Protein 7K2V (pdb70)

Organism: Homo sapiens (NCBI:txid9606)

Radius of gyration: 36.54 Å; Cα contacts (8 Å, |Δi|>4): 1126; chains: 2; bounding box: 78×114×86 Å

Structure (mmCIF, N/CA/C/O backbone):
data_7K2V
#
_entry.id   7K2V
#
loop_
_entity.id
_entity.type
_entity.pdbx_description
1 polymer '1-phosphatidylinositol 3-phosphate 5-kinase'
2 polymer '1-phosphatidylinositol 3-phosphate 5-kinase'
#
loop_
_atom_site.group_PDB
_atom_site.id
_atom_site.type_symbol
_atom_site.label_atom_id
_atom_site.label_alt_id
_atom_site.label_comp_id
_atom_site.label_asym_id
_atom_site.label_entity_id
_atom_site.label_seq_id
_atom_site.pdbx_PDB_ins_code
_atom_site.Cartn_x
_atom_site.Cartn_y
_atom_site.Cartn_z
_atom_site.occupancy
_atom_site.B_iso_or_equiv
_atom_site.auth_seq_id
_atom_site.auth_comp_id
_atom_site.auth_asym_id
_atom_site.auth_atom_id
_atom_site.pdbx_PDB_model_num
ATOM 1 N N . CYS A 1 1 ? 188.817 278.173 211.787 1.00 9.02 1 CYS P N 1
ATOM 2 C CA . CYS A 1 1 ? 188.654 276.706 211.683 1.00 9.02 1 CYS P CA 1
ATOM 3 C C . CYS A 1 1 ? 189.444 276.026 212.750 1.00 9.02 1 CYS P C 1
ATOM 4 O O . CYS A 1 1 ? 190.293 276.642 213.393 1.00 9.02 1 CYS P O 1
ATOM 7 N N . ARG A 1 2 ? 189.164 274.730 212.983 1.00 25.39 2 ARG P N 1
ATOM 8 C CA . ARG A 1 2 ? 189.903 274.021 213.983 1.00 25.39 2 ARG P CA 1
ATOM 9 C C . ARG A 1 2 ? 190.451 272.783 213.356 1.00 25.39 2 ARG P C 1
ATOM 10 O O . ARG A 1 2 ? 189.762 272.096 212.605 1.00 25.39 2 ARG P O 1
ATOM 18 N N . LEU A 1 3 ? 191.733 272.478 213.640 1.00 84.11 3 LEU P N 1
ATOM 19 C CA . LEU A 1 3 ? 192.305 271.273 213.119 1.00 84.11 3 LEU P CA 1
ATOM 20 C C . LEU A 1 3 ? 192.653 270.412 214.290 1.00 84.11 3 LEU P C 1
ATOM 21 O O . LEU A 1 3 ? 193.210 270.884 215.280 1.00 84.11 3 LEU P O 1
ATOM 26 N N . TYR A 1 4 ? 192.322 269.108 214.205 1.00 39.17 4 TYR P N 1
ATOM 27 C CA . TYR A 1 4 ? 192.573 268.219 215.302 1.00 39.17 4 TYR P CA 1
ATOM 28 C C . TYR A 1 4 ? 193.918 267.585 215.103 1.00 39.17 4 TYR P C 1
ATOM 29 O O . TYR A 1 4 ? 194.231 267.127 214.004 1.00 39.17 4 TYR P O 1
ATOM 38 N N . TYR A 1 5 ? 194.741 267.563 216.173 1.00 49.72 5 TYR P N 1
ATOM 39 C CA . TYR A 1 5 ? 196.027 266.908 216.191 1.00 49.72 5 TYR P CA 1
ATOM 40 C C . TYR A 1 5 ? 196.797 267.193 214.942 1.00 49.72 5 TYR P C 1
ATOM 41 O O . TYR A 1 5 ? 197.040 266.298 214.135 1.00 49.72 5 TYR P O 1
ATOM 50 N N . ALA A 1 6 ? 197.216 268.456 214.755 1.00 20.36 6 ALA P N 1
ATOM 51 C CA . ALA A 1 6 ? 197.901 268.823 213.551 1.00 20.36 6 ALA P CA 1
ATOM 52 C C . ALA A 1 6 ? 199.161 268.026 213.412 1.00 20.36 6 ALA P C 1
ATOM 53 O O . ALA A 1 6 ? 199.465 267.528 212.330 1.00 20.36 6 ALA P O 1
ATOM 55 N N . GLY A 1 7 ? 199.923 267.864 214.510 1.00 15.84 7 GLY P N 1
ATOM 56 C CA . GLY A 1 7 ? 201.196 267.200 214.435 1.00 15.84 7 GLY P CA 1
ATOM 57 C C . GLY A 1 7 ? 201.052 265.764 214.032 1.00 15.84 7 GLY P C 1
ATOM 58 O O . GLY A 1 7 ? 201.828 265.266 213.218 1.00 15.84 7 GLY P O 1
ATOM 59 N N . GLU A 1 8 ? 200.062 265.051 214.602 1.00 59.08 8 GLU P N 1
ATOM 60 C CA . GLU A 1 8 ? 199.925 263.647 214.335 1.00 59.08 8 GLU P CA 1
ATOM 61 C C . GLU A 1 8 ? 199.592 263.431 212.893 1.00 59.08 8 GLU P C 1
ATOM 62 O O . GLU A 1 8 ? 200.135 262.533 212.252 1.00 59.08 8 GLU P O 1
ATOM 68 N N . PHE A 1 9 ? 198.686 264.257 212.341 1.00 28.59 9 PHE P N 1
ATOM 69 C CA . PHE A 1 9 ? 198.282 264.107 210.969 1.00 28.59 9 PHE P CA 1
ATOM 70 C C . PHE A 1 9 ? 199.441 264.380 210.071 1.00 28.59 9 PHE P C 1
ATOM 71 O O . PHE A 1 9 ? 199.640 263.686 209.074 1.00 28.59 9 PHE P O 1
ATOM 79 N N . HIS A 1 10 ? 200.243 265.408 210.398 1.00 18.52 10 HIS P N 1
ATOM 80 C CA . HIS A 1 10 ? 201.346 265.742 209.552 1.00 18.52 10 HIS P CA 1
ATOM 81 C C . HIS A 1 10 ? 202.219 264.537 209.478 1.00 18.52 10 HIS P C 1
ATOM 82 O O . HIS A 1 10 ? 202.698 264.171 208.405 1.00 18.52 10 HIS P O 1
ATOM 89 N N . LYS A 1 11 ? 202.444 263.880 210.630 1.00 71.94 11 LYS P N 1
ATOM 90 C CA . LYS A 1 11 ? 203.265 262.709 210.630 1.00 71.94 11 LYS P CA 1
ATOM 91 C C . LYS A 1 11 ? 202.595 261.656 209.816 1.00 71.94 11 LYS P C 1
ATOM 92 O O . LYS A 1 11 ? 203.246 260.976 209.031 1.00 71.94 11 LYS P O 1
ATOM 98 N N . MET A 1 12 ? 201.267 261.504 209.944 1.00 25.21 12 MET P N 1
ATOM 99 C CA . MET A 1 12 ? 200.595 260.461 209.225 1.00 25.21 12 MET P CA 1
ATOM 100 C C . MET A 1 12 ? 200.769 260.695 207.758 1.00 25.21 12 MET P C 1
ATOM 101 O O . MET A 1 12 ? 200.987 259.749 207.002 1.00 25.21 12 MET P O 1
ATOM 106 N N . ARG A 1 13 ? 200.687 261.960 207.309 1.00 85.97 13 ARG P N 1
ATOM 107 C CA . ARG A 1 13 ? 200.784 262.186 205.897 1.00 85.97 13 ARG P CA 1
ATOM 108 C C . ARG A 1 13 ? 202.114 261.719 205.410 1.00 85.97 13 ARG P C 1
ATOM 109 O O . ARG A 1 13 ? 202.198 260.943 204.461 1.00 85.97 13 ARG P O 1
ATOM 117 N N . GLU A 1 14 ? 203.203 262.167 206.054 1.00 38.70 14 GLU P N 1
ATOM 118 C CA . GLU A 1 14 ? 204.487 261.780 205.551 1.00 38.70 14 GLU P CA 1
ATOM 119 C C . GLU A 1 14 ? 204.678 260.317 205.758 1.00 38.70 14 GLU P C 1
ATOM 120 O O . GLU A 1 14 ? 205.106 259.602 204.855 1.00 38.70 14 GLU P O 1
ATOM 126 N N . VAL A 1 15 ? 204.336 259.832 206.965 1.00 51.32 15 VAL P N 1
ATOM 127 C CA . VAL A 1 15 ? 204.660 258.484 207.301 1.00 51.32 15 VAL P CA 1
ATOM 128 C C . VAL A 1 15 ? 204.047 257.512 206.380 1.00 51.32 15 VAL P C 1
ATOM 129 O O . VAL A 1 15 ? 204.712 257.027 205.475 1.00 51.32 15 VAL P O 1
ATOM 133 N N . ILE A 1 16 ? 202.747 257.243 206.544 1.00 104.39 16 ILE P N 1
ATOM 134 C CA . ILE A 1 16 ? 202.166 256.237 205.719 1.00 104.39 16 ILE P CA 1
ATOM 135 C C . ILE A 1 16 ? 202.016 256.726 204.340 1.00 104.39 16 ILE P C 1
ATOM 136 O O . ILE A 1 16 ? 202.337 256.047 203.368 1.00 104.39 16 ILE P O 1
ATOM 141 N N . LEU A 1 17 ? 201.483 257.942 204.233 1.00 83.24 17 LEU P N 1
ATOM 142 C CA . LEU A 1 17 ? 201.181 258.433 202.940 1.00 83.24 17 LEU P CA 1
ATOM 143 C C . LEU A 1 17 ? 202.391 258.761 202.151 1.00 83.24 17 LEU P C 1
ATOM 144 O O . LEU A 1 17 ? 202.438 258.494 200.952 1.00 83.24 17 LEU P O 1
ATOM 149 N N . ASP A 1 18 ? 203.420 259.328 202.797 1.00 37.98 18 ASP P N 1
ATOM 150 C CA . ASP A 1 18 ? 204.515 259.795 202.011 1.00 37.98 18 ASP P CA 1
ATOM 151 C C . ASP A 1 18 ? 203.937 260.822 201.095 1.00 37.98 18 ASP P C 1
ATOM 152 O O . ASP A 1 18 ? 204.365 260.970 199.951 1.00 37.98 18 ASP P O 1
ATOM 157 N N . SER A 1 19 ? 202.940 261.574 201.602 1.00 21.89 19 SER P N 1
ATOM 158 C CA . SER A 1 19 ? 202.328 262.604 200.819 1.00 21.89 19 SER P CA 1
ATOM 159 C C . SER A 1 19 ? 203.006 263.885 201.183 1.00 21.89 19 SER P C 1
ATOM 160 O O . SER A 1 19 ? 203.147 264.211 202.360 1.00 21.89 19 SER P O 1
ATOM 163 N N . SER A 1 20 ? 203.464 264.641 200.165 1.00 14.75 20 SER P N 1
ATOM 164 C CA . SER A 1 20 ? 204.120 265.887 200.437 1.00 14.75 20 SER P CA 1
ATOM 165 C C . SER A 1 20 ? 203.057 266.824 200.909 1.00 14.75 20 SER P C 1
ATOM 166 O O . SER A 1 20 ? 201.930 266.802 200.420 1.00 14.75 20 SER P O 1
ATOM 169 N N . GLU A 1 21 ? 203.404 267.682 201.884 1.00 16.61 21 GLU P N 1
ATOM 170 C CA . GLU A 1 21 ? 202.458 268.597 202.448 1.00 16.61 21 GLU P CA 1
ATOM 171 C C . GLU A 1 21 ? 202.022 269.545 201.378 1.00 16.61 21 GLU P C 1
ATOM 172 O O . GLU A 1 21 ? 200.842 269.873 201.269 1.00 16.61 21 GLU P O 1
ATOM 178 N N . GLU A 1 22 ? 202.976 269.998 200.546 1.00 13.32 22 GLU P N 1
ATOM 179 C CA . GLU A 1 22 ? 202.665 270.959 199.529 1.00 13.32 22 GLU P CA 1
ATOM 180 C C . GLU A 1 22 ? 201.694 270.350 198.574 1.00 13.32 22 GLU P C 1
ATOM 181 O O . GLU A 1 22 ? 200.745 271.003 198.142 1.00 13.32 22 GLU P O 1
ATOM 187 N N . ASP A 1 23 ? 201.907 269.071 198.220 1.00 12.47 23 ASP P N 1
ATOM 188 C CA . ASP A 1 23 ? 201.045 268.423 197.279 1.00 12.47 23 ASP P CA 1
ATOM 189 C C . ASP A 1 23 ? 199.677 268.354 197.877 1.00 12.47 23 ASP P C 1
ATOM 190 O O . ASP A 1 23 ? 198.677 268.566 197.191 1.00 12.47 23 ASP P O 1
ATOM 195 N N . PHE A 1 24 ? 199.602 268.064 199.188 1.00 25.97 24 PHE P N 1
ATOM 196 C CA . PHE A 1 24 ? 198.335 267.933 199.843 1.00 25.97 24 PHE P CA 1
ATOM 197 C C . PHE A 1 24 ? 197.620 269.242 199.750 1.00 25.97 24 PHE P C 1
ATOM 198 O O . PHE A 1 24 ? 196.452 269.296 199.371 1.00 25.97 24 PHE P O 1
ATOM 206 N N . ILE A 1 25 ? 198.321 270.342 200.067 1.00 20.76 25 ILE P N 1
ATOM 207 C CA . ILE A 1 25 ? 197.699 271.634 200.081 1.00 20.76 25 ILE P CA 1
ATOM 208 C C . ILE A 1 25 ? 197.232 271.982 198.706 1.00 20.76 25 ILE P C 1
ATOM 209 O O . ILE A 1 25 ? 196.131 272.496 198.532 1.00 20.76 25 ILE P O 1
ATOM 214 N N . ARG A 1 26 ? 198.062 271.704 197.687 1.00 53.43 26 ARG P N 1
ATOM 215 C CA . ARG A 1 26 ? 197.770 272.077 196.333 1.00 53.43 26 ARG P CA 1
ATOM 216 C C . ARG A 1 26 ? 196.508 271.405 195.884 1.00 53.43 26 ARG P C 1
ATOM 217 O O . ARG A 1 26 ? 195.633 272.041 195.300 1.00 53.43 26 ARG P O 1
ATOM 225 N N . SER A 1 27 ? 196.366 270.102 196.174 1.00 24.62 27 SER P N 1
ATOM 226 C CA . SER A 1 27 ? 195.221 269.377 195.709 1.00 24.62 27 SER P CA 1
ATOM 227 C C . SER A 1 27 ? 193.978 270.004 196.250 1.00 24.62 27 SER P C 1
ATOM 228 O O . SER A 1 27 ? 193.015 270.228 195.515 1.00 24.62 27 SER P O 1
ATOM 231 N N . LEU A 1 28 ? 193.947 270.244 197.573 1.00 83.52 28 LEU P N 1
ATOM 232 C CA . LEU A 1 28 ? 192.780 270.797 198.194 1.00 83.52 28 LEU P CA 1
ATOM 233 C C . LEU A 1 28 ? 192.574 272.248 197.859 1.00 83.52 28 LEU P C 1
ATOM 234 O O . LEU A 1 28 ? 191.496 272.658 197.430 1.00 83.52 28 LEU P O 1
ATOM 239 N N . SER A 1 29 ? 193.622 273.065 198.058 1.00 40.64 29 SER P N 1
ATOM 240 C CA . SER A 1 29 ? 193.532 274.495 197.944 1.00 40.64 29 SER P CA 1
ATOM 241 C C . SER A 1 29 ? 193.424 275.011 196.541 1.00 40.64 29 SER P C 1
ATOM 242 O O . SER A 1 29 ? 192.565 275.839 196.247 1.00 40.64 29 SER P O 1
ATOM 245 N N . HIS A 1 30 ? 194.296 274.532 195.637 1.00 45.35 30 HIS P N 1
ATOM 246 C CA . HIS A 1 30 ? 194.392 275.146 194.344 1.00 45.35 30 HIS P CA 1
ATOM 247 C C . HIS A 1 30 ? 193.134 275.059 193.544 1.00 45.35 30 HIS P C 1
ATOM 248 O O . HIS A 1 30 ? 192.665 276.075 193.032 1.00 45.35 30 HIS P O 1
ATOM 255 N N . SER A 1 31 ? 192.526 273.867 193.415 1.00 21.33 31 SER P N 1
ATOM 256 C CA . SER A 1 31 ? 191.351 273.818 192.595 1.00 21.33 31 SER P CA 1
ATOM 257 C C . SER A 1 31 ? 190.202 273.454 193.477 1.00 21.33 31 SER P C 1
ATOM 258 O O . SER A 1 31 ? 190.339 272.643 194.390 1.00 21.33 31 SER P O 1
ATOM 261 N N . SER A 1 32 ? 189.025 274.053 193.212 1.00 20.92 32 SER P N 1
ATOM 262 C CA . SER A 1 32 ? 187.898 273.780 194.053 1.00 20.92 32 SER P CA 1
ATOM 263 C C . SER A 1 32 ? 187.587 272.328 193.926 1.00 20.92 32 SER P C 1
ATOM 264 O O . SER A 1 32 ? 187.648 271.747 192.844 1.00 20.92 32 SER P O 1
ATOM 267 N N . PRO A 1 33 ? 187.269 271.734 195.042 1.00 47.91 33 PRO P N 1
ATOM 268 C CA . PRO A 1 33 ? 186.961 270.333 195.036 1.00 47.91 33 PRO P CA 1
ATOM 269 C C . PRO A 1 33 ? 185.629 270.091 194.408 1.00 47.91 33 PRO P C 1
ATOM 270 O O . PRO A 1 33 ? 184.758 270.955 194.496 1.00 47.91 33 PRO P O 1
ATOM 274 N N . TRP A 1 34 ? 185.455 268.921 193.768 1.00 41.17 34 TRP P N 1
ATOM 275 C CA . TRP A 1 34 ? 184.223 268.591 193.116 1.00 41.17 34 TRP P CA 1
ATOM 276 C C . TRP A 1 34 ? 183.426 267.771 194.078 1.00 41.17 34 TRP P C 1
ATOM 277 O O . TRP A 1 34 ? 183.983 267.007 194.866 1.00 41.17 34 TRP P O 1
ATOM 288 N N . GLN A 1 35 ? 182.089 267.926 194.059 1.00 27.69 35 GLN P N 1
ATOM 289 C CA . GLN A 1 35 ? 181.281 267.187 194.984 1.00 27.69 35 GLN P CA 1
ATOM 290 C C . GLN A 1 35 ? 180.907 265.887 194.363 1.00 27.69 35 GLN P C 1
ATOM 291 O O . GLN A 1 35 ? 180.885 265.749 193.142 1.00 27.69 35 GLN P O 1
ATOM 297 N N . ALA A 1 36 ? 180.644 264.876 195.210 1.00 23.04 36 ALA P N 1
ATOM 298 C CA . ALA A 1 36 ? 180.188 263.614 194.719 1.00 23.04 36 ALA P CA 1
ATOM 299 C C . ALA A 1 36 ? 178.917 263.355 195.454 1.00 23.04 36 ALA P C 1
ATOM 300 O O . ALA A 1 36 ? 178.831 263.594 196.657 1.00 23.04 36 ALA P O 1
ATOM 302 N N . ARG A 1 37 ? 177.874 262.872 194.758 1.00 28.85 37 ARG P N 1
ATOM 303 C CA . ARG A 1 37 ? 176.685 262.612 195.508 1.00 28.85 37 ARG P CA 1
ATOM 304 C C . ARG A 1 37 ? 177.075 261.494 196.409 1.00 28.85 37 ARG P C 1
ATOM 305 O O . ARG A 1 37 ? 177.705 260.529 195.980 1.00 28.85 37 ARG P O 1
ATOM 313 N N . GLY A 1 38 ? 176.718 261.601 197.697 1.00 12.35 38 GLY P N 1
ATOM 314 C CA . GLY A 1 38 ? 177.100 260.578 198.619 1.00 12.35 38 GLY P CA 1
ATOM 315 C C . GLY A 1 38 ? 175.958 259.635 198.696 1.00 12.35 38 GLY P C 1
ATOM 316 O O . GLY A 1 38 ? 175.316 259.343 197.691 1.00 12.35 38 GLY P O 1
ATOM 317 N N . GLY A 1 39 ? 175.678 259.134 199.907 1.00 12.59 39 GLY P N 1
ATOM 318 C CA . GLY A 1 39 ? 174.594 258.219 200.049 1.00 12.59 39 GLY P CA 1
ATOM 319 C C . GLY A 1 39 ? 173.360 259.048 200.134 1.00 12.59 39 GLY P C 1
ATOM 320 O O . GLY A 1 39 ? 173.310 260.165 199.620 1.00 12.59 39 GLY P O 1
ATOM 321 N N . LYS A 1 40 ? 172.325 258.508 200.796 1.00 51.16 40 LYS P N 1
ATOM 322 C CA . LYS A 1 40 ? 171.080 259.200 200.919 1.00 51.16 40 LYS P CA 1
ATOM 323 C C . LYS A 1 40 ? 171.359 260.476 201.638 1.00 51.16 40 LYS P C 1
ATOM 324 O O . LYS A 1 40 ? 170.723 261.497 201.383 1.00 51.16 40 LYS P O 1
ATOM 330 N N . SER A 1 41 ? 172.347 260.444 202.549 1.00 119.72 41 SER P N 1
ATOM 331 C CA . SER A 1 41 ? 172.662 261.583 203.357 1.00 119.72 41 SER P CA 1
ATOM 332 C C . SER A 1 41 ? 172.898 262.777 202.462 1.00 119.72 41 SER P C 1
ATOM 333 O O . SER A 1 41 ? 173.121 262.572 201.270 1.00 119.72 41 SER P O 1
ATOM 336 N N . GLY A 1 42 ? 172.844 264.065 202.936 1.00 110.67 42 GLY P N 1
ATOM 337 C CA . GLY A 1 42 ? 172.604 264.668 204.241 1.00 110.67 42 GLY P CA 1
ATOM 338 C C . GLY A 1 42 ? 173.953 265.034 204.779 1.00 110.67 42 GLY P C 1
ATOM 339 O O . GLY A 1 42 ? 174.104 265.995 205.530 1.00 110.67 42 GLY P O 1
ATOM 340 N N . ALA A 1 43 ? 174.978 264.257 204.381 1.00 23.40 43 ALA P N 1
ATOM 341 C CA . ALA A 1 43 ? 176.335 264.530 204.744 1.00 23.40 43 ALA P CA 1
ATOM 342 C C . ALA A 1 43 ? 177.027 264.705 203.429 1.00 23.40 43 ALA P C 1
ATOM 343 O O . ALA A 1 43 ? 176.719 264.005 202.466 1.00 23.40 43 ALA P O 1
ATOM 345 N N . ALA A 1 44 ? 177.963 265.667 203.347 1.00 24.42 44 ALA P N 1
ATOM 346 C CA . ALA A 1 44 ? 178.612 265.941 202.099 1.00 24.42 44 ALA P CA 1
ATOM 347 C C . ALA A 1 44 ? 179.704 264.946 201.846 1.00 24.42 44 ALA P C 1
ATOM 348 O O . ALA A 1 44 ? 180.276 264.373 202.771 1.00 24.42 44 ALA P O 1
ATOM 350 N N . PHE A 1 45 ? 179.996 264.703 200.551 1.00 99.02 45 PHE P N 1
ATOM 351 C CA . PHE A 1 45 ? 181.065 263.833 200.147 1.00 99.02 45 PHE P CA 1
ATOM 352 C C . PHE A 1 45 ? 181.762 264.601 199.061 1.00 99.02 45 PHE P C 1
ATOM 353 O O . PHE A 1 45 ? 181.121 265.053 198.112 1.00 99.02 45 PHE P O 1
ATOM 361 N N . TYR A 1 46 ? 183.094 264.773 199.152 1.00 46.90 46 TYR P N 1
ATOM 362 C CA . TYR A 1 46 ? 183.764 265.578 198.168 1.00 46.90 46 TYR P CA 1
ATOM 363 C C . TYR A 1 46 ? 184.982 264.865 197.700 1.00 46.90 46 TYR P C 1
ATOM 364 O O . TYR A 1 46 ? 185.403 263.865 198.276 1.00 46.90 46 TYR P O 1
ATOM 373 N N . ALA A 1 47 ? 185.559 265.373 196.593 1.00 19.07 47 ALA P N 1
ATOM 374 C CA . ALA A 1 47 ? 186.783 264.842 196.082 1.00 19.07 47 ALA P CA 1
ATOM 375 C C . ALA A 1 47 ? 187.565 266.005 195.558 1.00 19.07 47 ALA P C 1
ATOM 376 O O . ALA A 1 47 ? 186.998 267.007 195.124 1.00 19.07 47 ALA P O 1
ATOM 378 N N . THR A 1 48 ? 188.904 265.900 195.591 1.00 21.89 48 THR P N 1
ATOM 379 C CA . THR A 1 48 ? 189.728 266.966 195.110 1.00 21.89 48 THR P CA 1
ATOM 380 C C . THR A 1 48 ? 189.663 266.936 193.618 1.00 21.89 48 THR P C 1
ATOM 381 O O . THR A 1 48 ? 189.161 265.981 193.027 1.00 21.89 48 THR P O 1
ATOM 385 N N . GLU A 1 49 ? 190.155 268.004 192.965 1.00 56.58 49 GLU P N 1
ATOM 386 C CA . GLU A 1 49 ? 190.060 268.089 191.538 1.00 56.58 49 GLU P CA 1
ATOM 387 C C . GLU A 1 49 ? 190.816 266.941 190.952 1.00 56.58 49 GLU P C 1
ATOM 388 O O . GLU A 1 49 ? 190.361 266.307 190.002 1.00 56.58 49 GLU P O 1
ATOM 394 N N . ASP A 1 50 ? 192.000 266.651 191.518 1.00 63.60 50 ASP P N 1
ATOM 395 C CA . ASP A 1 50 ? 192.860 265.596 191.061 1.00 63.60 50 ASP P CA 1
ATOM 396 C C . ASP A 1 50 ? 192.281 264.247 191.395 1.00 63.60 50 ASP P C 1
ATOM 397 O O . ASP A 1 50 ? 192.743 263.231 190.879 1.00 63.60 50 ASP P O 1
ATOM 402 N N . ASP A 1 51 ? 191.279 264.198 192.297 1.00 56.57 51 ASP P N 1
ATOM 403 C CA . ASP A 1 51 ? 190.598 262.982 192.666 1.00 56.57 51 ASP P CA 1
ATOM 404 C C . ASP A 1 51 ? 191.481 262.102 193.492 1.00 56.57 51 ASP P C 1
ATOM 405 O O . ASP A 1 51 ? 191.177 260.930 193.700 1.00 56.57 51 ASP P O 1
ATOM 410 N N . ARG A 1 52 ? 192.605 262.647 193.978 1.00 88.50 52 ARG P N 1
ATOM 411 C CA . ARG A 1 52 ? 193.496 261.937 194.848 1.00 88.50 52 ARG P CA 1
ATOM 412 C C . ARG A 1 52 ? 192.932 261.854 196.240 1.00 88.50 52 ARG P C 1
ATOM 413 O O . ARG A 1 52 ? 193.145 260.860 196.931 1.00 88.50 52 ARG P O 1
ATOM 421 N N . PHE A 1 53 ? 192.210 262.902 196.698 1.00 40.23 53 PHE P N 1
ATOM 422 C CA . PHE A 1 53 ? 191.780 262.922 198.073 1.00 40.23 53 PHE P CA 1
ATOM 423 C C . PHE A 1 53 ? 190.286 263.017 198.140 1.00 40.23 53 PHE P C 1
ATOM 424 O O . PHE A 1 53 ? 189.646 263.624 197.286 1.00 40.23 53 PHE P O 1
ATOM 432 N N . ILE A 1 54 ? 189.695 262.413 199.194 1.00 25.35 54 ILE P N 1
ATOM 433 C CA . ILE A 1 54 ? 188.274 262.443 199.396 1.00 25.35 54 ILE P CA 1
ATOM 434 C C . ILE A 1 54 ? 188.010 263.191 200.662 1.00 25.35 54 ILE P C 1
ATOM 435 O O . ILE A 1 54 ? 188.691 262.993 201.667 1.00 25.35 54 ILE P O 1
ATOM 440 N N . LEU A 1 55 ? 187.016 264.101 200.633 1.00 83.35 55 LEU P N 1
ATOM 441 C CA . LEU A 1 55 ? 186.691 264.832 201.820 1.00 83.35 55 LEU P CA 1
ATOM 442 C C . LEU A 1 55 ? 185.310 264.417 202.216 1.00 83.35 55 LEU P C 1
ATOM 443 O O . LEU A 1 55 ? 184.357 264.590 201.461 1.00 83.35 55 LEU P O 1
ATOM 448 N N . LYS A 1 56 ? 185.159 263.864 203.432 1.00 55.11 56 LYS P N 1
ATOM 449 C CA . LYS A 1 56 ? 183.857 263.439 203.847 1.00 55.11 56 LYS P CA 1
ATOM 450 C C . LYS A 1 56 ? 183.455 264.245 205.040 1.00 55.11 56 LYS P C 1
ATOM 451 O O . LYS A 1 56 ? 184.296 264.849 205.702 1.00 55.11 56 LYS P O 1
ATOM 457 N N . GLN A 1 57 ? 182.137 264.302 205.326 1.00 30.13 57 GLN P N 1
ATOM 458 C CA . GLN A 1 57 ? 181.669 265.016 206.481 1.00 30.13 57 GLN P CA 1
ATOM 459 C C . GLN A 1 57 ? 181.379 263.972 207.515 1.00 30.13 57 GLN P C 1
ATOM 460 O O . GLN A 1 57 ? 180.882 262.893 207.199 1.00 30.13 57 GLN P O 1
ATOM 466 N N . MET A 1 58 ? 181.710 264.258 208.789 1.00 34.06 58 MET P N 1
ATOM 467 C CA . MET A 1 58 ? 181.529 263.283 209.825 1.00 34.06 58 MET P CA 1
ATOM 468 C C . MET A 1 58 ? 180.750 263.914 210.935 1.00 34.06 58 MET P C 1
ATOM 469 O O . MET A 1 58 ? 180.700 265.133 211.090 1.00 34.06 58 MET P O 1
ATOM 474 N N . PRO A 1 59 ? 180.103 263.062 211.675 1.00 50.26 59 PRO P N 1
ATOM 475 C CA . PRO A 1 59 ? 179.354 263.514 212.817 1.00 50.26 59 PRO P CA 1
ATOM 476 C C . PRO A 1 59 ? 180.261 263.743 213.984 1.00 50.26 59 PRO P C 1
ATOM 477 O O . PRO A 1 59 ? 181.397 263.271 213.963 1.00 50.26 59 PRO P O 1
ATOM 481 N N . ARG A 1 60 ? 179.762 264.437 215.025 1.00 49.79 60 ARG P N 1
ATOM 482 C CA . ARG A 1 60 ? 180.548 264.741 216.184 1.00 49.79 60 ARG P CA 1
ATOM 483 C C . ARG A 1 60 ? 180.997 263.454 216.803 1.00 49.79 60 ARG P C 1
ATOM 484 O O . ARG A 1 60 ? 182.127 263.351 217.277 1.00 49.79 60 ARG P O 1
ATOM 492 N N . LEU A 1 61 ? 180.123 262.432 216.815 1.00 67.25 61 LEU P N 1
ATOM 493 C CA . LEU A 1 61 ? 180.472 261.190 217.444 1.00 67.25 61 LEU P CA 1
ATOM 494 C C . LEU A 1 61 ? 181.646 260.573 216.740 1.00 67.25 61 LEU P C 1
ATOM 495 O O . LEU A 1 61 ? 182.623 260.182 217.375 1.00 67.25 61 LEU P O 1
ATOM 500 N N . GLU A 1 62 ? 181.602 260.510 215.396 1.00 21.46 62 GLU P N 1
ATOM 501 C CA . GLU A 1 62 ? 182.632 259.862 214.632 1.00 21.46 62 GLU P CA 1
ATOM 502 C C . GLU A 1 62 ? 183.922 260.577 214.851 1.00 21.46 62 GLU P C 1
ATOM 503 O O . GLU A 1 62 ? 184.968 259.947 214.998 1.00 21.46 62 GLU P O 1
ATOM 509 N N . VAL A 1 63 ? 183.886 261.918 214.895 1.00 69.96 63 VAL P N 1
ATOM 510 C CA . VAL A 1 63 ? 185.121 262.637 215.003 1.00 69.96 63 VAL P CA 1
ATOM 511 C C . VAL A 1 63 ? 185.771 262.286 216.296 1.00 69.96 63 VAL P C 1
ATOM 512 O O . VAL A 1 63 ? 186.983 262.101 216.353 1.00 69.96 63 VAL P O 1
ATOM 516 N N . GLN A 1 64 ? 184.971 262.163 217.371 1.00 21.27 64 GLN P N 1
ATOM 517 C CA . GLN A 1 64 ? 185.505 261.861 218.668 1.00 21.27 64 GLN P CA 1
ATOM 518 C C . GLN A 1 64 ? 186.119 260.500 218.615 1.00 21.27 64 GLN P C 1
ATOM 519 O O . GLN A 1 64 ? 187.173 260.264 219.204 1.00 21.27 64 GLN P O 1
ATOM 525 N N . SER A 1 65 ? 185.471 259.568 217.892 1.00 15.98 65 SER P N 1
ATOM 526 C CA . SER A 1 65 ? 185.960 258.224 217.822 1.00 15.98 65 SER P CA 1
ATOM 527 C C . SER A 1 65 ? 187.326 258.238 217.216 1.00 15.98 65 SER P C 1
ATOM 528 O O . SER A 1 65 ? 188.231 257.550 217.684 1.00 15.98 65 SER P O 1
ATOM 531 N N . PHE A 1 66 ? 187.519 259.067 216.178 1.00 40.38 66 PHE P N 1
ATOM 532 C CA . PHE A 1 66 ? 188.783 259.150 215.503 1.00 40.38 66 PHE P CA 1
ATOM 533 C C . PHE A 1 66 ? 189.839 259.498 216.494 1.00 40.38 66 PHE P C 1
ATOM 534 O O . PHE A 1 66 ? 190.922 258.915 216.481 1.00 40.38 66 PHE P O 1
ATOM 542 N N . LEU A 1 67 ? 189.556 260.465 217.381 1.00 70.44 67 LEU P N 1
ATOM 543 C CA . LEU A 1 67 ? 190.554 260.871 218.322 1.00 70.44 67 LEU P CA 1
ATOM 544 C C . LEU A 1 67 ? 190.922 259.730 219.208 1.00 70.44 67 LEU P C 1
ATOM 545 O O . LEU A 1 67 ? 192.094 259.540 219.527 1.00 70.44 67 LEU P O 1
ATOM 550 N N . ASP A 1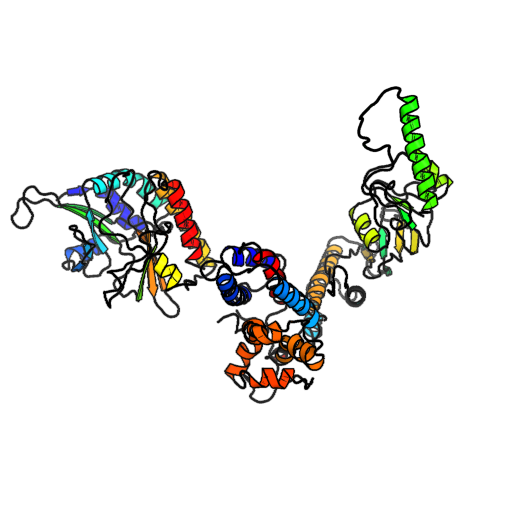 68 ? 189.933 258.934 219.638 1.00 27.20 68 ASP P N 1
ATOM 551 C CA . ASP A 1 68 ? 190.240 257.873 220.548 1.00 27.20 68 ASP P CA 1
ATOM 552 C C . ASP A 1 68 ? 191.160 256.892 219.884 1.00 27.20 68 ASP P C 1
ATOM 553 O O . ASP A 1 68 ? 192.133 256.445 220.487 1.00 27.20 68 ASP P O 1
ATOM 558 N N . PHE A 1 69 ? 190.879 256.535 218.615 1.00 78.97 69 PHE P N 1
ATOM 559 C CA . PHE A 1 69 ? 191.638 255.520 217.938 1.00 78.97 69 PHE P CA 1
ATOM 560 C C . PHE A 1 69 ? 192.979 255.996 217.466 1.00 78.97 69 PHE P C 1
ATOM 561 O O . PHE A 1 69 ? 193.861 255.182 217.205 1.00 78.97 69 PHE P O 1
ATOM 569 N N . ALA A 1 70 ? 193.179 257.319 217.334 1.00 43.00 70 ALA P N 1
ATOM 570 C CA . ALA A 1 70 ? 194.347 257.844 216.681 1.00 43.00 70 ALA P CA 1
ATOM 571 C C . ALA A 1 70 ? 195.617 257.290 217.257 1.00 43.00 70 ALA P C 1
ATOM 572 O O . ALA A 1 70 ? 196.521 256.988 216.481 1.00 43.00 70 ALA P O 1
ATOM 574 N N . PRO A 1 71 ? 195.787 257.139 218.538 1.00 60.83 71 PRO P N 1
ATOM 575 C CA . PRO A 1 71 ? 197.040 256.604 218.999 1.00 60.83 71 PRO P CA 1
ATOM 576 C C . PRO A 1 71 ? 197.306 255.193 218.561 1.00 60.83 71 PRO P C 1
ATOM 577 O O . PRO A 1 71 ? 198.459 254.876 218.273 1.00 60.83 71 PRO P O 1
ATOM 581 N N . HIS A 1 72 ? 196.272 254.329 218.532 1.00 26.82 72 HIS P N 1
ATOM 582 C CA . HIS A 1 72 ? 196.430 252.958 218.122 1.00 26.82 72 HIS P CA 1
ATOM 583 C C . HIS A 1 72 ? 196.699 252.923 216.656 1.00 26.82 72 HIS P C 1
ATOM 584 O O . HIS A 1 72 ? 197.561 252.188 216.177 1.00 26.82 72 HIS P O 1
ATOM 591 N N . TYR A 1 73 ? 195.957 253.759 215.914 1.00 34.40 73 TYR P N 1
ATOM 592 C CA . TYR A 1 73 ? 196.027 253.829 214.487 1.00 34.40 73 TYR P CA 1
ATOM 593 C C . TYR A 1 73 ? 197.419 254.223 214.119 1.00 34.40 73 TYR P C 1
ATOM 594 O O . TYR A 1 73 ? 198.000 253.695 213.173 1.00 34.40 73 TYR P O 1
ATOM 603 N N . PHE A 1 74 ? 197.991 255.175 214.874 1.00 21.72 74 PHE P N 1
ATOM 604 C CA . PHE A 1 74 ? 199.316 255.635 214.597 1.00 21.72 74 PHE P CA 1
ATOM 605 C C . PHE A 1 74 ? 200.280 254.506 214.804 1.00 21.72 74 PHE P C 1
ATOM 606 O O . PHE A 1 74 ? 201.174 254.287 213.988 1.00 21.72 74 PHE P O 1
ATOM 614 N N . ASN A 1 75 ? 200.110 253.752 215.908 1.00 19.41 75 ASN P N 1
ATOM 615 C CA . ASN A 1 75 ? 201.001 252.675 216.245 1.00 19.41 75 ASN P CA 1
ATOM 616 C C . ASN A 1 75 ? 200.918 251.636 215.177 1.00 19.41 75 ASN P C 1
ATOM 617 O O . ASN A 1 75 ? 201.920 251.038 214.789 1.00 19.41 75 ASN P O 1
ATOM 622 N N . TYR A 1 76 ? 199.703 251.399 214.665 1.00 40.09 76 TYR P N 1
ATOM 623 C CA . TYR A 1 76 ? 199.498 250.395 213.668 1.00 40.09 76 TYR P CA 1
ATOM 624 C C . TYR A 1 76 ? 200.276 250.803 212.461 1.00 40.09 76 TYR P C 1
ATOM 625 O O . TYR A 1 76 ? 200.933 249.990 211.812 1.00 40.09 76 TYR P O 1
ATOM 634 N N . ILE A 1 77 ? 200.257 252.113 212.174 1.00 87.64 77 ILE P N 1
ATOM 635 C CA . ILE A 1 77 ? 200.925 252.695 211.051 1.00 87.64 77 ILE P CA 1
ATOM 636 C C . ILE A 1 77 ? 202.375 252.360 211.136 1.00 87.64 77 ILE P C 1
ATOM 637 O O . ILE A 1 77 ? 202.969 251.906 210.159 1.00 87.64 77 ILE P O 1
ATOM 642 N N . THR A 1 78 ? 202.988 252.557 212.318 1.00 86.49 78 THR P N 1
ATOM 643 C CA . THR A 1 78 ? 204.399 252.343 212.398 1.00 86.49 78 THR P CA 1
ATOM 644 C C . THR A 1 78 ? 204.705 250.907 212.119 1.00 86.49 78 THR P C 1
ATOM 645 O O . THR A 1 78 ? 205.620 250.602 211.357 1.00 86.49 78 THR P O 1
ATOM 649 N N . ASN A 1 79 ? 203.934 249.977 212.714 1.00 34.70 79 ASN P N 1
ATOM 650 C CA . ASN A 1 79 ? 204.213 248.592 212.481 1.00 34.70 79 ASN P CA 1
ATOM 651 C C . ASN A 1 79 ? 203.995 248.331 211.031 1.00 34.70 79 ASN P C 1
ATOM 652 O O . ASN A 1 79 ? 204.808 247.683 210.375 1.00 34.70 79 ASN P O 1
ATOM 657 N N . ALA A 1 80 ? 202.875 248.830 210.484 1.00 51.77 80 ALA P N 1
ATOM 658 C CA . ALA A 1 80 ? 202.642 248.633 209.089 1.00 51.77 80 ALA P CA 1
ATOM 659 C C . ALA A 1 80 ? 201.447 249.467 208.730 1.00 51.77 80 ALA P C 1
ATOM 660 O O . ALA A 1 80 ? 200.437 249.348 209.409 1.00 51.77 80 ALA P O 1
ATOM 662 N N . VAL A 1 81 ? 201.543 250.320 207.673 1.00 81.67 81 VAL P N 1
ATOM 663 C CA . VAL A 1 81 ? 200.477 251.057 207.020 1.00 81.67 81 VAL P CA 1
ATOM 664 C C . VAL A 1 81 ? 201.046 251.351 205.643 1.00 81.67 81 VAL P C 1
ATOM 665 O O . VAL A 1 81 ? 202.059 250.758 205.305 1.00 81.67 81 VAL P O 1
ATOM 669 N N . GLN A 1 82 ? 200.485 252.235 204.789 1.00 52.45 82 GLN P N 1
ATOM 670 C CA . GLN A 1 82 ? 200.916 252.282 203.409 1.00 52.45 82 GLN P CA 1
ATOM 671 C C . GLN A 1 82 ? 202.397 252.482 203.233 1.00 52.45 82 GLN P C 1
ATOM 672 O O . GLN A 1 82 ? 203.036 251.654 202.584 1.00 52.45 82 GLN P O 1
ATOM 678 N N . GLN A 1 83 ? 203.019 253.540 203.786 1.00 50.86 83 GLN P N 1
ATOM 679 C CA . GLN A 1 83 ? 204.445 253.568 203.588 1.00 50.86 83 GLN P CA 1
ATOM 680 C C . GLN A 1 83 ? 205.058 252.526 204.450 1.00 50.86 83 GLN P C 1
ATOM 681 O O . GLN A 1 83 ? 206.037 251.893 204.059 1.00 50.86 83 GLN P O 1
ATOM 687 N N . LYS A 1 84 ? 204.499 252.320 205.660 1.00 113.03 84 LYS P N 1
ATOM 688 C CA . LYS A 1 84 ? 205.036 251.311 206.520 1.00 113.03 84 LYS P CA 1
ATOM 689 C C . LYS A 1 84 ? 204.605 250.027 205.920 1.00 113.03 84 LYS P C 1
ATOM 690 O O . LYS A 1 84 ? 204.721 249.830 204.711 1.00 113.03 84 LYS P O 1
ATOM 696 N N . ARG A 1 85 ? 204.092 249.075 206.704 1.00 81.45 85 ARG P N 1
ATOM 697 C CA . ARG A 1 85 ? 203.729 247.957 205.902 1.00 81.45 85 ARG P CA 1
ATOM 698 C C . ARG A 1 85 ? 202.303 248.071 205.524 1.00 81.45 85 ARG P C 1
ATOM 699 O O . ARG A 1 85 ? 201.410 248.094 206.363 1.00 81.45 85 ARG P O 1
ATOM 707 N N . PRO A 1 86 ? 202.098 248.102 204.239 1.00 68.15 86 PRO P N 1
ATOM 708 C CA . PRO A 1 86 ? 200.833 248.468 203.659 1.00 68.15 86 PRO P CA 1
ATOM 709 C C . PRO A 1 86 ? 199.620 247.934 204.334 1.00 68.15 86 PRO P C 1
ATOM 710 O O . PRO A 1 86 ? 199.476 246.721 204.469 1.00 68.15 86 PRO P O 1
ATOM 714 N N . THR A 1 87 ? 198.732 248.850 204.766 1.00 31.26 87 THR P N 1
ATOM 715 C CA . THR A 1 87 ? 197.531 248.442 205.419 1.00 31.26 87 THR P CA 1
ATOM 716 C C . THR A 1 87 ? 196.393 248.844 204.553 1.00 31.26 87 THR P C 1
ATOM 717 O O . THR A 1 87 ? 196.418 249.875 203.886 1.00 31.26 87 THR P O 1
ATOM 721 N N . ALA A 1 88 ? 195.372 247.979 204.546 1.00 37.42 88 ALA P N 1
ATOM 722 C CA . ALA A 1 88 ? 194.146 248.145 203.834 1.00 37.42 88 ALA P CA 1
ATOM 723 C C . ALA A 1 88 ? 193.398 249.291 204.433 1.00 37.42 88 ALA P C 1
ATOM 724 O O . ALA A 1 88 ? 192.537 249.880 203.783 1.00 37.42 88 ALA P O 1
ATOM 726 N N . LEU A 1 89 ? 193.664 249.592 205.718 1.00 40.99 89 LEU P N 1
ATOM 727 C CA . LEU A 1 89 ? 192.948 250.603 206.449 1.00 40.99 89 LEU P CA 1
ATOM 728 C C . LEU A 1 89 ? 193.032 251.924 205.752 1.00 40.99 89 LEU P C 1
ATOM 729 O O . LEU A 1 89 ? 193.962 252.197 204.995 1.00 40.99 89 LEU P O 1
ATOM 734 N N . ALA A 1 90 ? 192.008 252.770 205.993 1.00 17.03 90 ALA P N 1
ATOM 735 C CA . ALA A 1 90 ? 191.920 254.071 205.394 1.00 17.03 90 ALA P CA 1
ATOM 736 C C . ALA A 1 90 ? 193.062 254.885 205.896 1.00 17.03 90 ALA P C 1
ATOM 737 O O . ALA A 1 90 ? 193.485 254.747 207.043 1.00 17.03 90 ALA P O 1
ATOM 739 N N . LYS A 1 91 ? 193.616 255.744 205.018 1.00 122.26 91 LYS P N 1
ATOM 740 C CA . LYS A 1 91 ? 194.695 256.586 205.434 1.00 122.26 91 LYS P CA 1
ATOM 741 C C . LYS A 1 91 ? 194.106 257.923 205.732 1.00 122.26 91 LYS P C 1
ATOM 742 O O . LYS A 1 91 ? 193.595 258.606 204.846 1.00 122.26 91 LYS P O 1
ATOM 748 N N . ILE A 1 92 ? 194.196 258.344 207.007 1.00 44.42 92 ILE P N 1
ATOM 749 C CA . ILE A 1 92 ? 193.590 259.577 207.408 1.00 44.42 92 ILE P CA 1
ATOM 750 C C . ILE A 1 92 ? 194.621 260.656 207.337 1.00 44.42 92 ILE P C 1
ATOM 751 O O . ILE A 1 92 ? 195.617 260.648 208.054 1.00 44.42 92 ILE P O 1
ATOM 756 N N . LEU A 1 93 ? 194.435 261.569 206.367 1.00 53.69 93 LEU P N 1
ATOM 757 C CA . LEU A 1 93 ? 195.296 262.697 206.159 1.00 53.69 93 LEU P CA 1
ATOM 758 C C . LEU A 1 93 ? 195.047 263.796 207.145 1.00 53.69 93 LEU P C 1
ATOM 759 O O . LEU A 1 93 ? 195.992 264.427 207.614 1.00 53.69 93 LEU P O 1
ATOM 764 N N . GLY A 1 94 ? 193.770 264.088 207.477 1.00 18.21 94 GLY P N 1
ATOM 765 C CA . GLY A 1 94 ? 193.543 265.197 208.364 1.00 18.21 94 GLY P CA 1
ATOM 766 C C . GLY A 1 94 ? 192.101 265.247 208.764 1.00 18.21 94 GLY P C 1
ATOM 767 O O . GLY A 1 94 ? 191.227 264.719 208.077 1.00 18.21 94 GLY P O 1
ATOM 768 N N . VAL A 1 95 ? 191.828 265.900 209.914 1.00 26.33 95 VAL P N 1
ATOM 769 C CA . VAL A 1 95 ? 190.486 266.063 210.395 1.00 26.33 95 VAL P CA 1
ATOM 770 C C . VAL A 1 95 ? 190.330 267.515 210.727 1.00 26.33 95 VAL P C 1
ATOM 771 O O . VAL A 1 95 ? 191.188 268.101 211.384 1.00 26.33 95 VAL P O 1
ATOM 775 N N . TYR A 1 96 ? 189.216 268.138 210.285 1.00 44.81 96 TYR P N 1
ATOM 776 C CA . TYR A 1 96 ? 189.063 269.545 210.517 1.00 44.81 96 TYR P CA 1
ATOM 777 C C . TYR A 1 96 ? 187.641 269.803 210.905 1.00 44.81 96 TYR P C 1
ATOM 778 O O . TYR A 1 96 ? 186.771 268.949 210.744 1.00 44.81 96 TYR P O 1
ATOM 787 N N . ARG A 1 97 ? 187.380 270.996 211.476 1.00 110.83 97 ARG P N 1
ATOM 788 C CA . ARG A 1 97 ? 186.037 271.372 211.805 1.00 110.83 97 ARG P CA 1
ATOM 789 C C . ARG A 1 97 ? 185.872 272.787 211.371 1.00 110.83 97 ARG P C 1
ATOM 790 O O . ARG A 1 97 ? 186.670 273.653 211.724 1.00 110.83 97 ARG P O 1
ATOM 798 N N . ILE A 1 98 ? 184.829 273.060 210.566 1.00 79.27 98 ILE P N 1
ATOM 799 C CA . ILE A 1 98 ? 184.623 274.409 210.146 1.00 79.27 98 ILE P CA 1
ATOM 800 C C . ILE A 1 98 ? 183.267 274.813 210.620 1.00 79.27 98 ILE P C 1
ATOM 801 O O . ILE A 1 98 ? 182.263 274.150 210.364 1.00 79.27 98 ILE P O 1
ATOM 806 N N . GLY A 1 99 ? 183.219 275.919 211.375 1.00 26.43 99 GLY P N 1
ATOM 807 C CA . GLY A 1 99 ? 181.970 276.448 211.822 1.00 26.43 99 GLY P CA 1
ATOM 808 C C . GLY A 1 99 ? 182.178 277.908 211.749 1.00 26.43 99 GLY P C 1
ATOM 809 O O . GLY A 1 99 ? 182.985 278.463 212.492 1.00 26.43 99 GLY P O 1
ATOM 810 N N . TYR A 1 100 ? 181.454 278.588 210.848 1.00 47.76 100 TYR P N 1
ATOM 811 C CA . TYR A 1 100 ? 181.794 279.966 210.768 1.00 47.76 100 TYR P CA 1
ATOM 812 C C . TYR A 1 100 ? 180.533 280.764 210.870 1.00 47.76 100 TYR P C 1
ATOM 813 O O . TYR A 1 100 ? 179.495 280.389 210.329 1.00 47.76 100 TYR P O 1
ATOM 822 N N . LYS A 1 101 ? 180.607 281.883 211.618 1.00 136.66 101 LYS P N 1
ATOM 823 C CA . LYS A 1 101 ? 179.505 282.776 211.828 1.00 136.66 101 LYS P CA 1
ATOM 824 C C . LYS A 1 101 ? 179.173 283.483 210.553 1.00 136.66 101 LYS P C 1
ATOM 825 O O . LYS A 1 101 ? 178.025 283.868 210.342 1.00 136.66 101 LYS P O 1
ATOM 831 N N . ASN A 1 102 ? 180.174 283.683 209.670 1.00 44.17 102 ASN P N 1
ATOM 832 C CA . ASN A 1 102 ? 179.952 284.419 208.456 1.00 44.17 102 ASN P CA 1
ATOM 833 C C . ASN A 1 102 ? 178.812 283.790 207.723 1.00 44.17 102 ASN P C 1
ATOM 834 O O . ASN A 1 102 ? 178.439 282.648 207.988 1.00 44.17 102 ASN P O 1
ATOM 839 N N . SER A 1 103 ? 178.219 284.557 206.793 1.00 26.96 103 SER P N 1
ATOM 840 C CA . SER A 1 103 ? 177.031 284.177 206.090 1.00 26.96 103 SER P CA 1
ATOM 841 C C . SER A 1 103 ? 177.246 282.921 205.307 1.00 26.96 103 SER P C 1
ATOM 842 O O . SER A 1 103 ? 176.343 282.092 205.216 1.00 26.96 103 SER P O 1
ATOM 845 N N . GLN A 1 104 ? 178.446 282.727 204.730 1.00 29.96 104 GLN P N 1
ATOM 846 C CA . GLN A 1 104 ? 178.618 281.572 203.897 1.00 29.96 104 GLN P CA 1
ATOM 847 C C . GLN A 1 104 ? 178.388 280.335 204.702 1.00 29.96 104 GLN P C 1
ATOM 848 O O . GLN A 1 104 ? 177.644 279.451 204.284 1.00 29.96 104 GLN P O 1
ATOM 854 N N . ASN A 1 105 ? 178.996 280.245 205.896 1.00 24.80 105 ASN P N 1
ATOM 855 C CA . ASN A 1 105 ? 178.797 279.063 206.678 1.00 24.80 105 ASN P CA 1
ATOM 856 C C . ASN A 1 105 ? 177.619 279.299 207.559 1.00 24.80 105 ASN P C 1
ATOM 857 O O . ASN A 1 105 ? 177.215 280.438 207.780 1.00 24.80 105 ASN P O 1
ATOM 862 N N . ASN A 1 106 ? 177.009 278.214 208.068 1.00 32.17 106 ASN P N 1
ATOM 863 C CA . ASN A 1 106 ? 175.919 278.421 208.967 1.00 32.17 106 ASN P CA 1
ATOM 864 C C . ASN A 1 106 ? 176.528 279.018 210.187 1.00 32.17 106 ASN P C 1
ATOM 865 O O . ASN A 1 106 ? 177.636 278.660 210.579 1.00 32.17 106 ASN P O 1
ATOM 870 N N . THR A 1 107 ? 175.818 279.970 210.814 1.00 21.48 107 THR P N 1
ATOM 871 C CA . THR A 1 107 ? 176.384 280.617 211.954 1.00 21.48 107 THR P CA 1
ATOM 872 C C . THR A 1 107 ? 176.270 279.692 213.116 1.00 21.48 107 THR P C 1
ATOM 873 O O . THR A 1 107 ? 175.274 278.989 213.276 1.00 21.48 107 THR P O 1
ATOM 877 N N . GLU A 1 108 ? 177.321 279.667 213.954 1.00 73.39 108 GLU P N 1
ATOM 878 C CA . GLU A 1 108 ? 177.312 278.876 215.142 1.00 73.39 108 GLU P CA 1
ATOM 879 C C . GLU A 1 108 ? 176.991 277.464 214.777 1.00 73.39 108 GLU P C 1
ATOM 880 O O . GLU A 1 108 ? 176.339 276.753 215.540 1.00 73.39 108 GLU P O 1
ATOM 886 N N . LYS A 1 109 ? 177.451 277.005 213.598 1.00 47.75 109 LYS P N 1
ATOM 887 C CA . LYS A 1 109 ? 177.198 275.635 213.257 1.00 47.75 109 LYS P CA 1
ATOM 888 C C . LYS A 1 109 ? 178.528 274.985 213.084 1.00 47.75 109 LYS P C 1
ATOM 889 O O . LYS A 1 109 ? 179.492 275.625 212.666 1.00 47.75 109 LYS P O 1
ATOM 895 N N . LYS A 1 110 ? 178.624 273.686 213.425 1.00 108.09 110 LYS P N 1
ATOM 896 C CA . LYS A 1 110 ? 179.894 273.038 213.291 1.00 108.09 110 LYS P CA 1
ATOM 897 C C . LYS A 1 110 ? 179.804 271.984 212.239 1.00 108.09 110 LYS P C 1
ATOM 898 O O . LYS A 1 110 ? 178.944 271.105 212.273 1.00 108.09 110 LYS P O 1
ATOM 904 N N . LEU A 1 111 ? 180.714 272.069 211.251 1.00 32.87 111 LEU P N 1
ATOM 905 C CA . LEU A 1 111 ? 180.791 271.080 210.221 1.00 32.87 111 LEU P CA 1
ATOM 906 C C . LEU A 1 111 ? 182.102 270.402 210.444 1.00 32.87 111 LEU P C 1
ATOM 907 O O . LEU A 1 111 ? 183.138 271.059 210.525 1.00 32.87 111 LEU P O 1
ATOM 912 N N . ASP A 1 112 ? 182.097 269.063 210.573 1.00 33.92 112 ASP P N 1
ATOM 913 C CA . ASP A 1 112 ? 183.329 268.363 210.789 1.00 33.92 112 ASP P CA 1
ATOM 914 C C . ASP A 1 112 ? 183.634 267.613 209.532 1.00 33.92 112 ASP P C 1
ATOM 915 O O . ASP A 1 112 ? 182.726 267.102 208.875 1.00 33.92 112 ASP P O 1
ATOM 920 N N . LEU A 1 113 ? 184.923 267.562 209.133 1.00 104.20 113 LEU P N 1
ATOM 921 C CA . LEU A 1 113 ? 185.265 266.842 207.940 1.00 104.20 113 LEU P CA 1
ATOM 922 C C . LEU A 1 113 ? 186.530 266.067 208.140 1.00 104.20 113 LEU P C 1
ATOM 923 O O . LEU A 1 113 ? 187.395 266.442 208.932 1.00 104.20 113 LEU P O 1
ATOM 928 N N . LEU A 1 114 ? 186.638 264.926 207.426 1.00 34.61 114 LEU P N 1
ATOM 929 C CA . LEU A 1 114 ? 187.791 264.070 207.474 1.00 34.61 114 LEU P CA 1
ATOM 930 C C . LEU A 1 114 ? 188.333 263.965 206.083 1.00 34.61 114 LEU P C 1
ATOM 931 O O . LEU A 1 114 ? 187.591 263.706 205.140 1.00 34.61 114 LEU P O 1
ATOM 936 N N . VAL A 1 115 ? 189.657 264.164 205.919 1.00 23.51 115 VAL P N 1
ATOM 937 C CA . VAL A 1 115 ? 190.246 264.068 204.613 1.00 23.51 115 VAL P CA 1
ATOM 938 C C . VAL A 1 115 ? 190.990 262.769 204.570 1.00 23.51 115 VAL P C 1
ATOM 939 O O . VAL A 1 115 ? 191.669 262.402 205.528 1.00 23.51 115 VAL P O 1
ATOM 943 N N . MET A 1 116 ? 190.861 262.026 203.452 1.00 72.00 116 MET P N 1
ATOM 944 C CA . MET A 1 116 ? 191.498 260.742 203.373 1.00 72.00 116 MET P CA 1
ATOM 945 C C . MET A 1 116 ? 191.786 260.433 201.947 1.00 72.00 116 MET P C 1
ATOM 946 O O . MET A 1 116 ? 191.308 261.106 201.036 1.00 72.00 116 MET P O 1
ATOM 951 N N . GLU A 1 117 ? 192.596 259.382 201.720 1.00 37.95 117 GLU P N 1
ATOM 952 C CA . GLU A 1 117 ? 192.927 259.013 200.380 1.00 37.95 117 GLU P CA 1
ATOM 953 C C . GLU A 1 117 ? 191.700 258.425 199.764 1.00 37.95 117 GLU P C 1
ATOM 954 O O . GLU A 1 117 ? 190.711 258.187 200.454 1.00 37.95 117 GLU P O 1
ATOM 960 N N . ASN A 1 118 ? 191.694 258.258 198.424 1.00 35.55 118 ASN P N 1
ATOM 961 C CA . ASN A 1 118 ? 190.559 257.617 197.827 1.00 35.55 118 ASN P CA 1
ATOM 962 C C . ASN A 1 118 ? 191.059 256.361 197.184 1.00 35.55 118 ASN P C 1
ATOM 963 O O . ASN A 1 118 ? 191.995 256.387 196.386 1.00 35.55 118 ASN P O 1
ATOM 968 N N . LEU A 1 119 ? 190.428 255.219 197.521 1.00 87.89 119 LEU P N 1
ATOM 969 C CA . LEU A 1 119 ? 190.898 253.938 197.075 1.00 87.89 119 LEU P CA 1
ATOM 970 C C . LEU A 1 119 ? 190.841 253.910 195.581 1.00 87.89 119 LEU P C 1
ATOM 971 O O . LEU A 1 119 ? 191.835 253.591 194.930 1.00 87.89 119 LEU P O 1
ATOM 976 N N . PHE A 1 120 ? 189.695 254.284 194.987 1.00 59.11 120 PHE P N 1
ATOM 977 C CA . PHE A 1 120 ? 189.654 254.305 193.557 1.00 59.11 120 PHE P CA 1
ATOM 978 C C . PHE A 1 120 ? 190.525 255.454 193.226 1.00 59.11 120 PHE P C 1
ATOM 979 O O . PHE A 1 120 ? 190.901 256.223 194.103 1.00 59.11 120 PHE P O 1
ATOM 987 N N . TYR A 1 121 ? 190.902 255.598 191.956 1.00 61.49 121 TYR P N 1
ATOM 988 C CA . TYR A 1 121 ? 191.742 256.702 191.637 1.00 61.49 121 TYR P CA 1
ATOM 989 C C . TYR A 1 121 ? 190.963 257.509 190.673 1.00 61.49 121 TYR P C 1
ATOM 990 O O . TYR A 1 121 ? 189.806 257.218 190.379 1.00 61.49 121 TYR P O 1
ATOM 999 N N . GLY A 1 122 ? 191.558 258.609 190.216 1.00 26.19 122 GLY P N 1
ATOM 1000 C CA . GLY A 1 122 ? 190.874 259.446 189.290 1.00 26.19 122 GLY P CA 1
ATOM 1001 C C . GLY A 1 122 ? 190.696 258.736 187.990 1.00 26.19 122 GLY P C 1
ATOM 1002 O O . GLY A 1 122 ? 189.696 258.930 187.301 1.00 26.19 122 GLY P O 1
ATOM 1003 N N . ARG A 1 123 ? 191.677 257.893 187.617 1.00 105.45 123 ARG P N 1
ATOM 1004 C CA . ARG A 1 123 ? 191.668 257.382 186.281 1.00 105.45 123 ARG P CA 1
ATOM 1005 C C . ARG A 1 123 ? 190.382 256.669 185.915 1.00 105.45 123 ARG P C 1
ATOM 1006 O O . ARG A 1 123 ? 189.664 257.164 185.048 1.00 105.45 123 ARG P O 1
ATOM 1014 N N . LYS A 1 124 ? 190.015 255.530 186.559 1.00 55.62 124 LYS P N 1
ATOM 1015 C CA . LYS A 1 124 ? 188.763 254.898 186.197 1.00 55.62 124 LYS P CA 1
ATOM 1016 C C . LYS A 1 124 ? 188.653 253.543 186.836 1.00 55.62 124 LYS P C 1
ATOM 1017 O O . LYS A 1 124 ? 189.656 252.873 187.079 1.00 55.62 124 LYS P O 1
ATOM 1023 N N . MET A 1 125 ? 187.406 253.113 187.136 1.00 42.83 125 MET P N 1
ATOM 1024 C CA . MET A 1 125 ? 187.189 251.803 187.686 1.00 42.83 125 MET P CA 1
ATOM 1025 C C . MET A 1 125 ? 186.005 251.223 186.969 1.00 42.83 125 MET P C 1
ATOM 1026 O O . MET A 1 125 ? 184.912 251.784 187.005 1.00 42.83 125 MET P O 1
ATOM 1031 N N . ALA A 1 126 ? 186.199 250.085 186.269 1.00 29.27 126 ALA P N 1
ATOM 1032 C CA . ALA A 1 126 ? 185.136 249.488 185.509 1.00 29.27 126 ALA P CA 1
ATOM 1033 C C . ALA A 1 126 ? 184.048 248.968 186.401 1.00 29.27 126 ALA P C 1
ATOM 1034 O O . ALA A 1 126 ? 182.871 249.233 186.162 1.00 29.27 126 ALA P O 1
ATOM 1036 N N . GLN A 1 127 ? 184.406 248.226 187.472 1.00 42.18 127 GLN P N 1
ATOM 1037 C CA . GLN A 1 127 ? 183.389 247.652 188.313 1.00 42.18 127 GLN P CA 1
ATOM 1038 C C . GLN A 1 127 ? 183.750 247.944 189.734 1.00 42.18 127 GLN P C 1
ATOM 1039 O O . GLN A 1 127 ? 184.927 248.071 190.071 1.00 42.18 127 GLN P O 1
ATOM 1045 N N . VAL A 1 128 ? 182.729 248.065 190.612 1.00 28.73 128 VAL P N 1
ATOM 1046 C CA . VAL A 1 128 ? 183.000 248.361 191.991 1.00 28.73 128 VAL P CA 1
ATOM 1047 C C . VAL A 1 128 ? 182.226 247.409 192.853 1.00 28.73 128 VAL P C 1
ATOM 1048 O O . VAL A 1 128 ? 181.188 246.889 192.448 1.00 28.73 128 VAL P O 1
ATOM 1052 N N . PHE A 1 129 ? 182.740 247.140 194.074 1.00 150.13 129 PHE P N 1
ATOM 1053 C CA . PHE A 1 129 ? 182.076 246.241 194.979 1.00 150.13 129 PHE P CA 1
ATOM 1054 C C . PHE A 1 129 ? 182.212 246.789 196.373 1.00 150.13 129 PHE P C 1
ATOM 1055 O O . PHE A 1 129 ? 183.171 247.495 196.683 1.00 150.13 129 PHE P O 1
ATOM 1063 N N . ASP A 1 130 ? 181.229 246.479 197.246 1.00 52.16 130 ASP P N 1
ATOM 1064 C CA . ASP A 1 130 ? 181.246 246.860 198.636 1.00 52.16 130 ASP P CA 1
ATOM 1065 C C . ASP A 1 130 ? 181.008 245.589 199.403 1.00 52.16 130 ASP P C 1
ATOM 1066 O O . ASP A 1 130 ? 179.866 245.198 199.624 1.00 52.16 130 ASP P O 1
ATOM 1071 N N . LEU A 1 131 ? 182.084 244.919 199.863 1.00 52.28 131 LEU P N 1
ATOM 1072 C CA . LEU A 1 131 ? 181.924 243.611 200.439 1.00 52.28 131 LEU P CA 1
ATOM 1073 C C . LEU A 1 131 ? 182.019 243.644 201.937 1.00 52.28 131 LEU P C 1
ATOM 1074 O O . LEU A 1 131 ? 183.084 243.892 202.505 1.00 52.28 131 LEU P O 1
ATOM 1079 N N . LYS A 1 132 ? 180.866 243.444 202.610 1.00 65.94 132 LYS P N 1
ATOM 1080 C CA . LYS A 1 132 ? 180.750 243.339 204.040 1.00 65.94 132 LYS P CA 1
ATOM 1081 C C . LYS A 1 132 ? 181.193 241.986 204.526 1.00 65.94 132 LYS P C 1
ATOM 1082 O O . LYS A 1 132 ? 181.878 241.872 205.541 1.00 65.94 132 LYS P O 1
ATOM 1088 N N . GLY A 1 133 ? 180.795 240.915 203.806 1.00 13.79 133 GLY P N 1
ATOM 1089 C CA . GLY A 1 133 ? 181.096 239.570 204.213 1.00 13.79 133 GLY P CA 1
ATOM 1090 C C . GLY A 1 133 ? 179.997 239.089 205.112 1.00 13.79 133 GLY P C 1
ATOM 1091 O O . GLY A 1 133 ? 179.991 237.936 205.539 1.00 13.79 133 GLY P O 1
ATOM 1092 N N . SER A 1 134 ? 179.013 239.961 205.395 1.00 20.29 134 SER P N 1
ATOM 1093 C CA . SER A 1 134 ? 177.980 239.618 206.329 1.00 20.29 134 SER P CA 1
ATOM 1094 C C . SER A 1 134 ? 177.021 238.664 205.736 1.00 20.29 134 SER P C 1
ATOM 1095 O O . SER A 1 134 ? 176.881 238.547 204.520 1.00 20.29 134 SER P O 1
ATOM 1098 N N . LEU A 1 135 ? 176.325 237.949 206.634 1.00 73.73 135 LEU P N 1
ATOM 1099 C CA . LEU A 1 135 ? 175.355 237.009 206.194 1.00 73.73 135 LEU P CA 1
ATOM 1100 C C . LEU A 1 135 ? 174.266 237.808 205.577 1.00 73.73 135 LEU P C 1
ATOM 1101 O O . LEU A 1 135 ? 174.016 238.945 205.974 1.00 73.73 135 LEU P O 1
ATOM 1106 N N . ARG A 1 136 ? 173.574 237.185 204.610 1.00 98.65 136 ARG P N 1
ATOM 1107 C CA . ARG A 1 136 ? 172.620 237.829 203.762 1.00 98.65 136 ARG P CA 1
ATOM 1108 C C . ARG A 1 136 ? 171.719 238.757 204.498 1.00 98.65 136 ARG P C 1
ATOM 1109 O O . ARG A 1 136 ? 171.240 238.489 205.599 1.00 98.65 136 ARG P O 1
ATOM 1117 N N . ASN A 1 137 ? 171.519 239.916 203.846 1.00 66.79 137 ASN P N 1
ATOM 1118 C CA . ASN A 1 137 ? 170.689 241.009 204.239 1.00 66.79 137 ASN P CA 1
ATOM 1119 C C . ASN A 1 137 ? 170.777 241.920 203.062 1.00 66.79 137 ASN P C 1
ATOM 1120 O O . ASN A 1 137 ? 170.376 241.560 201.957 1.00 66.79 137 ASN P O 1
ATOM 1125 N N . ARG A 1 138 ? 171.303 243.139 203.278 1.00 65.73 138 ARG P N 1
ATOM 1126 C CA . ARG A 1 138 ? 171.493 244.040 202.183 1.00 65.73 138 ARG P CA 1
ATOM 1127 C C . ARG A 1 138 ? 172.698 243.565 201.477 1.00 65.73 138 ARG P C 1
ATOM 1128 O O . ARG A 1 138 ? 173.753 244.195 201.528 1.00 65.73 138 ARG P O 1
ATOM 1136 N N . ASN A 1 139 ? 172.561 242.429 200.778 1.00 94.70 139 ASN P N 1
ATOM 1137 C CA . ASN A 1 139 ? 173.718 241.955 200.104 1.00 94.70 139 ASN P CA 1
ATOM 1138 C C . ASN A 1 139 ? 173.529 242.236 198.650 1.00 94.70 139 ASN P C 1
ATOM 1139 O O . ASN A 1 139 ? 174.056 241.507 197.812 1.00 94.70 139 ASN P O 1
ATOM 1144 N N . VAL A 1 140 ? 172.801 243.325 198.320 1.00 42.69 140 VAL P N 1
ATOM 1145 C CA . VAL A 1 140 ? 172.569 243.673 196.946 1.00 42.69 140 VAL P CA 1
ATOM 1146 C C . VAL A 1 140 ? 172.185 245.118 196.926 1.00 42.69 140 VAL P C 1
ATOM 1147 O O . VAL A 1 140 ? 171.789 245.678 197.947 1.00 42.69 140 VAL P O 1
ATOM 1151 N N . LYS A 1 141 ? 172.327 245.784 195.765 1.00 50.50 141 LYS P N 1
ATOM 1152 C CA . LYS A 1 141 ? 171.862 247.139 195.712 1.00 50.50 141 LYS P CA 1
ATOM 1153 C C . LYS A 1 141 ? 170.807 247.258 194.641 1.00 50.50 141 LYS P C 1
ATOM 1154 O O . LYS A 1 141 ? 171.102 247.118 193.455 1.00 50.50 141 LYS P O 1
ATOM 1160 N N . THR A 1 142 ? 169.534 247.477 195.041 1.00 109.37 142 THR P N 1
ATOM 1161 C CA . THR A 1 142 ? 168.480 247.609 194.070 1.00 109.37 142 THR P CA 1
ATOM 1162 C C . THR A 1 142 ? 168.565 248.895 193.286 1.00 109.37 142 THR P C 1
ATOM 1163 O O . THR A 1 142 ? 168.670 248.870 192.059 1.00 109.37 142 THR P O 1
ATOM 1167 N N . ASP A 1 143 ? 168.571 250.056 193.976 1.00 26.83 143 ASP P N 1
ATOM 1168 C CA . ASP A 1 143 ? 168.547 251.331 193.306 1.00 26.83 143 ASP P CA 1
ATOM 1169 C C . ASP A 1 143 ? 169.819 251.483 192.550 1.00 26.83 143 ASP P C 1
ATOM 1170 O O . ASP A 1 143 ? 169.816 251.875 191.385 1.00 26.83 143 ASP P O 1
ATOM 1175 N N . THR A 1 144 ? 170.953 251.155 193.189 1.00 26.87 144 THR P N 1
ATOM 1176 C CA . THR A 1 144 ? 172.185 251.318 192.484 1.00 26.87 144 THR P CA 1
ATOM 1177 C C . THR A 1 144 ? 172.166 250.256 191.439 1.00 26.87 144 THR P C 1
ATOM 1178 O O . THR A 1 144 ? 171.603 249.183 191.637 1.00 26.87 144 THR P O 1
ATOM 1182 N N . GLY A 1 145 ? 172.784 250.514 190.283 1.00 19.55 145 GLY P N 1
ATOM 1183 C CA . GLY A 1 145 ? 172.660 249.583 189.205 1.00 19.55 145 GLY P CA 1
ATOM 1184 C C . GLY A 1 145 ? 171.716 250.256 188.278 1.00 19.55 145 GLY P C 1
ATOM 1185 O O . GLY A 1 145 ? 171.706 250.004 187.075 1.00 19.55 145 GLY P O 1
ATOM 1186 N N . LYS A 1 146 ? 170.890 251.150 188.854 1.00 45.01 146 LYS P N 1
ATOM 1187 C CA . LYS A 1 146 ? 170.008 251.953 188.072 1.00 45.01 146 LYS P CA 1
ATOM 1188 C C . LYS A 1 146 ? 170.906 252.813 187.265 1.00 45.01 146 LYS P C 1
ATOM 1189 O O . LYS A 1 146 ? 170.686 253.032 186.075 1.00 45.01 146 LYS P O 1
ATOM 1195 N N . GLU A 1 147 ? 171.977 253.300 187.915 1.00 20.40 147 GLU P N 1
ATOM 1196 C CA . GLU A 1 147 ? 172.888 254.136 187.209 1.00 20.40 147 GLU P CA 1
ATOM 1197 C C . GLU A 1 147 ? 173.519 253.298 186.154 1.00 20.40 147 GLU P C 1
ATOM 1198 O O . GLU A 1 147 ? 173.963 252.179 186.407 1.00 20.40 147 GLU P O 1
ATOM 1204 N N . SER A 1 148 ? 173.554 253.831 184.920 1.00 25.73 148 SER P N 1
ATOM 1205 C CA . SER A 1 148 ? 174.219 253.145 183.857 1.00 25.73 148 SER P CA 1
ATOM 1206 C C . SER A 1 148 ? 175.655 253.218 184.228 1.00 25.73 148 SER P C 1
ATOM 1207 O O . SER A 1 148 ? 176.482 252.419 183.790 1.00 25.73 148 SER P O 1
ATOM 1210 N N . CYS A 1 149 ? 175.961 254.203 185.090 1.00 30.08 149 CYS P N 1
ATOM 1211 C CA . CYS A 1 149 ? 177.282 254.443 185.564 1.00 30.08 149 CYS P CA 1
ATOM 1212 C C . CYS A 1 149 ? 177.640 253.339 186.498 1.00 30.08 149 CYS P C 1
ATOM 1213 O O . CYS A 1 149 ? 176.885 252.387 186.685 1.00 30.08 149 CYS P O 1
ATOM 1216 N N . ASP A 1 150 ? 178.842 253.441 187.090 1.00 31.65 150 ASP P N 1
ATOM 1217 C CA . ASP A 1 150 ? 179.366 252.417 187.941 1.00 31.65 150 ASP P CA 1
ATOM 1218 C C . ASP A 1 150 ? 178.466 252.212 189.116 1.00 31.65 150 ASP P C 1
ATOM 1219 O O . ASP A 1 150 ? 178.189 253.132 189.882 1.00 31.65 150 ASP P O 1
ATOM 1224 N N . VAL A 1 151 ? 178.003 250.959 189.280 1.00 89.46 151 VAL P N 1
ATOM 1225 C CA . VAL A 1 151 ? 177.162 250.552 190.366 1.00 89.46 151 VAL P CA 1
ATOM 1226 C C . VAL A 1 151 ? 178.049 250.038 191.453 1.00 89.46 151 VAL P C 1
ATOM 1227 O O . VAL A 1 151 ? 179.113 249.484 191.181 1.00 89.46 151 VAL P O 1
ATOM 1231 N N . VAL A 1 152 ? 177.645 250.233 192.726 1.00 35.36 152 VAL P N 1
ATOM 1232 C CA . VAL A 1 152 ? 178.426 249.685 193.798 1.00 35.36 152 VAL P CA 1
ATOM 1233 C C . VAL A 1 152 ? 177.785 248.376 194.120 1.00 35.36 152 VAL P C 1
ATOM 1234 O O . VAL A 1 152 ? 176.821 248.300 194.876 1.00 35.36 152 VAL P O 1
ATOM 1238 N N . LEU A 1 153 ? 178.347 247.301 193.552 1.00 106.34 153 LEU P N 1
ATOM 1239 C CA . LEU A 1 153 ? 177.838 245.963 193.649 1.00 106.34 153 LEU P CA 1
ATOM 1240 C C . LEU A 1 153 ? 178.122 245.460 195.043 1.00 106.34 153 LEU P C 1
ATOM 1241 O O . LEU A 1 153 ? 179.100 245.864 195.667 1.00 106.34 153 LEU P O 1
ATOM 1246 N N . LEU A 1 154 ? 177.238 244.587 195.585 1.00 58.02 154 LEU P N 1
ATOM 1247 C CA . LEU A 1 154 ? 177.359 244.122 196.947 1.00 58.02 154 LEU P CA 1
ATOM 1248 C C . LEU A 1 154 ? 177.635 242.641 196.976 1.00 58.02 154 LEU P C 1
ATOM 1249 O O . LEU A 1 154 ? 177.752 241.989 195.944 1.00 58.02 154 LEU P O 1
ATOM 1254 N N . ASP A 1 155 ? 177.702 242.053 198.188 1.00 49.71 155 ASP P N 1
ATOM 1255 C CA . ASP A 1 155 ? 178.140 240.691 198.353 1.00 49.71 155 ASP P CA 1
ATOM 1256 C C . ASP A 1 155 ? 177.379 239.742 197.478 1.00 49.71 155 ASP P C 1
ATOM 1257 O O . ASP A 1 155 ? 177.986 239.003 196.708 1.00 49.71 155 ASP P O 1
ATOM 1262 N N . GLU A 1 156 ? 176.036 239.750 197.531 1.00 51.51 156 GLU P N 1
ATOM 1263 C CA . GLU A 1 156 ? 175.285 238.769 196.794 1.00 51.51 156 GLU P CA 1
ATOM 1264 C C . GLU A 1 156 ? 175.553 238.957 195.337 1.00 51.51 156 GLU P C 1
ATOM 1265 O O . GLU A 1 156 ? 175.696 237.988 194.592 1.00 51.51 156 GLU P O 1
ATOM 1271 N N . ASN A 1 157 ? 175.638 240.223 194.895 1.00 17.05 157 ASN P N 1
ATOM 1272 C CA . ASN A 1 157 ? 175.875 240.513 193.514 1.00 17.05 157 ASN P CA 1
ATOM 1273 C C . ASN A 1 157 ? 177.220 239.965 193.144 1.00 17.05 157 ASN P C 1
ATOM 1274 O O . ASN A 1 157 ? 177.400 239.414 192.065 1.00 17.05 157 ASN P O 1
ATOM 1279 N N . LEU A 1 158 ? 178.217 240.104 194.031 1.00 87.14 158 LEU P N 1
ATOM 1280 C CA . LEU A 1 158 ? 179.539 239.622 193.758 1.00 87.14 158 LEU P CA 1
ATOM 1281 C C . LEU A 1 158 ? 179.431 238.141 193.609 1.00 87.14 158 LEU P C 1
ATOM 1282 O O . LEU A 1 158 ? 179.990 237.554 192.684 1.00 87.14 158 LEU P O 1
ATOM 1287 N N . LEU A 1 159 ? 178.691 237.496 194.528 1.00 83.86 159 LEU P N 1
ATOM 1288 C CA . LEU A 1 159 ? 178.582 236.072 194.466 1.00 83.86 159 LEU P CA 1
ATOM 1289 C C . LEU A 1 159 ? 177.889 235.642 193.212 1.00 83.86 159 LEU P C 1
ATOM 1290 O O . LEU A 1 159 ? 178.348 234.698 192.584 1.00 83.86 159 LEU P O 1
ATOM 1295 N N . LYS A 1 160 ? 176.731 236.234 192.847 1.00 59.49 160 LYS P N 1
ATOM 1296 C CA . LYS A 1 160 ? 176.077 235.802 191.633 1.00 59.49 160 LYS P CA 1
ATOM 1297 C C . LYS A 1 160 ? 176.653 236.364 190.354 1.00 59.49 160 LYS P C 1
ATOM 1298 O O . LYS A 1 160 ? 176.995 235.625 189.434 1.00 59.49 160 LYS P O 1
ATOM 1304 N N . MET A 1 161 ? 176.719 237.707 190.236 1.00 54.08 161 MET P N 1
ATOM 1305 C CA . MET A 1 161 ? 177.148 238.357 189.024 1.00 54.08 161 MET P CA 1
ATOM 1306 C C . MET A 1 161 ? 178.585 238.134 188.736 1.00 54.08 161 MET P C 1
ATOM 1307 O O . MET A 1 161 ? 178.950 237.606 187.686 1.00 54.08 161 MET P O 1
ATOM 1312 N N . VAL A 1 162 ? 179.448 238.511 189.690 1.00 166.48 162 VAL P N 1
ATOM 1313 C CA . VAL A 1 162 ? 180.825 238.264 189.443 1.00 166.48 162 VAL P CA 1
ATOM 1314 C C . VAL A 1 162 ? 181.044 237.026 190.208 1.00 166.48 162 VAL P C 1
ATOM 1315 O O . VAL A 1 162 ? 181.956 236.886 191.021 1.00 166.48 162 VAL P O 1
ATOM 1319 N N . ARG A 1 163 ? 180.159 236.074 189.901 1.00 78.07 163 ARG P N 1
ATOM 1320 C CA . ARG A 1 163 ? 180.142 234.808 190.535 1.00 78.07 163 ARG P CA 1
ATOM 1321 C C . ARG A 1 163 ? 181.301 234.112 190.023 1.00 78.07 163 ARG P C 1
ATOM 1322 O O . ARG A 1 163 ? 181.807 234.498 188.970 1.00 78.07 163 ARG P O 1
ATOM 1330 N N . ASP A 1 164 ? 181.723 233.084 190.794 1.00 71.67 164 ASP P N 1
ATOM 1331 C CA . ASP A 1 164 ? 182.917 232.355 190.538 1.00 71.67 164 ASP P CA 1
ATOM 1332 C C . ASP A 1 164 ? 183.893 233.433 190.297 1.00 71.67 164 ASP P C 1
ATOM 1333 O O . ASP A 1 164 ? 184.657 233.403 189.333 1.00 71.67 164 ASP P O 1
ATOM 1338 N N . ASN A 1 165 ? 183.805 234.425 191.213 1.00 69.94 165 ASN P N 1
ATOM 1339 C CA . ASN A 1 165 ? 184.429 235.704 191.166 1.00 69.94 165 ASN P CA 1
ATOM 1340 C C . ASN A 1 165 ? 185.799 235.481 190.660 1.00 69.94 165 ASN P C 1
ATOM 1341 O O . ASN A 1 165 ? 186.599 234.693 191.159 1.00 69.94 165 ASN P O 1
ATOM 1346 N N . PRO A 1 166 ? 185.976 236.165 189.582 1.00 67.90 166 PRO P N 1
ATOM 1347 C CA . PRO A 1 166 ? 187.163 236.043 188.796 1.00 67.90 166 PRO P CA 1
ATOM 1348 C C . PRO A 1 166 ? 188.392 236.626 189.391 1.00 67.90 166 PRO P C 1
ATOM 1349 O O . PRO A 1 166 ? 189.434 236.495 188.757 1.00 67.90 166 PRO P O 1
ATOM 1353 N N . LEU A 1 167 ? 188.329 237.281 190.562 1.00 97.85 167 LEU P N 1
ATOM 1354 C CA . LEU A 1 167 ? 189.519 237.933 191.021 1.00 97.85 167 LEU P CA 1
ATOM 1355 C C . LEU A 1 167 ? 190.638 236.967 191.232 1.00 97.85 167 LEU P C 1
ATOM 1356 O O . LEU A 1 167 ? 190.744 236.305 192.265 1.00 97.85 167 LEU P O 1
ATOM 1361 N N . TYR A 1 168 ? 191.549 236.918 190.241 1.00 39.07 168 TYR P N 1
ATOM 1362 C CA . TYR A 1 168 ? 192.675 236.049 190.331 1.00 39.07 168 TYR P CA 1
ATOM 1363 C C . TYR A 1 168 ? 193.847 236.930 190.578 1.00 39.07 168 TYR P C 1
ATOM 1364 O O . TYR A 1 168 ? 194.198 237.792 189.773 1.00 39.07 168 TYR P O 1
ATOM 1373 N N . ILE A 1 169 ? 194.468 236.720 191.741 1.00 86.09 169 ILE P N 1
ATOM 1374 C CA . ILE A 1 169 ? 195.634 237.419 192.158 1.00 86.09 169 ILE P CA 1
ATOM 1375 C C . ILE A 1 169 ? 196.687 236.362 192.235 1.00 86.09 169 ILE P C 1
ATOM 1376 O O . ILE A 1 169 ? 196.393 235.190 192.472 1.00 86.09 169 ILE P O 1
ATOM 1381 N N . ARG A 1 170 ? 197.949 236.734 191.992 1.00 56.17 170 ARG P N 1
ATOM 1382 C CA . ARG A 1 170 ? 198.994 235.757 191.986 1.00 56.17 170 ARG P CA 1
ATOM 1383 C C . ARG A 1 170 ? 199.068 235.143 193.350 1.00 56.17 170 ARG P C 1
ATOM 1384 O O . ARG A 1 170 ? 198.549 235.692 194.318 1.00 56.17 170 ARG P O 1
ATOM 1392 N N . SER A 1 171 ? 199.688 233.947 193.437 1.00 16.94 171 SER P N 1
ATOM 1393 C CA . SER A 1 171 ? 199.810 233.222 194.673 1.00 16.94 171 SER P CA 1
ATOM 1394 C C . SER A 1 171 ? 200.652 234.013 195.619 1.00 16.94 171 SER P C 1
ATOM 1395 O O . SER A 1 171 ? 200.393 234.038 196.820 1.00 16.94 171 SER P O 1
ATOM 1398 N N . HIS A 1 172 ? 201.702 234.672 195.101 1.00 18.05 172 HIS P N 1
ATOM 1399 C CA . HIS A 1 172 ? 202.566 235.436 195.952 1.00 18.05 172 HIS P CA 1
ATOM 1400 C C . HIS A 1 172 ? 201.776 236.566 196.522 1.00 18.05 172 HIS P C 1
ATOM 1401 O O . HIS A 1 172 ? 201.871 236.862 197.713 1.00 18.05 172 HIS P O 1
ATOM 1408 N N . SER A 1 173 ? 200.968 237.225 195.672 1.00 22.34 173 SER P N 1
ATOM 1409 C CA . SER A 1 173 ? 200.210 238.368 196.090 1.00 22.34 173 SER P CA 1
ATOM 1410 C C . SER A 1 173 ? 199.136 237.958 197.051 1.00 22.34 173 SER P C 1
ATOM 1411 O O . SER A 1 173 ? 198.818 238.702 197.975 1.00 22.34 173 SER P O 1
ATOM 1414 N N . LYS A 1 174 ? 198.553 236.757 196.884 1.00 49.99 174 LYS P N 1
ATOM 1415 C CA . LYS A 1 174 ? 197.471 236.386 197.752 1.00 49.99 174 LYS P CA 1
ATOM 1416 C C . LYS A 1 174 ? 197.973 236.370 199.153 1.00 49.99 174 LYS P C 1
ATOM 1417 O O . LYS A 1 174 ? 197.303 236.846 200.068 1.00 49.99 174 LYS P O 1
ATOM 1423 N N . ALA A 1 175 ? 199.187 235.828 199.351 1.00 18.86 175 ALA P N 1
ATOM 1424 C CA . ALA A 1 175 ? 199.708 235.691 200.676 1.00 18.86 175 ALA P CA 1
ATOM 1425 C C . ALA A 1 175 ? 199.844 237.044 201.303 1.00 18.86 175 ALA P C 1
ATOM 1426 O O . ALA A 1 175 ? 199.445 237.243 202.448 1.00 18.86 175 ALA P O 1
ATOM 1428 N N . VAL A 1 176 ? 200.387 238.027 200.558 1.00 75.21 176 VAL P N 1
ATOM 1429 C CA . VAL A 1 176 ? 200.611 239.321 201.136 1.00 75.21 176 VAL P CA 1
ATOM 1430 C C . VAL A 1 176 ? 199.305 239.955 201.507 1.00 75.21 176 VAL P C 1
ATOM 1431 O O . VAL A 1 176 ? 199.187 240.537 202.584 1.00 75.21 176 VAL P O 1
ATOM 1435 N N . LEU A 1 177 ? 198.282 239.870 200.634 1.00 77.90 177 LEU P N 1
ATOM 1436 C CA . LEU A 1 177 ? 197.043 240.521 200.954 1.00 77.90 177 LEU P CA 1
ATOM 1437 C C . LEU A 1 177 ? 196.407 239.907 202.159 1.00 77.90 177 LEU P C 1
ATOM 1438 O O . LEU A 1 177 ? 196.010 240.611 203.088 1.00 77.90 177 LEU P O 1
ATOM 1443 N N . ARG A 1 178 ? 196.330 238.568 202.196 1.00 71.34 178 ARG P N 1
ATOM 1444 C CA . ARG A 1 178 ? 195.635 237.902 203.255 1.00 71.34 178 ARG P CA 1
ATOM 1445 C C . ARG A 1 178 ? 196.299 238.214 204.555 1.00 71.34 178 ARG P C 1
ATOM 1446 O O . ARG A 1 178 ? 195.628 238.411 205.564 1.00 71.34 178 ARG P O 1
ATOM 1454 N N . THR A 1 179 ? 197.643 238.262 204.571 1.00 81.87 179 THR P N 1
ATOM 1455 C CA . THR A 1 179 ? 198.329 238.510 205.806 1.00 81.87 179 THR P CA 1
ATOM 1456 C C . THR A 1 179 ? 197.980 239.877 206.310 1.00 81.87 179 THR P C 1
ATOM 1457 O O . THR A 1 179 ? 197.753 240.060 207.504 1.00 81.87 179 THR P O 1
ATOM 1461 N N . SER A 1 180 ? 197.931 240.876 205.410 1.00 21.08 180 SER P N 1
ATOM 1462 C CA . SER A 1 180 ? 197.650 242.230 205.798 1.00 21.08 180 SER P CA 1
ATOM 1463 C C . SER A 1 180 ? 196.223 242.360 206.219 1.00 21.08 180 SER P C 1
ATOM 1464 O O . SER A 1 180 ? 195.900 243.208 207.051 1.00 21.08 180 SER P O 1
ATOM 1467 N N . ILE A 1 181 ? 195.327 241.552 205.623 1.00 69.34 181 ILE P N 1
ATOM 1468 C CA . ILE A 1 181 ? 193.938 241.600 205.972 1.00 69.34 181 ILE P CA 1
ATOM 1469 C C . ILE A 1 181 ? 193.794 241.121 207.380 1.00 69.34 181 ILE P C 1
ATOM 1470 O O . ILE A 1 181 ? 193.083 241.718 208.185 1.00 69.34 181 ILE P O 1
ATOM 1475 N N . HIS A 1 182 ? 194.506 240.031 207.717 1.00 23.65 182 HIS P N 1
ATOM 1476 C CA . HIS A 1 182 ? 194.365 239.431 209.011 1.00 23.65 182 HIS P CA 1
ATOM 1477 C C . HIS A 1 182 ? 194.730 240.434 210.059 1.00 23.65 182 HIS P C 1
ATOM 1478 O O . HIS A 1 182 ? 194.030 240.573 211.059 1.00 23.65 182 HIS P O 1
ATOM 1485 N N . SER A 1 183 ? 195.841 241.165 209.853 1.00 24.21 183 SER P N 1
ATOM 1486 C CA . SER A 1 183 ? 196.310 242.097 210.837 1.00 24.21 183 SER P CA 1
ATOM 1487 C C . SER A 1 183 ? 195.370 243.260 210.977 1.00 24.21 183 SER P C 1
ATOM 1488 O O . SER A 1 183 ? 195.143 243.742 212.085 1.00 24.21 183 SER P O 1
ATOM 1491 N N . ASP A 1 184 ? 194.811 243.760 209.856 1.00 27.44 184 ASP P N 1
ATOM 1492 C CA . ASP A 1 184 ? 193.952 244.915 209.909 1.00 27.44 184 ASP P CA 1
ATOM 1493 C C . ASP A 1 184 ? 192.712 244.577 210.671 1.00 27.44 184 ASP P C 1
ATOM 1494 O O . ASP A 1 184 ? 192.306 245.301 211.578 1.00 27.44 184 ASP P O 1
ATOM 1499 N N . SER A 1 185 ? 192.093 243.434 210.331 1.00 15.27 185 SER P N 1
ATOM 1500 C CA . SER A 1 185 ? 190.850 243.055 210.935 1.00 15.27 185 SER P CA 1
ATOM 1501 C C . SER A 1 185 ? 191.076 242.847 212.397 1.00 15.27 185 SER P C 1
ATOM 1502 O O . SER A 1 185 ? 190.195 243.114 213.211 1.00 15.27 185 SER P O 1
ATOM 1505 N N . HIS A 1 186 ? 192.268 242.344 212.768 1.00 20.57 186 HIS P N 1
ATOM 1506 C CA . HIS A 1 186 ? 192.574 242.102 214.148 1.00 20.57 186 HIS P CA 1
ATOM 1507 C C . HIS A 1 186 ? 192.624 243.413 214.869 1.00 20.57 186 HIS P C 1
ATOM 1508 O O . HIS A 1 186 ? 192.135 243.544 215.990 1.00 20.57 186 HIS P O 1
ATOM 1515 N N . PHE A 1 187 ? 193.234 244.420 214.221 1.00 34.31 187 PHE P N 1
ATOM 1516 C CA . PHE A 1 187 ? 193.418 245.744 214.744 1.00 34.31 187 PHE P CA 1
ATOM 1517 C C . PHE A 1 187 ? 192.070 246.340 214.996 1.00 34.31 187 PHE P C 1
ATOM 1518 O O . PHE A 1 187 ? 191.796 246.867 216.072 1.00 34.31 187 PHE P O 1
ATOM 1526 N N . LEU A 1 188 ? 191.176 246.231 214.002 1.00 26.29 188 LEU P N 1
ATOM 1527 C CA . LEU A 1 188 ? 189.861 246.798 214.102 1.00 26.29 188 LEU P CA 1
ATOM 1528 C C . LEU A 1 188 ? 189.116 246.123 215.205 1.00 26.29 188 LEU P C 1
ATOM 1529 O O . LEU A 1 188 ? 188.355 246.756 215.935 1.00 26.29 188 LEU P O 1
ATOM 1534 N N . SER A 1 189 ? 189.316 244.804 215.345 1.00 17.08 189 SER P N 1
ATOM 1535 C CA . SER A 1 189 ? 188.621 244.035 216.330 1.00 17.08 189 SER P CA 1
ATOM 1536 C C . SER A 1 189 ? 188.980 244.542 217.690 1.00 17.08 189 SER P C 1
ATOM 1537 O O . SER A 1 189 ? 188.129 244.628 218.573 1.00 17.08 189 SER P O 1
ATOM 1540 N N . SER A 1 190 ? 190.252 244.927 217.896 1.00 23.34 190 SER P N 1
ATOM 1541 C CA . SER A 1 190 ? 190.659 245.337 219.209 1.00 23.34 190 SER P CA 1
ATOM 1542 C C . SER A 1 190 ? 189.841 246.522 219.629 1.00 23.34 190 SER P C 1
ATOM 1543 O O . SER A 1 190 ? 189.427 246.636 220.781 1.00 23.34 190 SER P O 1
ATOM 1546 N N . HIS A 1 191 ? 189.600 247.432 218.673 1.00 58.98 191 HIS P N 1
ATOM 1547 C CA . HIS A 1 191 ? 188.894 248.675 218.819 1.00 58.98 191 HIS P CA 1
ATOM 1548 C C . HIS A 1 191 ? 187.408 248.501 218.961 1.00 58.98 191 HIS P C 1
ATOM 1549 O O . HIS A 1 191 ? 186.712 249.441 219.342 1.00 58.98 191 HIS P O 1
ATOM 1556 N N . LEU A 1 192 ? 186.862 247.323 218.613 1.00 129.05 192 LEU P N 1
ATOM 1557 C CA . LEU A 1 192 ? 185.446 247.073 218.707 1.00 129.05 192 LEU P CA 1
ATOM 1558 C C . LEU A 1 192 ? 184.755 247.741 217.534 1.00 129.05 192 LEU P C 1
ATOM 1559 O O . LEU A 1 192 ? 183.551 247.981 217.536 1.00 129.05 192 LEU P O 1
ATOM 1564 N N . ILE A 1 193 ? 185.511 248.023 216.452 1.00 47.46 193 ILE P N 1
ATOM 1565 C CA . ILE A 1 193 ? 184.944 248.592 215.252 1.00 47.46 193 ILE P CA 1
ATOM 1566 C C . ILE A 1 193 ? 184.323 247.501 214.418 1.00 47.46 193 ILE P C 1
ATOM 1567 O O . ILE A 1 193 ? 184.833 246.384 214.362 1.00 47.46 193 ILE P O 1
ATOM 1572 N N . ILE A 1 194 ? 183.166 247.806 213.778 1.00 115.25 194 ILE P N 1
ATOM 1573 C CA . ILE A 1 194 ? 182.418 246.847 212.998 1.00 115.25 194 ILE P CA 1
ATOM 1574 C C . ILE A 1 194 ? 181.707 247.574 211.871 1.00 115.25 194 ILE P C 1
ATOM 1575 O O . ILE A 1 194 ? 181.850 248.786 211.717 1.00 115.25 194 ILE P O 1
ATOM 1580 N N . ASP A 1 195 ? 180.973 246.821 211.016 1.00 63.45 195 ASP P N 1
ATOM 1581 C CA . ASP A 1 195 ? 180.181 247.254 209.896 1.00 63.45 195 ASP P CA 1
ATOM 1582 C C . ASP A 1 195 ? 181.001 248.005 208.900 1.00 63.45 195 ASP P C 1
ATOM 1583 O O . ASP A 1 195 ? 180.521 248.921 208.235 1.00 63.45 195 ASP P O 1
ATOM 1588 N N . TYR A 1 196 ? 182.267 247.585 208.748 1.00 46.00 196 TYR P N 1
ATOM 1589 C CA . TYR A 1 196 ? 183.152 248.148 207.775 1.00 46.00 196 TYR P CA 1
ATOM 1590 C C . TYR A 1 196 ? 183.212 247.169 206.647 1.00 46.00 196 TYR P C 1
ATOM 1591 O O . TYR A 1 196 ? 183.064 245.967 206.854 1.00 46.00 196 TYR P O 1
ATOM 1600 N N . SER A 1 197 ? 183.371 247.664 205.404 1.00 31.52 197 SER P N 1
ATOM 1601 C CA . SER A 1 197 ? 183.375 246.767 204.288 1.00 31.52 197 SER P CA 1
ATOM 1602 C C . SER A 1 197 ? 184.619 246.966 203.486 1.00 31.52 197 SER P C 1
ATOM 1603 O O . SER A 1 197 ? 185.388 247.897 203.720 1.00 31.52 197 SER P O 1
ATOM 1606 N N . LEU A 1 198 ? 184.862 246.041 202.531 1.00 30.32 198 LEU P N 1
ATOM 1607 C CA . LEU A 1 198 ? 186.033 246.109 201.709 1.00 30.32 198 LEU P CA 1
ATOM 1608 C C . LEU A 1 198 ? 185.604 246.630 200.378 1.00 30.32 198 LEU P C 1
ATOM 1609 O O . LEU A 1 198 ? 184.729 246.067 199.725 1.00 30.32 198 LEU P O 1
ATOM 1614 N N . LEU A 1 199 ? 186.227 247.737 199.939 1.00 78.41 199 LEU P N 1
ATOM 1615 C CA . LEU A 1 199 ? 185.874 248.334 198.688 1.00 78.41 199 LEU P CA 1
ATOM 1616 C C . LEU A 1 199 ? 186.762 247.713 197.661 1.00 78.41 199 LEU P C 1
ATOM 1617 O O . LEU A 1 199 ? 187.973 247.613 197.854 1.00 78.41 199 LEU P O 1
ATOM 1622 N N . VAL A 1 200 ? 186.169 247.252 196.540 1.00 26.37 200 VAL P N 1
ATOM 1623 C CA . VAL A 1 200 ? 186.962 246.616 195.528 1.00 26.37 200 VAL P CA 1
ATOM 1624 C C . VAL A 1 200 ? 186.697 247.286 194.216 1.00 26.37 200 VAL P C 1
ATOM 1625 O O . VAL A 1 200 ? 185.551 247.529 193.844 1.00 26.37 200 VAL P O 1
ATOM 1629 N N . GLY A 1 201 ? 187.776 247.601 193.472 1.00 14.30 201 GLY P N 1
ATOM 1630 C CA . GLY A 1 201 ? 187.626 248.231 192.192 1.00 14.30 201 GLY P CA 1
ATOM 1631 C C . GLY A 1 201 ? 188.323 247.350 191.209 1.00 14.30 201 GLY P C 1
ATOM 1632 O O . GLY A 1 201 ? 189.403 246.832 191.487 1.00 14.30 201 GLY P O 1
ATOM 1633 N N . ARG A 1 202 ? 187.740 247.175 190.009 1.00 51.01 202 ARG P N 1
ATOM 1634 C CA . ARG A 1 202 ? 188.402 246.283 189.108 1.00 51.01 202 ARG P CA 1
ATOM 1635 C C . ARG A 1 202 ? 188.632 246.943 187.788 1.00 51.01 202 ARG P C 1
ATOM 1636 O O . ARG A 1 202 ? 187.851 247.781 187.342 1.00 51.01 202 ARG P O 1
ATOM 1644 N N . ASP A 1 203 ? 189.764 246.574 187.154 1.00 37.60 203 ASP P N 1
ATOM 1645 C CA . ASP A 1 203 ? 190.142 247.013 185.840 1.00 37.60 203 ASP P CA 1
ATOM 1646 C C . ASP A 1 203 ? 190.095 245.767 184.994 1.00 37.60 203 ASP P C 1
ATOM 1647 O O . ASP A 1 203 ? 190.269 244.669 185.520 1.00 37.60 203 ASP P O 1
ATOM 1652 N N . ASP A 1 204 ? 189.849 245.881 183.666 1.00 50.84 204 ASP P N 1
ATOM 1653 C CA . ASP A 1 204 ? 189.721 244.686 182.864 1.00 50.84 204 ASP P CA 1
ATOM 1654 C C . ASP A 1 204 ? 190.858 244.540 181.890 1.00 50.84 204 ASP P C 1
ATOM 1655 O O . ASP A 1 204 ? 191.338 245.531 181.344 1.00 50.84 204 ASP P O 1
ATOM 1660 N N . THR A 1 205 ? 191.319 243.271 181.708 1.00 82.96 205 THR P N 1
ATOM 1661 C CA . THR A 1 205 ? 192.359 242.772 180.828 1.00 82.96 205 THR P CA 1
ATOM 1662 C C . THR A 1 205 ? 193.265 242.078 181.764 1.00 82.96 205 THR P C 1
ATOM 1663 O O . THR A 1 205 ? 192.796 241.348 182.635 1.00 82.96 205 THR P O 1
ATOM 1667 N N . SER A 1 206 ? 194.591 242.221 181.567 1.00 59.03 206 SER P N 1
ATOM 1668 C CA . SER A 1 206 ? 195.354 241.829 182.701 1.00 59.03 206 SER P CA 1
ATOM 1669 C C . SER A 1 206 ? 194.833 242.838 183.671 1.00 59.03 206 SER P C 1
ATOM 1670 O O . SER A 1 206 ? 195.060 244.039 183.527 1.00 59.03 206 SER P O 1
ATOM 1673 N N . ASN A 1 207 ? 194.079 242.369 184.678 1.00 49.03 207 ASN P N 1
ATOM 1674 C CA . ASN A 1 207 ? 193.327 243.287 185.477 1.00 49.03 207 ASN P CA 1
ATOM 1675 C C . ASN A 1 207 ? 194.151 243.898 186.551 1.00 49.03 207 ASN P C 1
ATOM 1676 O O . ASN A 1 207 ? 195.202 243.389 186.937 1.00 49.03 207 ASN P O 1
ATOM 1681 N N . GLU A 1 208 ? 193.673 245.064 187.027 1.00 60.67 208 GLU P N 1
ATOM 1682 C CA . GLU A 1 208 ? 194.268 245.736 188.135 1.00 60.67 208 GLU P CA 1
ATOM 1683 C C . GLU A 1 208 ? 193.174 245.841 189.149 1.00 60.67 208 GLU P C 1
ATOM 1684 O O . GLU A 1 208 ? 192.064 246.268 188.833 1.00 60.67 208 GLU P O 1
ATOM 1690 N N . LEU A 1 209 ? 193.452 245.446 190.403 1.00 36.27 209 LEU P N 1
ATOM 1691 C CA . LEU A 1 209 ? 192.419 245.446 191.397 1.00 36.27 209 LEU P CA 1
ATOM 1692 C C . LEU A 1 209 ? 192.758 246.504 192.392 1.00 36.27 209 LEU P C 1
ATOM 1693 O O . LEU A 1 209 ? 193.932 246.741 192.676 1.00 36.27 209 LEU P O 1
ATOM 1698 N N . VAL A 1 210 ? 191.730 247.193 192.924 1.00 27.97 210 VAL P N 1
ATOM 1699 C CA . VAL A 1 210 ? 191.981 248.175 193.934 1.00 27.97 210 VAL P CA 1
ATOM 1700 C C . VAL A 1 210 ? 191.170 247.778 195.130 1.00 27.97 210 VAL P C 1
ATOM 1701 O O . VAL A 1 210 ? 189.960 247.578 195.034 1.00 27.97 210 VAL P O 1
ATOM 1705 N N . VAL A 1 211 ? 191.813 247.642 196.307 1.00 78.24 211 VAL P N 1
ATOM 1706 C CA . VAL A 1 211 ? 191.047 247.209 197.439 1.00 78.24 211 VAL P CA 1
ATOM 1707 C C . VAL A 1 211 ? 191.486 247.956 198.662 1.00 78.24 211 VAL P C 1
ATOM 1708 O O . VAL A 1 211 ? 192.624 248.413 198.753 1.00 78.24 211 VAL P O 1
ATOM 1712 N N . GLY A 1 212 ? 190.564 248.101 199.641 1.00 14.96 212 GLY P N 1
ATOM 1713 C CA . GLY A 1 212 ? 190.877 248.776 200.871 1.00 14.96 212 GLY P CA 1
ATOM 1714 C C . GLY A 1 212 ? 189.667 248.707 201.754 1.00 14.96 212 GLY P C 1
ATOM 1715 O O . GLY A 1 212 ? 188.538 248.634 201.273 1.00 14.96 212 GLY P O 1
ATOM 1716 N N . ILE A 1 213 ? 189.883 248.760 203.086 1.00 40.94 213 ILE P N 1
ATOM 1717 C CA . ILE A 1 213 ? 188.814 248.679 204.047 1.00 40.94 213 ILE P CA 1
ATOM 1718 C C . ILE A 1 213 ? 188.248 250.055 204.243 1.00 40.94 213 ILE P C 1
ATOM 1719 O O . ILE A 1 213 ? 188.981 251.042 204.263 1.00 40.94 213 ILE P O 1
ATOM 1724 N N . ILE A 1 214 ? 186.906 250.156 204.360 1.00 41.20 214 ILE P N 1
ATOM 1725 C CA . ILE A 1 214 ? 186.267 251.437 204.507 1.00 41.20 214 ILE P CA 1
ATOM 1726 C C . ILE A 1 214 ? 185.221 251.351 205.589 1.00 41.20 214 ILE P C 1
ATOM 1727 O O . ILE A 1 214 ? 185.001 250.294 206.175 1.00 41.20 214 ILE P O 1
ATOM 1732 N N . ASP A 1 215 ? 184.557 252.492 205.888 1.00 41.56 215 ASP P N 1
ATOM 1733 C CA . ASP A 1 215 ? 183.520 252.592 206.888 1.00 41.56 215 ASP P CA 1
ATOM 1734 C C . ASP A 1 215 ? 184.036 252.203 208.243 1.00 41.56 215 ASP P C 1
ATOM 1735 O O . ASP A 1 215 ? 183.372 251.501 209.004 1.00 41.56 215 ASP P O 1
ATOM 1740 N N . TYR A 1 216 ? 185.242 252.693 208.574 1.00 52.35 216 TYR P N 1
ATOM 1741 C CA . TYR A 1 216 ? 185.980 252.465 209.788 1.00 52.35 216 TYR P CA 1
ATOM 1742 C C . TYR A 1 216 ? 185.317 253.067 211.001 1.00 52.35 216 TYR P C 1
ATOM 1743 O O . TYR A 1 216 ? 185.321 252.458 212.070 1.00 52.35 216 TYR P O 1
ATOM 1752 N N . ILE A 1 217 ? 184.722 254.272 210.904 1.00 110.49 217 ILE P N 1
ATOM 1753 C CA . ILE A 1 217 ? 184.311 254.877 212.144 1.00 110.49 217 ILE P CA 1
ATOM 1754 C C . ILE A 1 217 ? 182.899 254.544 212.511 1.00 110.49 217 ILE P C 1
ATOM 1755 O O . ILE A 1 217 ? 181.939 255.177 212.073 1.00 110.49 217 ILE P O 1
ATOM 1760 N N . ARG A 1 218 ? 182.759 253.508 213.359 1.00 114.57 218 ARG P N 1
ATOM 1761 C CA . ARG A 1 218 ? 181.497 253.159 213.941 1.00 114.57 218 ARG P CA 1
ATOM 1762 C C . ARG A 1 218 ? 181.802 252.057 214.918 1.00 114.57 218 ARG P C 1
ATOM 1763 O O . ARG A 1 218 ? 182.305 251.005 214.527 1.00 114.57 218 ARG P O 1
ATOM 1771 N N . THR A 1 219 ? 181.524 252.267 216.223 1.00 106.10 219 THR P N 1
ATOM 1772 C CA . THR A 1 219 ? 181.837 251.249 217.189 1.00 106.10 219 THR P CA 1
ATOM 1773 C C . THR A 1 219 ? 180.947 251.422 218.369 1.00 106.10 219 THR P C 1
ATOM 1774 O O . THR A 1 219 ? 180.533 252.532 218.697 1.00 106.10 219 THR P O 1
ATOM 1778 N N . PHE A 1 220 ? 180.631 250.289 219.026 1.00 58.91 220 PHE P N 1
ATOM 1779 C CA . PHE A 1 220 ? 179.887 250.250 220.249 1.00 58.91 220 PHE P CA 1
ATOM 1780 C C . PHE A 1 220 ? 178.550 250.890 220.039 1.00 58.91 220 PHE P C 1
ATOM 1781 O O . PHE A 1 220 ? 177.939 251.385 220.982 1.00 58.91 220 PHE P O 1
ATOM 1789 N N . THR A 1 221 ? 178.025 250.885 218.800 1.00 33.21 221 THR P N 1
ATOM 1790 C CA . THR A 1 221 ? 176.736 251.497 218.653 1.00 33.21 221 THR P CA 1
ATOM 1791 C C . THR A 1 221 ? 175.746 250.421 218.357 1.00 33.21 221 THR P C 1
ATOM 1792 O O . THR A 1 221 ? 175.556 250.041 217.202 1.00 33.21 221 THR P O 1
ATOM 1796 N N . TRP A 1 222 ? 175.098 249.883 219.409 1.00 35.99 222 TRP P N 1
ATOM 1797 C CA . TRP A 1 222 ? 174.103 248.871 219.209 1.00 35.99 222 TRP P CA 1
ATOM 1798 C C . TRP A 1 222 ? 172.924 249.475 218.520 1.00 35.99 222 TRP P C 1
ATOM 1799 O O . TRP A 1 222 ? 172.435 248.946 217.522 1.00 35.99 222 TRP P O 1
ATOM 1810 N N . ASP A 1 223 ? 172.446 250.626 219.032 1.00 27.29 223 ASP P N 1
ATOM 1811 C CA . ASP A 1 223 ? 171.266 251.225 218.482 1.00 27.29 223 ASP P CA 1
ATOM 1812 C C . ASP A 1 223 ? 171.679 252.243 217.479 1.00 27.29 223 ASP P C 1
ATOM 1813 O O . ASP A 1 223 ? 172.164 253.318 217.830 1.00 27.29 223 ASP P O 1
ATOM 1818 N N . LYS A 1 224 ? 171.510 251.915 216.184 1.00 96.02 224 LYS P N 1
ATOM 1819 C CA . LYS A 1 224 ? 171.852 252.873 215.182 1.00 96.02 224 LYS P CA 1
ATOM 1820 C C . LYS A 1 224 ? 171.202 252.473 213.901 1.00 96.02 224 LYS P C 1
ATOM 1821 O O . LYS A 1 224 ? 170.937 251.295 213.664 1.00 96.02 224 LYS P O 1
ATOM 1827 N N . LYS A 1 225 ? 170.923 253.488 213.057 1.00 146.17 225 LYS P N 1
ATOM 1828 C CA . LYS A 1 225 ? 170.428 253.333 211.720 1.00 146.17 225 LYS P CA 1
ATOM 1829 C C . LYS A 1 225 ? 169.357 252.295 211.668 1.00 146.17 225 LYS P C 1
ATOM 1830 O O . LYS A 1 225 ? 169.557 251.224 211.096 1.00 146.17 225 LYS P O 1
ATOM 1836 N N . LEU A 1 226 ? 168.187 252.570 212.267 1.00 67.35 226 LEU P N 1
ATOM 1837 C CA . LEU A 1 226 ? 167.150 251.586 212.202 1.00 67.35 226 LEU P CA 1
ATOM 1838 C C . LEU A 1 226 ? 166.812 251.418 210.759 1.00 67.35 226 LEU P C 1
ATOM 1839 O O . LEU A 1 226 ? 166.877 252.367 209.978 1.00 67.35 226 LEU P O 1
ATOM 1844 N N . GLU A 1 227 ? 166.448 250.182 210.369 1.00 30.70 227 GLU P N 1
ATOM 1845 C CA . GLU A 1 227 ? 166.194 249.889 208.990 1.00 30.70 227 GLU P CA 1
ATOM 1846 C C . GLU A 1 227 ? 165.008 250.666 208.526 1.00 30.70 227 GLU P C 1
ATOM 1847 O O . GLU A 1 227 ? 164.100 250.975 209.294 1.00 30.70 227 GLU P O 1
ATOM 1853 N N . MET A 1 228 ? 165.021 251.017 207.227 1.00 41.18 228 MET P N 1
ATOM 1854 C CA . MET A 1 228 ? 163.951 251.746 206.621 1.00 41.18 228 MET P CA 1
ATOM 1855 C C . MET A 1 228 ? 163.516 250.938 205.442 1.00 41.18 228 MET P C 1
ATOM 1856 O O . MET A 1 228 ? 164.204 249.998 205.054 1.00 41.18 228 MET P O 1
ATOM 1861 N N . VAL A 1 229 ? 162.327 251.275 204.896 1.00 82.50 229 VAL P N 1
ATOM 1862 C CA . VAL A 1 229 ? 161.709 250.712 203.722 1.00 82.50 229 VAL P CA 1
ATOM 1863 C C . VAL A 1 229 ? 161.207 249.339 204.011 1.00 82.50 229 VAL P C 1
ATOM 1864 O O . VAL A 1 229 ? 161.550 248.728 205.022 1.00 82.50 229 VAL P O 1
ATOM 1868 N N . VAL A 1 230 ? 160.343 248.834 203.108 1.00 80.16 230 VAL P N 1
ATOM 1869 C CA . VAL A 1 230 ? 159.764 247.530 203.239 1.00 80.16 230 VAL P CA 1
ATOM 1870 C C . VAL A 1 230 ? 160.724 246.536 202.677 1.00 80.16 230 VAL P C 1
ATOM 1871 O O . VAL A 1 230 ? 161.450 246.821 201.725 1.00 80.16 230 VAL P O 1
ATOM 1875 N N . LYS A 1 231 ? 160.769 245.335 203.285 1.00 74.71 231 LYS P N 1
ATOM 1876 C CA . LYS A 1 231 ? 161.644 244.308 202.811 1.00 74.71 231 LYS P CA 1
ATOM 1877 C C . LYS A 1 231 ? 160.913 243.555 201.751 1.00 74.71 231 LYS P C 1
ATOM 1878 O O . LYS A 1 231 ? 159.692 243.418 201.805 1.00 74.71 231 LYS P O 1
ATOM 1884 N N . SER A 1 232 ? 161.646 243.065 200.734 1.00 18.69 232 SER P N 1
ATOM 1885 C CA . SER A 1 232 ? 161.002 242.276 199.730 1.00 18.69 232 SER P CA 1
ATOM 1886 C C . SER A 1 232 ? 160.780 240.938 200.351 1.00 18.69 232 SER P C 1
ATOM 1887 O O . SER A 1 232 ? 161.550 240.506 201.206 1.00 18.69 232 SER P O 1
ATOM 1890 N N . THR A 1 233 ? 159.707 240.243 199.932 1.00 87.83 233 THR P N 1
ATOM 1891 C CA . THR A 1 233 ? 159.412 238.971 200.520 1.00 87.83 233 THR P CA 1
ATOM 1892 C C . THR A 1 233 ? 159.397 237.968 199.419 1.00 87.83 233 THR P C 1
ATOM 1893 O O . THR A 1 233 ? 159.809 238.255 198.296 1.00 87.83 233 THR P O 1
ATOM 1897 N N . GLY A 1 234 ? 158.947 236.740 199.738 1.00 13.50 234 GLY P N 1
ATOM 1898 C CA . GLY A 1 234 ? 158.849 235.704 198.756 1.00 13.50 234 GLY P CA 1
ATOM 1899 C C . GLY A 1 234 ? 160.038 234.816 198.891 1.00 13.50 234 GLY P C 1
ATOM 1900 O O . GLY A 1 234 ? 160.042 233.692 198.391 1.00 13.50 234 GLY P O 1
ATOM 1901 N N . ILE A 1 235 ? 161.089 235.299 199.578 1.00 61.04 235 ILE P N 1
ATOM 1902 C CA . ILE A 1 235 ? 162.251 234.481 199.737 1.00 61.04 235 ILE P CA 1
ATOM 1903 C C . ILE A 1 235 ? 162.621 234.491 201.182 1.00 61.04 235 ILE P C 1
ATOM 1904 O O . ILE A 1 235 ? 162.420 235.486 201.876 1.00 61.04 235 ILE P O 1
ATOM 1909 N N . LEU A 1 236 ? 163.158 233.363 201.676 1.00 28.03 236 LEU P N 1
ATOM 1910 C CA . LEU A 1 236 ? 163.589 233.332 203.039 1.00 28.03 236 LEU P CA 1
ATOM 1911 C C . LEU A 1 236 ? 164.795 234.206 203.081 1.00 28.03 236 LEU P C 1
ATOM 1912 O O . LEU A 1 236 ? 165.525 234.310 202.095 1.00 28.03 236 LEU P O 1
ATOM 1917 N N . GLY A 1 237 ? 165.040 234.876 204.219 1.00 18.41 237 GLY P N 1
ATOM 1918 C CA . GLY A 1 237 ? 166.159 235.766 204.243 1.00 18.41 237 GLY P CA 1
ATOM 1919 C C . GLY A 1 237 ? 166.353 236.241 205.641 1.00 18.41 237 GLY P C 1
ATOM 1920 O O . GLY A 1 237 ? 166.271 235.465 206.592 1.00 18.41 237 GLY P O 1
ATOM 1921 N N . GLY A 1 238 ? 166.619 237.552 205.790 1.00 15.61 238 GLY P N 1
ATOM 1922 C CA . GLY A 1 238 ? 166.877 238.111 207.083 1.00 15.61 238 GLY P CA 1
ATOM 1923 C C . GLY A 1 238 ? 165.690 237.831 207.936 1.00 15.61 238 GLY P C 1
ATOM 1924 O O . GLY A 1 238 ? 164.555 237.786 207.461 1.00 15.61 238 GLY P O 1
ATOM 1925 N N . GLN A 1 239 ? 165.944 237.628 209.239 1.00 40.83 239 GLN P N 1
ATOM 1926 C CA . GLN A 1 239 ? 164.909 237.284 210.160 1.00 40.83 239 GLN P CA 1
ATOM 1927 C C . GLN A 1 239 ? 164.453 238.488 210.909 1.00 40.83 239 GLN P C 1
ATOM 1928 O O . GLN A 1 239 ? 165.047 239.564 210.831 1.00 40.83 239 GLN P O 1
ATOM 1934 N N . GLY A 1 240 ? 163.339 238.305 211.643 1.00 24.41 240 GLY P N 1
ATOM 1935 C CA . GLY A 1 240 ? 162.793 239.306 212.506 1.00 24.41 240 GLY P CA 1
ATOM 1936 C C . GLY A 1 240 ? 163.845 239.541 213.526 1.00 24.41 240 GLY P C 1
ATOM 1937 O O . GLY A 1 240 ? 164.020 240.645 214.038 1.00 24.41 240 GLY P O 1
ATOM 1938 N N . LYS A 1 241 ? 164.570 238.454 213.847 1.00 153.84 241 LYS P N 1
ATOM 1939 C CA . LYS A 1 241 ? 165.692 238.472 214.730 1.00 153.84 241 LYS P CA 1
ATOM 1940 C C . LYS A 1 241 ? 166.719 239.336 214.020 1.00 153.84 241 LYS P C 1
ATOM 1941 O O . LYS A 1 241 ? 166.488 239.805 212.907 1.00 153.84 241 LYS P O 1
ATOM 1947 N N . MET A 1 242 ? 167.903 239.590 214.611 1.00 128.76 242 MET P N 1
ATOM 1948 C CA . MET A 1 242 ? 168.299 239.001 215.841 1.00 128.76 242 MET P CA 1
ATOM 1949 C C . MET A 1 242 ? 168.605 240.068 216.826 1.00 128.76 242 MET P C 1
ATOM 1950 O O . MET A 1 242 ? 169.306 241.043 216.557 1.00 128.76 242 MET P O 1
ATOM 1955 N N . PRO A 1 243 ? 168.035 239.874 217.975 1.00 55.50 243 PRO P N 1
ATOM 1956 C CA . PRO A 1 243 ? 168.306 240.731 219.084 1.00 55.50 243 PRO P CA 1
ATOM 1957 C C . PRO A 1 243 ? 169.717 240.454 219.450 1.00 55.50 243 PRO P C 1
ATOM 1958 O O . PRO A 1 243 ? 170.328 241.277 220.130 1.00 55.50 243 PRO P O 1
ATOM 1962 N N . THR A 1 244 ? 170.226 239.276 219.038 1.00 33.18 244 THR P N 1
ATOM 1963 C CA . THR A 1 244 ? 171.593 238.927 219.263 1.00 33.18 244 THR P CA 1
ATOM 1964 C C . THR A 1 244 ? 172.233 238.935 217.915 1.00 33.18 244 THR P C 1
ATOM 1965 O O . THR A 1 244 ? 171.918 238.115 217.054 1.00 33.18 244 THR P O 1
ATOM 1969 N N . VAL A 1 245 ? 173.183 239.863 217.709 1.00 42.44 245 VAL P N 1
ATOM 1970 C CA . VAL A 1 245 ? 173.769 240.044 216.413 1.00 42.44 245 VAL P CA 1
ATOM 1971 C C . VAL A 1 245 ? 175.218 239.661 216.567 1.00 42.44 245 VAL P C 1
ATOM 1972 O O . VAL A 1 245 ? 175.642 239.267 217.654 1.00 42.44 245 VAL P O 1
ATOM 1976 N N . VAL A 1 246 ? 176.003 239.725 215.469 1.00 26.22 246 VAL P N 1
ATOM 1977 C CA . VAL A 1 246 ? 177.388 239.342 215.441 1.00 26.22 246 VAL P CA 1
ATOM 1978 C C . VAL A 1 246 ? 178.222 240.399 216.115 1.00 26.22 246 VAL P C 1
ATOM 1979 O O . VAL A 1 246 ? 178.008 241.594 215.916 1.00 26.22 246 VAL P O 1
ATOM 1983 N N . SER A 1 247 ? 179.189 239.958 216.956 1.00 25.47 247 SER P N 1
ATOM 1984 C CA . SER A 1 247 ? 180.064 240.820 217.705 1.00 25.47 247 SER P CA 1
ATOM 1985 C C . SER A 1 247 ? 181.242 241.191 216.854 1.00 25.47 247 SER P C 1
ATOM 1986 O O . SER A 1 247 ? 181.431 240.672 215.755 1.00 25.47 247 SER P O 1
ATOM 1989 N N . PRO A 1 248 ? 182.031 242.112 217.351 1.00 56.83 248 PRO P N 1
ATOM 1990 C CA . PRO A 1 248 ? 183.174 242.589 216.623 1.00 56.83 248 PRO P CA 1
ATOM 1991 C C . PRO A 1 248 ? 184.200 241.546 216.327 1.00 56.83 248 PRO P C 1
ATOM 1992 O O . PRO A 1 248 ? 184.773 241.574 215.239 1.00 56.83 248 PRO P O 1
ATOM 1996 N N . GLU A 1 249 ? 184.460 240.620 217.265 1.00 59.75 249 GLU P N 1
ATOM 1997 C CA . GLU A 1 249 ? 185.450 239.619 217.009 1.00 59.75 249 GLU P CA 1
ATOM 1998 C C . GLU A 1 249 ? 184.931 238.723 215.930 1.00 59.75 249 GLU P C 1
ATOM 1999 O O . GLU A 1 249 ? 185.659 238.332 215.018 1.00 59.75 249 GLU P O 1
ATOM 2005 N N . LEU A 1 250 ? 183.630 238.390 216.009 1.00 28.02 250 LEU P N 1
ATOM 2006 C CA . LEU A 1 250 ? 183.017 237.492 215.075 1.00 28.02 250 LEU P CA 1
ATOM 2007 C C . LEU A 1 250 ? 183.033 238.116 213.712 1.00 28.02 250 LEU P C 1
ATOM 2008 O O . LEU A 1 250 ? 183.249 237.438 212.711 1.00 28.02 250 LEU P O 1
ATOM 2013 N N . TYR A 1 251 ? 182.812 239.441 213.651 1.00 43.63 251 TYR P N 1
ATOM 2014 C CA . TYR A 1 251 ? 182.725 240.167 212.417 1.00 43.63 251 TYR P CA 1
ATOM 2015 C C . TYR A 1 251 ? 184.045 240.055 211.714 1.00 43.63 251 TYR P C 1
ATOM 2016 O O . TYR A 1 251 ? 184.107 239.891 210.496 1.00 43.63 251 TYR P O 1
ATOM 2025 N N . ARG A 1 252 ? 185.144 240.158 212.477 1.00 103.69 252 ARG P N 1
ATOM 2026 C CA . ARG A 1 252 ? 186.468 240.141 211.922 1.00 103.69 252 ARG P CA 1
ATOM 2027 C C . ARG A 1 252 ? 186.755 238.844 211.231 1.00 103.69 252 ARG P C 1
ATOM 2028 O O . ARG A 1 252 ? 187.266 238.838 210.112 1.00 103.69 252 ARG P O 1
ATOM 2036 N N . THR A 1 253 ? 186.437 237.708 211.878 1.00 85.51 253 THR P N 1
ATOM 2037 C CA . THR A 1 253 ? 186.762 236.431 211.307 1.00 85.51 253 THR P CA 1
ATOM 2038 C C . THR A 1 253 ? 185.991 236.233 210.042 1.00 85.51 253 THR P C 1
ATOM 2039 O O . THR A 1 253 ? 186.530 235.765 209.040 1.00 85.51 253 THR P O 1
ATOM 2043 N N . ARG A 1 254 ? 184.700 236.604 210.053 1.00 38.07 254 ARG P N 1
ATOM 2044 C CA . ARG A 1 254 ? 183.861 236.398 208.912 1.00 38.07 254 ARG P CA 1
ATOM 2045 C C . ARG A 1 254 ? 184.368 237.225 207.772 1.00 38.07 254 ARG P C 1
ATOM 2046 O O . ARG A 1 254 ? 184.390 236.774 206.628 1.00 38.07 254 ARG P O 1
ATOM 2054 N N . PHE A 1 255 ? 184.821 238.453 208.072 1.00 34.41 255 PHE P N 1
ATOM 2055 C CA . PHE A 1 255 ? 185.266 239.371 207.067 1.00 34.41 255 PHE P CA 1
ATOM 2056 C C . PHE A 1 255 ? 186.431 238.780 206.327 1.00 34.41 255 PHE P C 1
ATOM 2057 O O . PHE A 1 255 ? 186.432 238.728 205.100 1.00 34.41 255 PHE P O 1
ATOM 2065 N N . CYS A 1 256 ? 187.450 238.297 207.060 1.00 19.77 256 CYS P N 1
ATOM 2066 C CA . CYS A 1 256 ? 188.618 237.760 206.424 1.00 19.77 256 CYS P CA 1
ATOM 2067 C C . CYS A 1 256 ? 188.257 236.523 205.661 1.00 19.77 256 CYS P C 1
ATOM 2068 O O . CYS A 1 256 ? 188.694 236.336 204.527 1.00 19.77 256 CYS P O 1
ATOM 2071 N N . GLU A 1 257 ? 187.424 235.653 206.262 1.00 22.44 257 GLU P N 1
ATOM 2072 C CA . GLU A 1 257 ? 187.098 234.395 205.653 1.00 22.44 257 GLU P CA 1
ATOM 2073 C C . GLU A 1 257 ? 186.432 234.649 204.337 1.00 22.44 257 GLU P C 1
ATOM 2074 O O . GLU A 1 257 ? 186.753 234.005 203.339 1.00 22.44 257 GLU P O 1
ATOM 2080 N N . ALA A 1 258 ? 185.482 235.601 204.304 1.00 19.68 258 ALA P N 1
ATOM 2081 C CA . ALA A 1 258 ? 184.754 235.883 203.099 1.00 19.68 258 ALA P CA 1
ATOM 2082 C C . ALA A 1 258 ? 185.691 236.411 202.059 1.00 19.68 258 ALA P C 1
ATOM 2083 O O . ALA A 1 258 ? 185.646 236.008 200.899 1.00 19.68 258 ALA P O 1
ATOM 2085 N N . MET A 1 259 ? 186.595 237.314 202.469 1.00 44.91 259 MET P N 1
ATOM 2086 C CA . MET A 1 259 ? 187.505 237.961 201.573 1.00 44.91 259 MET P CA 1
ATOM 2087 C C . MET A 1 259 ? 188.444 236.941 201.022 1.00 44.91 259 MET P C 1
ATOM 2088 O O . MET A 1 259 ? 188.984 237.105 199.928 1.00 44.91 259 MET P O 1
ATOM 2093 N N . ASP A 1 260 ? 188.697 235.867 201.787 1.00 22.06 260 ASP P N 1
ATOM 2094 C CA . ASP A 1 260 ? 189.622 234.867 201.348 1.00 22.06 260 ASP P CA 1
ATOM 2095 C C . ASP A 1 260 ? 189.154 234.301 200.040 1.00 22.06 260 ASP P C 1
ATOM 2096 O O . ASP A 1 260 ? 189.966 234.102 199.140 1.00 22.06 260 ASP P O 1
ATOM 2101 N N . LYS A 1 261 ? 187.839 234.030 199.904 1.00 105.88 261 LYS P N 1
ATOM 2102 C CA . LYS A 1 261 ? 187.285 233.442 198.709 1.00 105.88 261 LYS P CA 1
ATOM 2103 C C . LYS A 1 261 ? 187.363 234.399 197.558 1.00 105.88 261 LYS P C 1
ATOM 2104 O O . LYS A 1 261 ? 187.546 233.988 196.413 1.00 105.88 261 LYS P O 1
ATOM 2110 N N . TYR A 1 262 ? 187.229 235.709 197.832 1.00 39.65 262 TYR P N 1
ATOM 2111 C CA . TYR A 1 262 ? 187.137 236.701 196.797 1.00 39.65 262 TYR P CA 1
ATOM 2112 C C . TYR A 1 262 ? 188.359 236.662 195.936 1.00 39.65 262 TYR P C 1
ATOM 2113 O O . TYR A 1 262 ? 188.254 236.620 194.712 1.00 39.65 262 TYR P O 1
ATOM 2122 N N . PHE A 1 263 ? 189.561 236.655 196.539 1.00 33.95 263 PHE P N 1
ATOM 2123 C CA . PHE A 1 263 ? 190.720 236.615 195.699 1.00 33.95 263 PHE P CA 1
ATOM 2124 C C . PHE A 1 263 ? 191.243 235.219 195.702 1.00 33.95 263 PHE P C 1
ATOM 2125 O O . PHE A 1 263 ? 191.239 234.538 196.725 1.00 33.95 263 PHE P O 1
ATOM 2133 N N . LEU A 1 264 ? 191.670 234.746 194.517 1.00 52.75 264 LEU P N 1
ATOM 2134 C CA . LEU A 1 264 ? 192.202 233.423 194.395 1.00 52.75 264 LEU P CA 1
ATOM 2135 C C . LEU A 1 264 ? 193.715 233.569 194.356 1.00 52.75 264 LEU P C 1
ATOM 2136 O O . LEU A 1 264 ? 194.209 234.293 193.451 1.00 52.75 264 LEU P O 1
ATOM 2142 N N . SER B 2 1 ? 190.641 227.756 179.564 1.00 176.23 1 SER A N 1
ATOM 2143 C CA . SER B 2 1 ? 191.503 228.758 180.180 1.00 176.23 1 SER A CA 1
ATOM 2144 C C . SER B 2 1 ? 192.939 228.245 180.273 1.00 176.23 1 SER A C 1
ATOM 2145 O O . SER B 2 1 ? 193.666 228.230 179.280 1.00 176.23 1 SER A O 1
ATOM 2152 N N . SER B 2 2 ? 193.340 227.819 181.470 1.00 161.60 2 SER A N 1
ATOM 2153 C CA . SER B 2 2 ? 194.675 227.283 181.693 1.00 161.60 2 SER A CA 1
ATOM 2154 C C . SER B 2 2 ? 194.600 225.769 181.826 1.00 161.60 2 SER A C 1
ATOM 2155 O O . SER B 2 2 ? 195.626 225.086 181.887 1.00 161.60 2 SER A O 1
ATOM 2163 N N . PHE B 2 3 ? 193.377 225.245 181.864 1.00 166.05 3 PHE A N 1
ATOM 2164 C CA . PHE B 2 3 ? 193.147 223.809 181.915 1.00 166.05 3 PHE A CA 1
ATOM 2165 C C . PHE B 2 3 ? 192.928 223.194 180.545 1.00 166.05 3 PHE A C 1
ATOM 2166 O O . PHE B 2 3 ? 193.301 222.034 180.351 1.00 166.05 3 PHE A O 1
ATOM 2183 N N . GLN B 2 4 ? 192.333 223.911 179.595 1.00 189.62 4 GLN A N 1
ATOM 2184 C CA . GLN B 2 4 ? 192.313 223.455 178.214 1.00 189.62 4 GLN A CA 1
ATOM 2185 C C . GLN B 2 4 ? 193.708 223.568 177.620 1.00 189.62 4 GLN A C 1
ATOM 2186 O O . GLN B 2 4 ? 194.065 222.817 176.709 1.00 189.62 4 GLN A O 1
ATOM 2200 N N . SER B 2 5 ? 194.514 224.485 178.139 1.00 196.32 5 SER A N 1
ATOM 2201 C CA . SER B 2 5 ? 195.911 224.574 177.727 1.00 196.32 5 SER A CA 1
ATOM 2202 C C . SER B 2 5 ? 196.736 223.453 178.336 1.00 196.32 5 SER A C 1
ATOM 2203 O O . SER B 2 5 ? 197.682 223.698 179.089 1.00 196.32 5 SER A O 1
ATOM 2211 N N . THR B 2 6 ? 196.386 222.209 178.010 1.00 231.47 6 THR A N 1
ATOM 2212 C CA . THR B 2 6 ? 196.855 221.031 178.729 1.00 231.47 6 THR A CA 1
ATOM 2213 C C . THR B 2 6 ? 197.513 220.043 177.779 1.00 231.47 6 THR A C 1
ATOM 2214 O O . THR B 2 6 ? 197.440 218.825 177.971 1.00 231.47 6 THR A O 1
ATOM 2225 N N . VAL B 2 7 ? 198.158 220.555 176.737 1.00 218.98 7 VAL A N 1
ATOM 2226 C CA . VAL B 2 7 ? 199.016 219.754 175.875 1.00 218.98 7 VAL A CA 1
ATOM 2227 C C . VAL B 2 7 ? 200.424 220.317 176.011 1.00 218.98 7 VAL A C 1
ATOM 2228 O O . VAL B 2 7 ? 201.212 220.288 175.059 1.00 218.98 7 VAL A O 1
ATOM 2241 N N . ASP B 2 8 ? 200.733 220.834 177.202 1.00 221.12 8 ASP A N 1
ATOM 2242 C CA . ASP B 2 8 ? 201.993 221.519 177.460 1.00 221.12 8 ASP A CA 1
ATOM 2243 C C . ASP B 2 8 ? 202.263 221.629 178.958 1.00 221.12 8 ASP A C 1
ATOM 2244 O O . ASP B 2 8 ? 201.329 221.620 179.766 1.00 221.12 8 ASP A O 1
ATOM 2253 N N . SER B 2 9 ? 203.542 221.729 179.335 1.00 203.19 9 SER A N 1
ATOM 2254 C CA . SER B 2 9 ? 203.905 221.859 180.744 1.00 203.19 9 SER A CA 1
ATOM 2255 C C . SER B 2 9 ? 203.924 223.313 181.198 1.00 203.19 9 SER A C 1
ATOM 2256 O O . SER B 2 9 ? 204.146 223.591 182.382 1.00 203.19 9 SER A O 1
ATOM 2264 N N . ASP B 2 10 ? 203.689 224.248 180.282 1.00 238.40 10 ASP A N 1
ATOM 2265 C CA . ASP B 2 10 ? 204.206 225.607 180.392 1.00 238.40 10 ASP A CA 1
ATOM 2266 C C . ASP B 2 10 ? 203.280 226.584 181.112 1.00 238.40 10 ASP A C 1
ATOM 2267 O O . ASP B 2 10 ? 203.270 227.769 180.763 1.00 238.40 10 ASP A O 1
ATOM 2276 N N . SER B 2 11 ? 202.502 226.132 182.097 1.00 221.32 11 SER A N 1
ATOM 2277 C CA . SER B 2 11 ? 201.705 227.049 182.908 1.00 221.32 11 SER A CA 1
ATOM 2278 C C . SER B 2 11 ? 202.577 228.173 183.465 1.00 221.32 11 SER A C 1
ATOM 2279 O O . SER B 2 11 ? 203.788 227.996 183.632 1.00 221.32 11 SER A O 1
ATOM 2287 N N . LYS B 2 15 ? 183.999 225.308 196.453 1.00 124.72 45 LYS A N 1
ATOM 2288 C CA . LYS B 2 15 ? 185.320 225.278 195.842 1.00 124.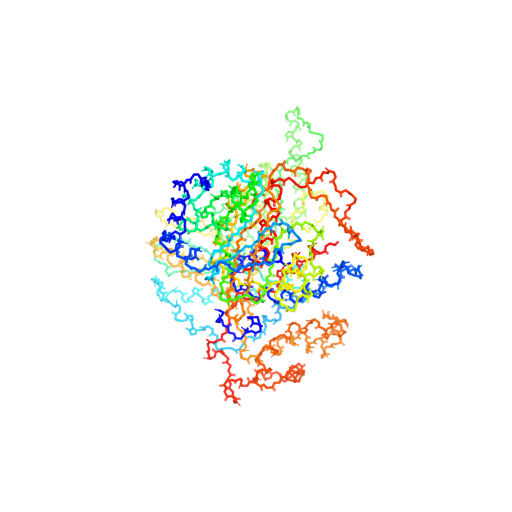72 45 LYS A CA 1
ATOM 2289 C C . LYS B 2 15 ? 186.398 225.662 196.845 1.00 124.72 45 LYS A C 1
ATOM 2290 O O . LYS B 2 15 ? 187.577 225.369 196.637 1.00 124.72 45 LYS A O 1
ATOM 2309 N N . GLU B 2 16 ? 186.013 226.319 197.936 1.00 131.70 46 GLU A N 1
ATOM 2310 C CA . GLU B 2 16 ? 186.956 226.561 199.021 1.00 131.70 46 GLU A CA 1
ATOM 2311 C C . GLU B 2 16 ? 187.528 225.249 199.540 1.00 131.70 46 GLU A C 1
ATOM 2312 O O . GLU B 2 16 ? 188.740 225.006 199.458 1.00 131.70 46 GLU A O 1
ATOM 2324 N N . TYR B 2 17 ? 186.662 224.401 200.100 1.00 147.06 47 TYR A N 1
ATOM 2325 C CA . TYR B 2 17 ? 187.076 223.060 200.494 1.00 147.06 47 TYR A CA 1
ATOM 2326 C C . TYR B 2 17 ? 187.768 222.360 199.341 1.00 147.06 47 TYR A C 1
ATOM 2327 O O . TYR B 2 17 ? 188.753 221.634 199.532 1.00 147.06 47 TYR A O 1
ATOM 2345 N N . LEU B 2 18 ? 187.250 222.557 198.131 1.00 125.25 48 LEU A N 1
ATOM 2346 C CA . LEU B 2 18 ? 187.812 221.859 196.984 1.00 125.25 48 LEU A CA 1
ATOM 2347 C C . LEU B 2 18 ? 189.288 222.156 196.832 1.00 125.25 48 LEU A C 1
ATOM 2348 O O . LEU B 2 18 ? 190.109 221.243 196.804 1.00 125.25 48 LEU A O 1
ATOM 2364 N N . ILE B 2 19 ? 189.641 223.434 196.713 1.00 125.62 49 ILE A N 1
ATOM 2365 C CA . ILE B 2 19 ? 191.021 223.799 196.446 1.00 125.62 49 ILE A CA 1
ATOM 2366 C C . ILE B 2 19 ? 191.892 223.609 197.675 1.00 125.62 49 ILE A C 1
ATOM 2367 O O . ILE B 2 19 ? 193.104 223.381 197.551 1.00 125.62 49 ILE A O 1
ATOM 2383 N N . SER B 2 20 ? 191.307 223.677 198.869 1.00 138.57 50 SER A N 1
ATOM 2384 C CA . SER B 2 20 ? 192.029 223.213 200.044 1.00 138.57 50 SER A CA 1
ATOM 2385 C C . SER B 2 20 ? 192.515 221.787 199.834 1.00 138.57 50 SER A C 1
ATOM 2386 O O . SER B 2 20 ? 193.722 221.512 199.859 1.00 138.57 50 SER A O 1
ATOM 2394 N N . ASP B 2 21 ? 191.580 220.869 199.592 1.00 149.62 51 ASP A N 1
ATOM 2395 C CA . ASP B 2 21 ? 191.950 219.483 199.328 1.00 149.62 51 ASP A CA 1
ATOM 2396 C C . ASP B 2 21 ? 192.803 219.377 198.070 1.00 149.62 51 ASP A C 1
ATOM 2397 O O . ASP B 2 21 ? 193.569 218.421 197.900 1.00 149.62 51 ASP A O 1
ATOM 2406 N N . THR B 2 22 ? 192.684 220.356 197.176 1.00 125.70 52 THR A N 1
ATOM 2407 C CA . THR B 2 22 ? 193.461 220.363 195.949 1.00 125.70 52 THR A CA 1
ATOM 2408 C C . THR B 2 22 ? 194.919 220.430 196.332 1.00 125.70 52 THR A C 1
ATOM 2409 O O . THR B 2 22 ? 195.682 219.533 195.994 1.00 125.70 52 THR A O 1
ATOM 2420 N N . GLY B 2 23 ? 195.303 221.500 197.025 1.00 135.81 53 GLY A N 1
ATOM 2421 C CA . GLY B 2 23 ? 196.655 221.571 197.555 1.00 135.81 53 GLY A CA 1
ATOM 2422 C C . GLY B 2 23 ? 197.015 220.343 198.371 1.00 135.81 53 GLY A C 1
ATOM 2423 O O . GLY B 2 23 ? 198.119 219.794 198.246 1.00 135.81 53 GLY A O 1
ATOM 2427 N N . GLY B 2 24 ? 196.078 219.883 199.199 1.00 155.28 54 GLY A N 1
ATOM 2428 C CA . GLY B 2 24 ? 196.310 218.743 200.062 1.00 155.28 54 GLY A CA 1
ATOM 2429 C C . GLY B 2 24 ? 196.852 217.541 199.319 1.00 155.28 54 GLY A C 1
ATOM 2430 O O . GLY B 2 24 ? 197.952 217.061 199.608 1.00 155.28 54 GLY A O 1
ATOM 2434 N N . GLN B 2 25 ? 196.080 217.045 198.353 1.00 149.03 55 GLN A N 1
ATOM 2435 C CA . GLN B 2 25 ? 196.545 215.916 197.555 1.00 149.03 55 GLN A CA 1
ATOM 2436 C C . GLN B 2 25 ? 197.593 216.359 196.539 1.00 149.03 55 GLN A C 1
ATOM 2437 O O . GLN B 2 25 ? 198.347 215.530 196.015 1.00 149.03 55 GLN A O 1
ATOM 2451 N N . GLN B 2 26 ? 197.666 217.662 196.257 1.00 147.89 56 GLN A N 1
ATOM 2452 C CA . GLN B 2 26 ? 198.688 218.218 195.386 1.00 147.89 56 GLN A CA 1
ATOM 2453 C C . GLN B 2 26 ? 200.077 218.037 195.946 1.00 147.89 56 GLN A C 1
ATOM 2454 O O . GLN B 2 26 ? 201.045 218.102 195.187 1.00 147.89 56 GLN A O 1
ATOM 2468 N N . LEU B 2 27 ? 200.204 217.851 197.252 1.00 144.71 57 LEU A N 1
ATOM 2469 C CA . LEU B 2 27 ? 201.494 217.405 197.758 1.00 144.71 57 LEU A CA 1
ATOM 2470 C C . LEU B 2 27 ? 201.346 216.094 198.516 1.00 144.71 57 LEU A C 1
ATOM 2471 O O . LEU B 2 27 ? 202.175 215.762 199.369 1.00 144.71 57 LEU A O 1
ATOM 2487 N N . SER B 2 28 ? 200.292 215.338 198.201 1.00 136.58 58 SER A N 1
ATOM 2488 C CA . SER B 2 28 ? 200.384 213.889 198.282 1.00 136.58 58 SER A CA 1
ATOM 2489 C C . SER B 2 28 ? 201.294 213.501 197.129 1.00 136.58 58 SER A C 1
ATOM 2490 O O . SER B 2 28 ? 202.129 212.599 197.246 1.00 136.58 58 SER A O 1
ATOM 2498 N N . ILE B 2 29 ? 201.130 214.214 196.012 1.00 138.72 59 ILE A N 1
ATOM 2499 C CA . ILE B 2 29 ? 201.990 214.114 194.840 1.00 138.72 59 ILE A CA 1
ATOM 2500 C C . ILE B 2 29 ? 201.998 215.484 194.165 1.00 138.72 59 ILE A C 1
ATOM 2501 O O . ILE B 2 29 ? 200.937 216.057 193.898 1.00 138.72 59 ILE A O 1
ATOM 2517 N N . SER B 2 30 ? 203.189 216.004 193.864 1.00 168.02 60 SER A N 1
ATOM 2518 C CA . SER B 2 30 ? 203.358 217.390 193.426 1.00 168.02 60 SER A CA 1
ATOM 2519 C C . SER B 2 30 ? 203.028 217.607 191.949 1.00 168.02 60 SER A C 1
ATOM 2520 O O . SER B 2 30 ? 203.608 216.945 191.083 1.00 168.02 60 SER A O 1
ATOM 2528 N N . ASP B 2 31 ? 202.099 218.527 191.648 1.00 185.90 61 ASP A N 1
ATOM 2529 C CA . ASP B 2 31 ? 201.862 218.964 190.267 1.00 185.90 61 ASP A CA 1
ATOM 2530 C C . ASP B 2 31 ? 201.089 220.286 190.192 1.00 185.90 61 ASP A C 1
ATOM 2531 O O . ASP B 2 31 ? 200.947 220.989 191.198 1.00 185.90 61 ASP A O 1
ATOM 2540 N N . ALA B 2 32 ? 200.592 220.628 188.994 1.00 188.06 62 ALA A N 1
ATOM 2541 C CA . ALA B 2 32 ? 199.967 221.916 188.696 1.00 188.06 62 ALA A CA 1
ATOM 2542 C C . ALA B 2 32 ? 198.585 222.068 189.326 1.00 188.06 62 ALA A C 1
ATOM 2543 O O . ALA B 2 32 ? 197.724 221.195 189.177 1.00 188.06 62 ALA A O 1
ATOM 2550 N N . PHE B 2 33 ? 198.367 223.186 190.026 1.00 150.28 63 PHE A N 1
ATOM 2551 C CA . PHE B 2 33 ? 197.133 223.413 190.772 1.00 150.28 63 PHE A CA 1
ATOM 2552 C C . PHE B 2 33 ? 195.953 223.798 189.877 1.00 150.28 63 PHE A C 1
ATOM 2553 O O . PHE B 2 33 ? 194.837 223.280 190.028 1.00 150.28 63 PHE A O 1
ATOM 2570 N N . ILE B 2 34 ? 196.191 224.707 188.930 1.00 157.13 64 ILE A N 1
ATOM 2571 C CA . ILE B 2 34 ? 195.087 225.408 188.278 1.00 157.13 64 ILE A CA 1
ATOM 2572 C C . ILE B 2 34 ? 194.328 224.477 187.341 1.00 157.13 64 ILE A C 1
ATOM 2573 O O . ILE B 2 34 ? 193.101 224.558 187.226 1.00 157.13 64 ILE A O 1
ATOM 2589 N N . LYS B 2 35 ? 195.046 223.622 186.608 1.00 168.89 65 LYS A N 1
ATOM 2590 C CA . LYS B 2 35 ? 194.367 222.682 185.719 1.00 168.89 65 LYS A CA 1
ATOM 2591 C C . LYS B 2 35 ? 193.180 222.017 186.408 1.00 168.89 65 LYS A C 1
ATOM 2592 O O . LYS B 2 35 ? 192.026 222.168 185.969 1.00 168.89 65 LYS A O 1
ATOM 2611 N N . GLU B 2 36 ? 193.441 221.306 187.506 1.00 147.07 66 GLU A N 1
ATOM 2612 C CA . GLU B 2 36 ? 192.387 220.563 188.182 1.00 147.07 66 GLU A CA 1
ATOM 2613 C C . GLU B 2 36 ? 191.471 221.505 188.949 1.00 147.07 66 GLU A C 1
ATOM 2614 O O . GLU B 2 36 ? 190.275 221.237 189.099 1.00 147.07 66 GLU A O 1
ATOM 2626 N N . SER B 2 37 ? 192.010 222.624 189.440 1.00 144.92 67 SER A N 1
ATOM 2627 C CA . SER B 2 37 ? 191.134 223.632 190.026 1.00 144.92 67 SER A CA 1
ATOM 2628 C C . SER B 2 37 ? 189.985 223.958 189.082 1.00 144.92 67 SER A C 1
ATOM 2629 O O . SER B 2 37 ? 188.818 223.908 189.475 1.00 144.92 67 SER A O 1
ATOM 2637 N N . LEU B 2 38 ? 190.297 224.227 187.813 1.00 154.85 68 LEU A N 1
ATOM 2638 C CA . LEU B 2 38 ? 189.277 224.662 186.860 1.00 154.85 68 LEU A CA 1
ATOM 2639 C C . LEU B 2 38 ? 188.409 223.498 186.386 1.00 154.85 68 LEU A C 1
ATOM 2640 O O . LEU B 2 38 ? 187.185 223.643 186.229 1.00 154.85 68 LEU A O 1
ATOM 2656 N N . PHE B 2 39 ? 189.016 222.338 186.130 1.00 153.10 69 PHE A N 1
ATOM 2657 C CA . PHE B 2 39 ? 188.201 221.172 185.794 1.00 153.10 69 PHE A CA 1
ATOM 2658 C C . PHE B 2 39 ? 187.165 220.908 186.880 1.00 153.10 69 PHE A C 1
ATOM 2659 O O . PHE B 2 39 ? 185.955 220.831 186.613 1.00 153.10 69 PHE A O 1
ATOM 2676 N N . ASN B 2 40 ? 187.637 220.720 188.111 1.00 131.75 70 ASN A N 1
ATOM 2677 C CA . ASN B 2 40 ? 186.741 220.464 189.222 1.00 131.75 70 ASN A CA 1
ATOM 2678 C C . ASN B 2 40 ? 185.759 221.606 189.383 1.00 131.75 70 ASN A C 1
ATOM 2679 O O . ASN B 2 40 ? 184.594 221.389 189.701 1.00 131.75 70 ASN A O 1
ATOM 2690 N N . ARG B 2 41 ? 186.210 222.838 189.160 1.00 144.07 71 ARG A N 1
ATOM 2691 C CA . ARG B 2 41 ? 185.288 223.961 189.119 1.00 144.07 71 ARG A CA 1
ATOM 2692 C C . ARG B 2 41 ? 184.075 223.631 188.269 1.00 144.07 71 ARG A C 1
ATOM 2693 O O . ARG B 2 41 ? 182.947 223.597 188.765 1.00 144.07 71 ARG A O 1
ATOM 2714 N N . ARG B 2 42 ? 184.295 223.351 186.986 1.00 152.08 72 ARG A N 1
ATOM 2715 C CA . ARG B 2 42 ? 183.161 223.156 186.083 1.00 152.08 72 ARG A CA 1
ATOM 2716 C C . ARG B 2 42 ? 182.303 221.969 186.515 1.00 152.08 72 ARG A C 1
ATOM 2717 O O . ARG B 2 42 ? 181.058 222.046 186.542 1.00 152.08 72 ARG A O 1
ATOM 2738 N N . VAL B 2 43 ? 182.950 220.872 186.895 1.00 142.97 73 VAL A N 1
ATOM 2739 C CA . VAL B 2 43 ? 182.205 219.630 187.044 1.00 142.97 73 VAL A CA 1
ATOM 2740 C C . VAL B 2 43 ? 181.517 219.586 188.405 1.00 142.97 73 VAL A C 1
ATOM 2741 O O . VAL B 2 43 ? 180.376 219.125 188.531 1.00 142.97 73 VAL A O 1
ATOM 2754 N N . GLU B 2 44 ? 182.160 220.121 189.438 1.00 129.25 74 GLU A N 1
ATOM 2755 C CA . GLU B 2 44 ? 181.437 220.351 190.670 1.00 129.25 74 GLU A CA 1
ATOM 2756 C C . GLU B 2 44 ? 180.416 221.456 190.517 1.00 129.25 74 GLU A C 1
ATOM 2757 O O . GLU B 2 44 ? 179.539 221.573 191.360 1.00 129.25 74 GLU A O 1
ATOM 2769 N N . GLU B 2 45 ? 180.521 222.295 189.490 1.00 132.03 75 GLU A N 1
ATOM 2770 C CA . GLU B 2 45 ? 179.464 223.271 189.276 1.00 132.03 75 GLU A CA 1
ATOM 2771 C C . GLU B 2 45 ? 178.181 222.570 188.876 1.00 132.03 75 GLU A C 1
ATOM 2772 O O . GLU B 2 45 ? 177.126 222.794 189.479 1.00 132.03 75 GLU A O 1
ATOM 2784 N N . LYS B 2 46 ? 178.248 221.719 187.852 1.00 141.00 76 LYS A N 1
ATOM 2785 C CA . LYS B 2 46 ? 177.049 220.947 187.526 1.00 141.00 76 LYS A CA 1
ATOM 2786 C C . LYS B 2 46 ? 176.603 220.135 188.739 1.00 141.00 76 LYS A C 1
ATOM 2787 O O . LYS B 2 46 ? 175.403 220.062 189.057 1.00 141.00 76 LYS A O 1
ATOM 2806 N N . SER B 2 47 ? 177.561 219.551 189.465 1.00 143.34 77 SER A N 1
ATOM 2807 C CA . SER B 2 47 ? 177.175 218.816 190.659 1.00 143.34 77 SER A CA 1
ATOM 2808 C C . SER B 2 47 ? 176.427 219.719 191.629 1.00 143.34 77 SER A C 1
ATOM 2809 O O . SER B 2 47 ? 175.215 219.586 191.773 1.00 143.34 77 SER A O 1
ATOM 2817 N N . LYS B 2 48 ? 177.112 220.706 192.203 1.00 139.70 78 LYS A N 1
ATOM 2818 C CA . LYS B 2 48 ? 176.503 221.658 193.125 1.00 139.70 78 LYS A CA 1
ATOM 2819 C C . LYS B 2 48 ? 175.143 222.131 192.635 1.00 139.70 78 LYS A C 1
ATOM 2820 O O . LYS B 2 48 ? 174.248 222.405 193.443 1.00 139.70 78 LYS A O 1
ATOM 2839 N N . GLU B 2 49 ? 174.965 222.246 191.320 1.00 154.13 79 GLU A N 1
ATOM 2840 C CA . GLU B 2 49 ? 173.641 222.565 190.806 1.00 154.13 79 GLU A CA 1
ATOM 2841 C C . GLU B 2 49 ? 172.676 221.415 191.064 1.00 154.13 79 GLU A C 1
ATOM 2842 O O . GLU B 2 49 ? 171.463 221.627 191.184 1.00 154.13 79 GLU A O 1
ATOM 2854 N N . LEU B 2 50 ? 173.193 220.187 191.144 1.00 137.34 80 LEU A N 1
ATOM 2855 C CA . LEU B 2 50 ? 172.326 219.068 191.526 1.00 137.34 80 LEU A CA 1
ATOM 2856 C C . LEU B 2 50 ? 171.737 219.227 192.938 1.00 137.34 80 LEU A C 1
ATOM 2857 O O . LEU B 2 50 ? 170.507 219.285 193.066 1.00 137.34 80 LEU A O 1
ATOM 2873 N N . PRO B 2 51 ? 172.540 219.299 194.018 1.00 143.46 81 PRO A N 1
ATOM 2874 C CA . PRO B 2 51 ? 171.960 219.047 195.358 1.00 143.46 81 PRO A CA 1
ATOM 2875 C C . PRO B 2 51 ? 170.828 219.950 195.829 1.00 143.46 81 PRO A C 1
ATOM 2876 O O . PRO B 2 51 ? 169.684 219.487 195.930 1.00 143.46 81 PRO A O 1
ATOM 2887 N N . PHE B 2 52 ? 171.100 221.224 196.127 1.00 123.94 82 PHE A N 1
ATOM 2888 C CA . PHE B 2 52 ? 170.360 221.888 197.199 1.00 123.94 82 PHE A CA 1
ATOM 2889 C C . PHE B 2 52 ? 169.538 223.105 196.796 1.00 123.94 82 PHE A C 1
ATOM 2890 O O . PHE B 2 52 ? 168.319 223.100 197.010 1.00 123.94 82 PHE A O 1
ATOM 2907 N N . THR B 2 53 ? 170.157 224.152 196.240 1.00 130.17 83 THR A N 1
ATOM 2908 C CA . THR B 2 53 ? 169.476 225.443 196.201 1.00 130.17 83 THR A CA 1
ATOM 2909 C C . THR B 2 53 ? 168.143 225.274 195.472 1.00 130.17 83 THR A C 1
ATOM 2910 O O . THR B 2 53 ? 167.089 225.455 196.095 1.00 130.17 83 THR A O 1
ATOM 2921 N N . PRO B 2 54 ? 168.121 224.938 194.171 1.00 146.36 84 PRO A N 1
ATOM 2922 C CA . PRO B 2 54 ? 166.913 224.311 193.619 1.00 146.36 84 PRO A CA 1
ATOM 2923 C C . PRO B 2 54 ? 167.003 222.792 193.546 1.00 146.36 84 PRO A C 1
ATOM 2924 O O . PRO B 2 54 ? 168.079 222.209 193.705 1.00 146.36 84 PRO A O 1
ATOM 2935 N N . LEU B 2 55 ? 165.854 222.152 193.323 1.00 156.60 85 LEU A N 1
ATOM 2936 C CA . LEU B 2 55 ? 165.746 220.767 192.867 1.00 156.60 85 LEU A CA 1
ATOM 2937 C C . LEU B 2 55 ? 166.039 219.704 193.923 1.00 156.60 85 LEU A C 1
ATOM 2938 O O . LEU B 2 55 ? 165.752 218.526 193.688 1.00 156.60 85 LEU A O 1
ATOM 2954 N N . GLY B 2 56 ? 166.580 220.092 195.074 1.00 152.67 86 GLY A N 1
ATOM 2955 C CA . GLY B 2 56 ? 166.761 219.145 196.178 1.00 152.67 86 GLY A CA 1
ATOM 2956 C C . GLY B 2 56 ? 167.091 217.727 195.758 1.00 152.67 86 GLY A C 1
ATOM 2957 O O . GLY B 2 56 ? 166.564 216.774 196.346 1.00 152.67 86 GLY A O 1
ATOM 2961 N N . TRP B 2 57 ? 167.954 217.559 194.755 1.00 117.30 87 TRP A N 1
ATOM 2962 C CA . TRP B 2 57 ? 168.197 216.234 194.192 1.00 117.30 87 TRP A CA 1
ATOM 2963 C C . TRP B 2 57 ? 168.767 215.279 195.236 1.00 117.30 87 TRP A C 1
ATOM 2964 O O . TRP B 2 57 ? 169.385 215.684 196.225 1.00 117.30 87 TRP A O 1
ATOM 2985 N N . HIS B 2 58 ? 168.552 213.985 194.997 1.00 82.98 88 HIS A N 1
ATOM 2986 C CA . HIS B 2 58 ? 169.374 212.963 195.628 1.00 82.98 88 HIS A CA 1
ATOM 2987 C C . HIS B 2 58 ? 170.725 212.991 194.932 1.00 82.98 88 HIS A C 1
ATOM 2988 O O . HIS B 2 58 ? 170.924 212.336 193.904 1.00 82.98 88 HIS A O 1
ATOM 3002 N N . HIS B 2 59 ? 171.654 213.750 195.496 1.00 129.38 89 HIS A N 1
ATOM 3003 C CA . HIS B 2 59 ? 172.845 214.197 194.789 1.00 129.38 89 HIS A CA 1
ATOM 3004 C C . HIS B 2 59 ? 174.104 213.455 195.201 1.00 129.38 89 HIS A C 1
ATOM 3005 O O . HIS B 2 59 ? 175.199 213.855 194.792 1.00 129.38 89 HIS A O 1
ATOM 3019 N N . ASN B 2 60 ? 173.982 212.397 195.995 1.00 157.84 90 ASN A N 1
ATOM 3020 C CA . ASN B 2 60 ? 175.139 211.828 196.667 1.00 157.84 90 ASN A CA 1
ATOM 3021 C C . ASN B 2 60 ? 175.450 210.428 196.158 1.00 157.84 90 ASN A C 1
ATOM 3022 O O . ASN B 2 60 ? 176.595 210.126 195.804 1.00 157.84 90 ASN A O 1
ATOM 3033 N N . ASN B 2 61 ? 174.437 209.568 196.119 1.00 165.27 91 ASN A N 1
ATOM 3034 C CA . ASN B 2 61 ? 174.646 208.197 195.683 1.00 165.27 91 ASN A CA 1
ATOM 3035 C C . ASN B 2 61 ? 174.531 208.087 194.169 1.00 165.27 91 ASN A C 1
ATOM 3036 O O . ASN B 2 61 ? 173.836 208.869 193.515 1.00 165.27 91 ASN A O 1
ATOM 3047 N N . LEU B 2 62 ? 175.246 207.110 193.615 1.00 155.64 92 LEU A N 1
ATOM 3048 C CA . LEU B 2 62 ? 174.991 206.621 192.268 1.00 155.64 92 LEU A CA 1
ATOM 3049 C C . LEU B 2 62 ? 175.483 207.587 191.197 1.00 155.64 92 LEU A C 1
ATOM 3050 O O . LEU B 2 62 ? 175.428 207.261 190.010 1.00 155.64 92 LEU A O 1
ATOM 3066 N N . GLU B 2 63 ? 175.966 208.770 191.593 1.00 152.94 93 GLU A N 1
ATOM 3067 C CA . GLU B 2 63 ? 176.513 209.709 190.613 1.00 152.94 93 GLU A CA 1
ATOM 3068 C C . GLU B 2 63 ? 177.978 210.018 190.905 1.00 152.94 93 GLU A C 1
ATOM 3069 O O . GLU B 2 63 ? 178.844 209.842 190.040 1.00 152.94 93 GLU A O 1
ATOM 3081 N N . LEU B 2 64 ? 178.284 210.471 192.124 1.00 157.56 94 LEU A N 1
ATOM 3082 C CA . LEU B 2 64 ? 179.684 210.569 192.523 1.00 157.56 94 LEU A CA 1
ATOM 3083 C C . LEU B 2 64 ? 180.291 209.181 192.637 1.00 157.56 94 LEU A C 1
ATOM 3084 O O . LEU B 2 64 ? 181.497 208.996 192.445 1.00 157.56 94 LEU A O 1
ATOM 3100 N N . LEU B 2 65 ? 179.463 208.193 192.967 1.00 159.16 95 LEU A N 1
ATOM 3101 C CA . LEU B 2 65 ? 179.791 206.813 192.646 1.00 159.16 95 LEU A CA 1
ATOM 3102 C C . LEU B 2 65 ? 180.335 206.703 191.227 1.00 159.16 95 LEU A C 1
ATOM 3103 O O . LEU B 2 65 ? 181.421 206.148 191.003 1.00 159.16 95 LEU A O 1
ATOM 3119 N N . ARG B 2 66 ? 179.577 207.214 190.254 1.00 154.89 96 ARG A N 1
ATOM 3120 C CA . ARG B 2 66 ? 179.984 207.110 188.859 1.00 154.89 96 ARG A CA 1
ATOM 3121 C C . ARG B 2 66 ? 181.298 207.837 188.611 1.00 154.89 96 ARG A C 1
ATOM 3122 O O . ARG B 2 66 ? 182.115 207.394 187.802 1.00 154.89 96 ARG A O 1
ATOM 3143 N N . GLU B 2 67 ? 181.529 208.954 189.301 1.00 138.84 97 GLU A N 1
ATOM 3144 C CA . GLU B 2 67 ? 182.810 209.633 189.129 1.00 138.84 97 GLU A CA 1
ATOM 3145 C C . GLU B 2 67 ? 183.959 208.822 189.699 1.00 138.84 97 GLU A C 1
ATOM 3146 O O . GLU B 2 67 ? 185.040 208.791 189.112 1.00 138.84 97 GLU A O 1
ATOM 3158 N N . GLU B 2 68 ? 183.781 208.259 190.890 1.00 159.44 98 GLU A N 1
ATOM 3159 C CA . GLU B 2 68 ? 184.813 207.410 191.469 1.00 159.44 98 GLU A CA 1
ATOM 3160 C C . GLU B 2 68 ? 185.164 206.286 190.506 1.00 159.44 98 GLU A C 1
ATOM 3161 O O . GLU B 2 68 ? 186.339 205.954 190.296 1.00 159.44 98 GLU A O 1
ATOM 3173 N N . ASN B 2 69 ? 184.138 205.703 189.887 1.00 181.09 99 ASN A N 1
ATOM 3174 C CA . ASN B 2 69 ? 184.376 204.697 188.858 1.00 181.09 99 ASN A CA 1
ATOM 3175 C C . ASN B 2 69 ? 185.121 205.296 187.673 1.00 181.09 99 ASN A C 1
ATOM 3176 O O . ASN B 2 69 ? 186.031 204.670 187.111 1.00 181.09 99 ASN A O 1
ATOM 3187 N N . GLY B 2 70 ? 184.719 206.498 187.262 1.00 169.51 100 GLY A N 1
ATOM 3188 C CA . GLY B 2 70 ? 185.416 207.195 186.204 1.00 169.51 100 GLY A CA 1
ATOM 3189 C C . GLY B 2 70 ? 186.886 207.342 186.495 1.00 169.51 100 GLY A C 1
ATOM 3190 O O . GLY B 2 70 ? 187.716 207.157 185.612 1.00 169.51 100 GLY A O 1
ATOM 3194 N N . GLU B 2 71 ? 187.225 207.674 187.735 1.00 145.88 101 GLU A N 1
ATOM 3195 C CA . GLU B 2 71 ? 188.621 207.871 188.110 1.00 145.88 101 GLU A CA 1
ATOM 3196 C C . GLU B 2 71 ? 189.403 206.568 188.210 1.00 145.88 101 GLU A C 1
ATOM 3197 O O . GLU B 2 71 ? 190.604 206.526 187.920 1.00 145.88 101 GLU A O 1
ATOM 3209 N N . LYS B 2 72 ? 188.735 205.490 188.621 1.00 176.46 102 LYS A N 1
ATOM 3210 C CA . LYS B 2 72 ? 189.376 204.181 188.567 1.00 176.46 102 LYS A CA 1
ATOM 3211 C C . LYS B 2 72 ? 189.742 203.833 187.132 1.00 176.46 102 LYS A C 1
ATOM 3212 O O . LYS B 2 72 ? 190.905 203.525 186.825 1.00 176.46 102 LYS A O 1
ATOM 3231 N N . GLN B 2 73 ? 188.745 203.850 186.244 1.00 206.46 103 GLN A N 1
ATOM 3232 C CA . GLN B 2 73 ? 189.020 203.641 184.828 1.00 206.46 103 GLN A CA 1
ATOM 3233 C C . GLN B 2 73 ? 190.057 204.638 184.330 1.00 206.46 103 GLN A C 1
ATOM 3234 O O . GLN B 2 73 ? 190.906 204.300 183.501 1.00 206.46 103 GLN A O 1
ATOM 3248 N N . ALA B 2 74 ? 190.028 205.863 184.858 1.00 195.70 104 ALA A N 1
ATOM 3249 C CA . ALA B 2 74 ? 190.983 206.880 184.447 1.00 195.70 104 ALA A CA 1
ATOM 3250 C C . ALA B 2 74 ? 192.402 206.429 184.712 1.00 195.70 104 ALA A C 1
ATOM 3251 O O . ALA B 2 74 ? 193.180 206.221 183.772 1.00 195.70 104 ALA A O 1
ATOM 3258 N N . MET B 2 75 ? 192.741 206.236 185.984 1.00 164.39 105 MET A N 1
ATOM 3259 C CA . MET B 2 75 ? 194.056 205.714 186.312 1.00 164.39 105 MET A CA 1
ATOM 3260 C C . MET B 2 75 ? 194.387 204.522 185.430 1.00 164.39 105 MET A C 1
ATOM 3261 O O . MET B 2 75 ? 195.282 204.605 184.580 1.00 164.39 105 MET A O 1
ATOM 3275 N N . GLU B 2 76 ? 193.603 203.448 185.547 1.00 149.57 106 GLU A N 1
ATOM 3276 C CA . GLU B 2 76 ? 193.968 202.177 184.927 1.00 149.57 106 GLU A CA 1
ATOM 3277 C C . GLU B 2 76 ? 194.197 202.311 183.427 1.00 149.57 106 GLU A C 1
ATOM 3278 O O . GLU B 2 76 ? 195.243 201.900 182.912 1.00 149.57 106 GLU A O 1
ATOM 3290 N N . ARG B 2 77 ? 193.213 202.833 182.698 1.00 181.47 107 ARG A N 1
ATOM 3291 C CA . ARG B 2 77 ? 193.294 202.824 181.246 1.00 181.47 107 ARG A CA 1
ATOM 3292 C C . ARG B 2 77 ? 194.238 203.898 180.723 1.00 181.47 107 ARG A C 1
ATOM 3293 O O . ARG B 2 77 ? 195.041 203.618 179.828 1.00 181.47 107 ARG A O 1
ATOM 3314 N N . LEU B 2 78 ? 194.175 205.129 181.241 1.00 185.20 108 LEU A N 1
ATOM 3315 C CA . LEU B 2 78 ? 195.102 206.143 180.754 1.00 185.20 108 LEU A CA 1
ATOM 3316 C C . LEU B 2 78 ? 196.542 205.718 181.006 1.00 185.20 108 LEU A C 1
ATOM 3317 O O . LEU B 2 78 ? 197.454 206.118 180.274 1.00 185.20 108 LEU A O 1
ATOM 3333 N N . LEU B 2 79 ? 196.771 204.901 182.040 1.00 152.40 109 LEU A N 1
ATOM 3334 C CA . LEU B 2 79 ? 198.036 204.180 182.097 1.00 152.40 109 LEU A CA 1
ATOM 3335 C C . LEU B 2 79 ? 198.001 202.928 181.232 1.00 152.40 109 LEU A C 1
ATOM 3336 O O . LEU B 2 79 ? 198.123 201.825 181.765 1.00 152.40 109 LEU A O 1
ATOM 3352 N N . SER B 2 80 ? 197.741 203.059 179.926 1.00 171.83 110 SER A N 1
ATOM 3353 C CA . SER B 2 80 ? 197.727 201.909 179.028 1.00 171.83 110 SER A CA 1
ATOM 3354 C C . SER B 2 80 ? 198.223 202.219 177.614 1.00 171.83 110 SER A C 1
ATOM 3355 O O . SER B 2 80 ? 198.101 201.362 176.732 1.00 171.83 110 SER A O 1
ATOM 3363 N N . ALA B 2 81 ? 198.770 203.413 177.354 1.00 178.95 111 ALA A N 1
ATOM 3364 C CA . ALA B 2 81 ? 198.845 203.887 175.968 1.00 178.95 111 ALA A CA 1
ATOM 3365 C C . ALA B 2 81 ? 200.143 204.617 175.596 1.00 178.95 111 ALA A C 1
ATOM 3366 O O . ALA B 2 81 ? 200.130 205.544 174.778 1.00 178.95 111 ALA A O 1
ATOM 3373 N N . ASN B 2 82 ? 201.272 204.212 176.172 1.00 162.30 112 ASN A N 1
ATOM 3374 C CA . ASN B 2 82 ? 202.528 204.899 175.879 1.00 162.30 112 ASN A CA 1
ATOM 3375 C C . ASN B 2 82 ? 203.146 204.428 174.565 1.00 162.30 112 ASN A C 1
ATOM 3376 O O . ASN B 2 82 ? 203.346 203.229 174.351 1.00 162.30 112 ASN A O 1
ATOM 3387 N N . HIS B 2 83 ? 203.462 205.385 173.693 1.00 182.27 113 HIS A N 1
ATOM 3388 C CA . HIS B 2 83 ? 204.346 205.203 172.542 1.00 182.27 113 HIS A CA 1
ATOM 3389 C C . HIS B 2 83 ? 204.946 206.554 172.172 1.00 182.27 113 HIS A C 1
ATOM 3390 O O . HIS B 2 83 ? 204.365 207.327 171.406 1.00 182.27 113 HIS A O 1
ATOM 3404 N N . ASN B 2 84 ? 206.124 206.836 172.725 1.00 166.32 114 ASN A N 1
ATOM 3405 C CA . ASN B 2 84 ? 206.522 208.230 172.864 1.00 166.32 114 ASN A CA 1
ATOM 3406 C C . ASN B 2 84 ? 208.005 208.520 172.672 1.00 166.32 114 ASN A C 1
ATOM 3407 O O . ASN B 2 84 ? 208.427 209.670 172.832 1.00 166.32 114 ASN A O 1
ATOM 3418 N N . HIS B 2 85 ? 208.809 207.508 172.350 1.00 136.75 115 HIS A N 1
ATOM 3419 C CA . HIS B 2 85 ? 210.256 207.680 172.396 1.00 136.75 115 HIS A CA 1
ATOM 3420 C C . HIS B 2 85 ? 210.615 208.079 173.822 1.00 136.75 115 HIS A C 1
ATOM 3421 O O . HIS B 2 85 ? 211.064 209.199 174.084 1.00 136.75 115 HIS A O 1
ATOM 3435 N N . MET B 2 86 ? 210.411 207.139 174.739 1.00 141.45 116 MET A N 1
ATOM 3436 C CA . MET B 2 86 ? 210.301 207.392 176.166 1.00 141.45 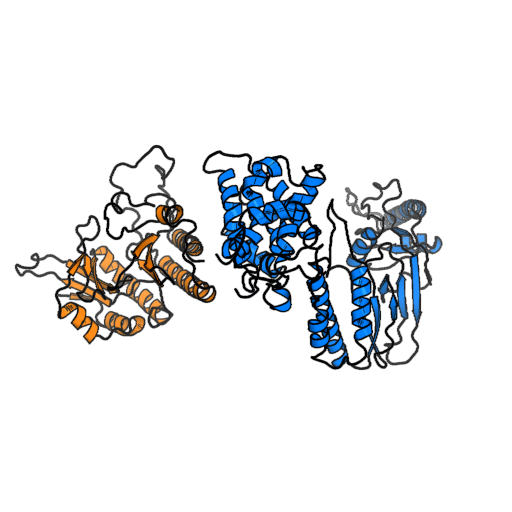116 MET A CA 1
ATOM 3437 C C . MET B 2 86 ? 211.619 207.901 176.754 1.00 141.45 116 MET A C 1
ATOM 3438 O O . MET B 2 86 ? 212.611 208.129 176.054 1.00 141.45 116 MET A O 1
ATOM 3452 N N . MET B 2 87 ? 211.597 208.088 178.078 1.00 131.11 117 MET A N 1
ATOM 3453 C CA . MET B 2 87 ? 212.673 208.752 178.813 1.00 131.11 117 MET A CA 1
ATOM 3454 C C . MET B 2 87 ? 214.066 208.342 178.359 1.00 131.11 117 MET A C 1
ATOM 3455 O O . MET B 2 87 ? 215.014 209.113 178.528 1.00 131.11 117 MET A O 1
ATOM 3469 N N . ALA B 2 88 ? 214.216 207.133 177.809 1.00 126.91 118 ALA A N 1
ATOM 3470 C CA . ALA B 2 88 ? 215.529 206.494 177.709 1.00 126.91 118 ALA A CA 1
ATOM 3471 C C . ALA B 2 88 ? 216.651 207.505 177.511 1.00 126.91 118 ALA A C 1
ATOM 3472 O O . ALA B 2 88 ? 217.677 207.446 178.200 1.00 126.91 118 ALA A O 1
ATOM 3479 N N . LEU B 2 89 ? 216.472 208.448 176.588 1.00 108.18 119 LEU A N 1
ATOM 3480 C CA . LEU B 2 89 ? 217.485 209.471 176.375 1.00 108.18 119 LEU A CA 1
ATOM 3481 C C . LEU B 2 89 ? 217.570 210.394 177.585 1.00 108.18 119 LEU A C 1
ATOM 3482 O O . LEU B 2 89 ? 218.658 210.678 178.105 1.00 108.18 119 LEU A O 1
ATOM 3498 N N . LEU B 2 90 ? 216.411 210.859 178.054 1.00 106.90 120 LEU A N 1
ATOM 3499 C CA . LEU B 2 90 ? 216.363 211.633 179.287 1.00 106.90 120 LEU A CA 1
ATOM 3500 C C . LEU B 2 90 ? 217.145 210.952 180.397 1.00 106.90 120 LEU A C 1
ATOM 3501 O O . LEU B 2 90 ? 217.902 211.606 181.114 1.00 106.90 120 LEU A O 1
ATOM 3517 N N . GLN B 2 91 ? 217.011 209.635 180.526 1.00 119.25 121 GLN A N 1
ATOM 3518 C CA . GLN B 2 91 ? 217.578 208.949 181.683 1.00 119.25 121 GLN A CA 1
ATOM 3519 C C . GLN B 2 91 ? 219.076 208.728 181.519 1.00 119.25 121 GLN A C 1
ATOM 3520 O O . GLN B 2 91 ? 219.868 209.088 182.406 1.00 119.25 121 GLN A O 1
ATOM 3534 N N . GLN B 2 92 ? 219.483 208.122 180.400 1.00 116.33 122 GLN A N 1
ATOM 3535 C CA . GLN B 2 92 ? 220.905 208.053 180.088 1.00 116.33 122 GLN A CA 1
ATOM 3536 C C . GLN B 2 92 ? 221.564 209.400 180.328 1.00 116.33 122 GLN A C 1
ATOM 3537 O O . GLN B 2 92 ? 222.746 209.468 180.678 1.00 116.33 122 GLN A O 1
ATOM 3551 N N . LEU B 2 93 ? 220.816 210.485 180.120 1.00 114.21 123 LEU A N 1
ATOM 3552 C CA . LEU B 2 93 ? 221.327 211.802 180.465 1.00 114.21 123 LEU A CA 1
ATOM 3553 C C . LEU B 2 93 ? 221.328 212.021 181.977 1.00 114.21 123 LEU A C 1
ATOM 3554 O O . LEU B 2 93 ? 222.275 212.595 182.527 1.00 114.21 123 LEU A O 1
ATOM 3570 N N . LEU B 2 94 ? 220.275 211.575 182.663 1.00 106.04 124 LEU A N 1
ATOM 3571 C CA . LEU B 2 94 ? 220.213 211.604 184.124 1.00 106.04 124 LEU A CA 1
ATOM 3572 C C . LEU B 2 94 ? 221.399 210.920 184.783 1.00 106.04 124 LEU A C 1
ATOM 3573 O O . LEU B 2 94 ? 221.598 211.086 185.992 1.00 106.04 124 LEU A O 1
ATOM 3589 N N . HIS B 2 95 ? 222.180 210.162 184.017 1.00 125.29 125 HIS A N 1
ATOM 3590 C CA . HIS B 2 95 ? 223.332 209.425 184.535 1.00 125.29 125 HIS A CA 1
ATOM 3591 C C . HIS B 2 95 ? 224.201 210.215 185.513 1.00 125.29 125 HIS A C 1
ATOM 3592 O O . HIS B 2 95 ? 224.907 209.607 186.326 1.00 125.29 125 HIS A O 1
ATOM 3606 N N . SER B 2 96 ? 224.173 211.544 185.458 1.00 98.88 126 SER A N 1
ATOM 3607 C CA . SER B 2 96 ? 225.181 212.361 186.123 1.00 98.88 126 SER A CA 1
ATOM 3608 C C . SER B 2 96 ? 225.012 212.353 187.636 1.00 98.88 126 SER A C 1
ATOM 3609 O O . SER B 2 96 ? 224.246 211.568 188.204 1.00 98.88 126 SER A O 1
ATOM 3617 N N . ASP B 2 97 ? 225.759 213.250 188.279 1.00 90.73 127 ASP A N 1
ATOM 3618 C CA . ASP B 2 97 ? 225.612 213.679 189.667 1.00 90.73 127 ASP A CA 1
ATOM 3619 C C . ASP B 2 97 ? 226.356 212.865 190.726 1.00 90.73 127 ASP A C 1
ATOM 3620 O O . ASP B 2 97 ? 226.231 213.207 191.906 1.00 90.73 127 ASP A O 1
ATOM 3629 N N . SER B 2 98 ? 227.130 211.828 190.386 1.00 98.94 128 SER A N 1
ATOM 3630 C CA . SER B 2 98 ? 227.835 211.115 191.448 1.00 98.94 128 SER A CA 1
ATOM 3631 C C . SER B 2 98 ? 228.757 210.005 190.940 1.00 98.94 128 SER A C 1
ATOM 3632 O O . SER B 2 98 ? 228.794 209.689 189.749 1.00 98.94 128 SER A O 1
ATOM 3640 N N . LEU B 2 99 ? 229.527 209.427 191.892 1.00 99.30 129 LEU A N 1
ATOM 3641 C CA . LEU B 2 99 ? 230.386 208.252 191.676 1.00 99.30 129 LEU A CA 1
ATOM 3642 C C . LEU B 2 99 ? 229.661 206.920 191.862 1.00 99.30 129 LEU A C 1
ATOM 3643 O O . LEU B 2 99 ? 229.962 206.189 192.808 1.00 99.30 129 LEU A O 1
ATOM 3659 N N . SER B 2 100 ? 228.704 206.576 191.002 1.00 110.72 130 SER A N 1
ATOM 3660 C CA . SER B 2 100 ? 228.237 205.194 190.918 1.00 110.72 130 SER A CA 1
ATOM 3661 C C . SER B 2 100 ? 228.624 204.632 189.561 1.00 110.72 130 SER A C 1
ATOM 3662 O O . SER B 2 100 ? 228.026 203.662 189.082 1.00 110.72 130 SER A O 1
ATOM 3670 N N . SER B 2 101 ? 229.622 205.253 188.939 1.00 109.36 131 SER A N 1
ATOM 3671 C CA . SER B 2 101 ? 229.943 204.970 187.551 1.00 109.36 131 SER A CA 1
ATOM 3672 C C . SER B 2 101 ? 230.108 203.476 187.319 1.00 109.36 131 SER A C 1
ATOM 3673 O O . SER B 2 101 ? 230.653 202.744 188.152 1.00 109.36 131 SER A O 1
ATOM 3681 N N . SER B 2 102 ? 229.610 203.033 186.170 1.00 111.14 132 SER A N 1
ATOM 3682 C CA . SER B 2 102 ? 229.887 201.706 185.642 1.00 111.14 132 SER A CA 1
ATOM 3683 C C . SER B 2 102 ? 229.121 200.594 186.339 1.00 111.14 132 SER A C 1
ATOM 3684 O O . SER B 2 102 ? 229.088 199.468 185.834 1.00 111.14 132 SER A O 1
ATOM 3692 N N . TRP B 2 103 ? 228.465 200.887 187.459 1.00 89.58 133 TRP A N 1
ATOM 3693 C CA . TRP B 2 103 ? 227.947 199.797 188.274 1.00 89.58 133 TRP A CA 1
ATOM 3694 C C . TRP B 2 103 ? 226.581 200.102 188.872 1.00 89.58 133 TRP A C 1
ATOM 3695 O O . TRP B 2 103 ? 226.127 199.399 189.781 1.00 89.58 133 TRP A O 1
ATOM 3716 N N . ARG B 2 104 ? 225.910 201.138 188.368 1.00 87.22 134 ARG A N 1
ATOM 3717 C CA . ARG B 2 104 ? 224.497 201.305 188.680 1.00 87.22 134 ARG A CA 1
ATOM 3718 C C . ARG B 2 104 ? 223.625 200.525 187.706 1.00 87.22 134 ARG A C 1
ATOM 3719 O O . ARG B 2 104 ? 222.499 200.144 188.042 1.00 87.22 134 ARG A O 1
ATOM 3740 N N . ASP B 2 105 ? 224.115 200.311 186.482 1.00 95.77 135 ASP A N 1
ATOM 3741 C CA . ASP B 2 105 ? 223.259 199.812 185.409 1.00 95.77 135 ASP A CA 1
ATOM 3742 C C . ASP B 2 105 ? 222.515 198.558 185.834 1.00 95.77 135 ASP A C 1
ATOM 3743 O O . ASP B 2 105 ? 221.320 198.417 185.557 1.00 95.77 135 ASP A O 1
ATOM 3752 N N . ILE B 2 106 ? 223.222 197.609 186.440 1.00 90.40 136 ILE A N 1
ATOM 3753 C CA . ILE B 2 106 ? 222.552 196.496 187.099 1.00 90.40 136 ILE A CA 1
ATOM 3754 C C . ILE B 2 106 ? 221.425 197.012 187.977 1.00 90.40 136 ILE A C 1
ATOM 3755 O O . ILE B 2 106 ? 220.292 196.513 187.930 1.00 90.40 136 ILE A O 1
ATOM 3771 N N . ILE B 2 107 ? 221.718 198.036 188.775 1.00 88.26 137 ILE A N 1
ATOM 3772 C CA . ILE B 2 107 ? 220.749 198.543 189.735 1.00 88.26 137 ILE A CA 1
ATOM 3773 C C . ILE B 2 107 ? 219.477 198.941 189.014 1.00 88.26 137 ILE A C 1
ATOM 3774 O O . ILE B 2 107 ? 218.369 198.553 189.399 1.00 88.26 137 ILE A O 1
ATOM 3790 N N . VAL B 2 108 ? 219.632 199.684 187.923 1.00 82.52 138 VAL A N 1
ATOM 3791 C CA . VAL B 2 108 ? 218.483 200.272 187.244 1.00 82.52 138 VAL A CA 1
ATOM 3792 C C . VAL B 2 108 ? 217.731 199.202 186.466 1.00 82.52 138 VAL A C 1
ATOM 3793 O O . VAL B 2 108 ? 216.498 199.118 186.512 1.00 82.52 138 VAL A O 1
ATOM 3806 N N . SER B 2 109 ? 218.470 198.354 185.754 1.00 89.18 139 SER A N 1
ATOM 3807 C CA . SER B 2 109 ? 217.848 197.272 185.004 1.00 89.18 139 SER A CA 1
ATOM 3808 C C . SER B 2 109 ? 216.990 196.406 185.912 1.00 89.18 139 SER A C 1
ATOM 3809 O O . SER B 2 109 ? 215.875 196.007 185.554 1.00 89.18 139 SER A O 1
ATOM 3817 N N . LEU B 2 110 ? 217.473 196.131 187.120 1.00 71.33 140 LEU A N 1
ATOM 3818 C CA . LEU B 2 110 ? 216.799 195.126 187.928 1.00 71.33 140 LEU A CA 1
ATOM 3819 C C . LEU B 2 110 ? 215.755 195.754 188.842 1.00 71.33 140 LEU A C 1
ATOM 3820 O O . LEU B 2 110 ? 214.768 195.101 189.203 1.00 71.33 140 LEU A O 1
A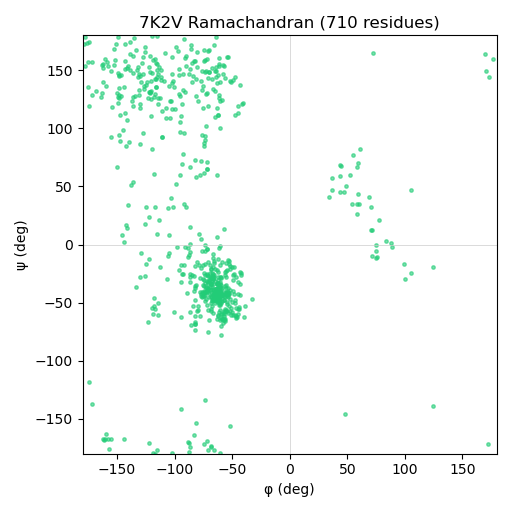TOM 3836 N N . VAL B 2 111 ? 215.913 197.031 189.190 1.00 77.54 141 VAL A N 1
ATOM 3837 C CA . VAL B 2 111 ? 214.772 197.738 189.754 1.00 77.54 141 VAL A CA 1
ATOM 3838 C C . VAL B 2 111 ? 213.643 197.771 188.736 1.00 77.54 141 VAL A C 1
ATOM 3839 O O . VAL B 2 111 ? 212.469 197.611 189.083 1.00 77.54 141 VAL A O 1
ATOM 3852 N N . CYS B 2 112 ? 213.981 197.972 187.461 1.00 82.05 142 CYS A N 1
ATOM 3853 C CA . CYS B 2 112 ? 212.974 197.877 186.412 1.00 82.05 142 CYS A CA 1
ATOM 3854 C C . CYS B 2 112 ? 212.339 196.494 186.403 1.00 82.05 142 CYS A C 1
ATOM 3855 O O . CYS B 2 112 ? 211.118 196.357 186.298 1.00 82.05 142 CYS A O 1
ATOM 3863 N N . GLN B 2 113 ? 213.159 195.454 186.516 1.00 69.36 143 GLN A N 1
ATOM 3864 C CA . GLN B 2 113 ? 212.617 194.101 186.593 1.00 69.36 143 GLN A CA 1
ATOM 3865 C C . GLN B 2 113 ? 211.588 193.979 187.713 1.00 69.36 143 GLN A C 1
ATOM 3866 O O . GLN B 2 113 ? 210.461 193.515 187.493 1.00 69.36 143 GLN A O 1
ATOM 3880 N N . VAL B 2 114 ? 211.952 194.416 188.916 1.00 69.67 144 VAL A N 1
ATOM 3881 C CA . VAL B 2 114 ? 211.099 194.179 190.077 1.00 69.67 144 VAL A CA 1
ATOM 3882 C C . VAL B 2 114 ? 209.844 195.035 190.002 1.00 69.67 144 VAL A C 1
ATOM 3883 O O . VAL B 2 114 ? 208.775 194.641 190.478 1.00 69.67 144 VAL A O 1
ATOM 3896 N N . VAL B 2 115 ? 209.952 196.217 189.411 1.00 76.04 145 VAL A N 1
ATOM 3897 C CA . VAL B 2 115 ? 208.807 197.106 189.289 1.00 76.04 145 VAL A CA 1
ATOM 3898 C C . VAL B 2 115 ? 208.043 196.742 188.028 1.00 76.04 145 VAL A C 1
ATOM 3899 O O . VAL B 2 115 ? 207.057 197.394 187.670 1.00 76.04 145 VAL A O 1
ATOM 3912 N N . GLN B 2 116 ? 208.530 195.730 187.321 1.00 79.09 146 GLN A N 1
ATOM 3913 C CA . GLN B 2 116 ? 207.747 195.092 186.277 1.00 79.09 146 GLN A CA 1
ATOM 3914 C C . GLN B 2 116 ? 207.057 193.881 186.882 1.00 79.09 146 GLN A C 1
ATOM 3915 O O . GLN B 2 116 ? 206.087 193.360 186.322 1.00 79.09 146 GLN A O 1
ATOM 3929 N N . THR B 2 117 ? 207.551 193.433 188.040 1.00 76.66 147 THR A N 1
ATOM 3930 C CA . THR B 2 117 ? 206.822 192.422 188.802 1.00 76.66 147 THR A CA 1
ATOM 3931 C C . THR B 2 117 ? 205.445 192.929 189.210 1.00 76.66 147 THR A C 1
ATOM 3932 O O . THR B 2 117 ? 204.567 192.135 189.567 1.00 76.66 147 THR A O 1
ATOM 3943 N N . VAL B 2 118 ? 205.234 194.242 189.157 1.00 96.61 148 VAL A N 1
ATOM 3944 C CA . VAL B 2 118 ? 204.112 194.866 189.845 1.00 96.61 148 VAL A CA 1
ATOM 3945 C C . VAL B 2 118 ? 202.980 195.195 188.883 1.00 96.61 148 VAL A C 1
ATOM 3946 O O . VAL B 2 118 ? 203.144 196.000 187.961 1.00 96.61 148 VAL A O 1
ATOM 3959 N N . ARG B 2 119 ? 201.830 194.557 189.086 1.00 129.40 149 ARG A N 1
ATOM 3960 C CA . ARG B 2 119 ? 200.571 194.982 188.488 1.00 129.40 149 ARG A CA 1
ATOM 3961 C C . ARG B 2 119 ? 199.431 194.596 189.425 1.00 129.40 149 ARG A C 1
ATOM 3962 O O . ARG B 2 119 ? 198.609 193.734 189.088 1.00 129.40 149 ARG A O 1
ATOM 3983 N N . PRO B 2 120 ? 199.351 195.209 190.605 1.00 130.23 150 PRO A N 1
ATOM 3984 C CA . PRO B 2 120 ? 198.337 194.796 191.585 1.00 130.23 150 PRO A CA 1
ATOM 3985 C C . PRO B 2 120 ? 196.918 195.041 191.090 1.00 130.23 150 PRO A C 1
ATOM 3986 O O . PRO B 2 120 ? 196.656 195.953 190.305 1.00 130.23 150 PRO A O 1
ATOM 3997 N N . ASP B 2 121 ? 195.999 194.185 191.546 1.00 143.12 151 ASP A N 1
ATOM 3998 C CA . ASP B 2 121 ? 194.569 194.297 191.252 1.00 143.12 151 ASP A CA 1
ATOM 3999 C C . ASP B 2 121 ? 193.783 194.003 192.534 1.00 143.12 151 ASP A C 1
ATOM 4000 O O . ASP B 2 121 ? 192.864 193.191 192.569 1.00 143.12 151 ASP A O 1
ATOM 4009 N N . VAL B 2 122 ? 194.153 194.681 193.619 1.00 129.74 152 VAL A N 1
ATOM 4010 C CA . VAL B 2 122 ? 193.981 194.134 194.962 1.00 129.74 152 VAL A CA 1
ATOM 4011 C C . VAL B 2 122 ? 192.613 194.415 195.583 1.00 129.74 152 VAL A C 1
ATOM 4012 O O . VAL B 2 122 ? 191.891 193.479 195.940 1.00 129.74 152 VAL A O 1
ATOM 4025 N N . LYS B 2 123 ? 192.235 195.686 195.717 1.00 125.40 153 LYS A N 1
ATOM 4026 C CA . LYS B 2 123 ? 191.169 196.044 196.649 1.00 125.40 153 LYS A CA 1
ATOM 4027 C C . LYS B 2 123 ? 189.771 195.895 196.062 1.00 125.40 153 LYS A C 1
ATOM 4028 O O . LYS B 2 123 ? 188.805 195.686 196.803 1.00 125.40 153 LYS A O 1
ATOM 4047 N N . ASN B 2 124 ? 189.645 196.005 194.745 1.00 158.48 154 ASN A N 1
ATOM 4048 C CA . ASN B 2 124 ? 188.340 196.038 194.096 1.00 158.48 154 ASN A CA 1
ATOM 4049 C C . ASN B 2 124 ? 188.530 195.650 192.633 1.00 158.48 154 ASN A C 1
ATOM 4050 O O . ASN B 2 124 ? 189.551 195.077 192.233 1.00 158.48 154 ASN A O 1
ATOM 4061 N N . GLN B 2 125 ? 187.532 195.966 191.808 1.00 155.66 155 GLN A N 1
ATOM 4062 C CA . GLN B 2 125 ? 187.683 195.875 190.359 1.00 155.66 155 GLN A CA 1
ATOM 4063 C C . GLN B 2 125 ? 188.607 197.003 189.903 1.00 155.66 155 GLN A C 1
ATOM 4064 O O . GLN B 2 125 ? 188.227 197.924 189.180 1.00 155.66 155 GLN A O 1
ATOM 4078 N N . ASP B 2 126 ? 189.852 196.908 190.358 1.00 158.26 156 ASP A N 1
ATOM 4079 C CA . ASP B 2 126 ? 190.820 197.990 190.262 1.00 158.26 156 ASP A CA 1
ATOM 4080 C C . ASP B 2 126 ? 192.210 197.392 190.126 1.00 158.26 156 ASP A C 1
ATOM 4081 O O . ASP B 2 126 ? 192.643 196.619 190.987 1.00 158.26 156 ASP A O 1
ATOM 4090 N N . ASP B 2 127 ? 192.902 197.741 189.042 1.00 157.96 157 ASP A N 1
ATOM 4091 C CA . ASP B 2 127 ? 194.298 197.351 188.861 1.00 157.96 157 ASP A CA 1
ATOM 4092 C C . ASP B 2 127 ? 195.185 198.205 189.770 1.00 157.96 157 ASP A C 1
ATOM 4093 O O . ASP B 2 127 ? 195.753 199.223 189.377 1.00 157.96 157 ASP A O 1
ATOM 4102 N N . ASP B 2 128 ? 195.295 197.752 191.020 1.00 139.62 158 ASP A N 1
ATOM 4103 C CA . ASP B 2 128 ? 195.938 198.521 192.084 1.00 139.62 158 ASP A CA 1
ATOM 4104 C C . ASP B 2 128 ? 197.414 198.709 191.756 1.00 139.62 158 ASP A C 1
ATOM 4105 O O . ASP B 2 128 ? 198.043 197.921 191.047 1.00 139.62 158 ASP A O 1
ATOM 4114 N N . MET B 2 129 ? 197.965 199.797 192.287 1.00 131.26 159 MET A N 1
ATOM 4115 C CA . MET B 2 129 ? 199.388 200.081 192.203 1.00 131.26 159 MET A CA 1
ATOM 4116 C C . MET B 2 129 ? 199.831 200.756 193.493 1.00 131.26 159 MET A C 1
ATOM 4117 O O . MET B 2 129 ? 199.657 201.967 193.663 1.00 131.26 159 MET A O 1
ATOM 4131 N N . ASP B 2 130 ? 200.406 199.977 194.409 1.00 112.83 160 ASP A N 1
ATOM 4132 C CA . ASP B 2 130 ? 200.895 200.537 195.663 1.00 112.83 160 ASP A CA 1
ATOM 4133 C C . ASP B 2 130 ? 202.359 200.934 195.527 1.00 112.83 160 ASP A C 1
ATOM 4134 O O . ASP B 2 130 ? 203.157 200.774 196.455 1.00 112.83 160 ASP A O 1
ATOM 4143 N N . ILE B 2 131 ? 202.732 201.396 194.338 1.00 117.45 161 ILE A N 1
ATOM 4144 C CA . ILE B 2 131 ? 204.084 201.827 194.011 1.00 117.45 161 ILE A CA 1
ATOM 4145 C C . ILE B 2 131 ? 204.606 202.742 195.109 1.00 117.45 161 ILE A C 1
ATOM 4146 O O . ILE B 2 131 ? 203.848 203.527 195.688 1.00 117.45 161 ILE A O 1
ATOM 4162 N N . ARG B 2 132 ? 205.903 202.638 195.401 1.00 118.76 162 ARG A N 1
ATOM 4163 C CA . ARG B 2 132 ? 206.558 203.432 196.435 1.00 118.76 162 ARG A CA 1
ATOM 4164 C C . ARG B 2 132 ? 206.118 203.006 197.831 1.00 118.76 162 ARG A C 1
ATOM 4165 O O . ARG B 2 132 ? 206.396 203.709 198.808 1.00 118.76 162 ARG A O 1
ATOM 4186 N N . GLN B 2 133 ? 205.435 201.864 197.943 1.00 106.36 163 GLN A N 1
ATOM 4187 C CA . GLN B 2 133 ? 204.919 201.447 199.243 1.00 106.36 163 GLN A CA 1
ATOM 4188 C C . GLN B 2 133 ? 205.433 200.073 199.659 1.00 106.36 163 GLN A C 1
ATOM 4189 O O . GLN B 2 133 ? 205.283 199.685 200.822 1.00 106.36 163 GLN A O 1
ATOM 4203 N N . PHE B 2 134 ? 206.043 199.325 198.740 1.00 106.50 164 PHE A N 1
ATOM 4204 C CA . PHE B 2 134 ? 206.049 197.870 198.832 1.00 106.50 164 PHE A CA 1
ATOM 4205 C C . PHE B 2 134 ? 207.433 197.224 198.786 1.00 106.50 164 PHE A C 1
ATOM 4206 O O . PHE B 2 134 ? 207.517 196.018 198.534 1.00 106.50 164 PHE A O 1
ATOM 4223 N N . VAL B 2 135 ? 208.517 197.961 199.021 1.00 73.87 165 VAL A N 1
ATOM 4224 C CA . VAL B 2 135 ? 209.818 197.300 199.089 1.00 73.87 165 VAL A CA 1
ATOM 4225 C C . VAL B 2 135 ? 210.844 198.131 199.840 1.00 73.87 165 VAL A C 1
ATOM 4226 O O . VAL B 2 135 ? 210.721 199.355 199.955 1.00 73.87 165 VAL A O 1
ATOM 4239 N N . HIS B 2 136 ? 211.865 197.452 200.353 1.00 68.94 166 HIS A N 1
ATOM 4240 C CA . HIS B 2 136 ? 213.101 198.082 200.806 1.00 68.94 166 HIS A CA 1
ATOM 4241 C C . HIS B 2 136 ? 214.255 197.302 200.197 1.00 68.94 166 HIS A C 1
ATOM 4242 O O . HIS B 2 136 ? 214.201 196.080 200.052 1.00 68.94 166 HIS A O 1
ATOM 4256 N N . ILE B 2 137 ? 215.308 198.017 199.835 1.00 70.18 167 ILE A N 1
ATOM 4257 C CA . ILE B 2 137 ? 216.556 197.379 199.439 1.00 70.18 167 ILE A CA 1
ATOM 4258 C C . ILE B 2 137 ? 217.628 197.773 200.445 1.00 70.18 167 ILE A C 1
ATOM 4259 O O . ILE B 2 137 ? 217.528 198.813 201.105 1.00 70.18 167 ILE A O 1
ATOM 4275 N N . LYS B 2 138 ? 218.677 196.960 200.561 1.00 87.01 168 LYS A N 1
ATOM 4276 C CA . LYS B 2 138 ? 219.613 197.154 201.661 1.00 87.01 168 LYS A CA 1
ATOM 4277 C C . LYS B 2 138 ? 221.005 196.656 201.311 1.00 87.01 168 LYS A C 1
ATOM 4278 O O . LYS B 2 138 ? 221.172 195.775 200.464 1.00 87.01 168 LYS A O 1
ATOM 4297 N N . LYS B 2 139 ? 221.992 197.236 201.986 1.00 91.82 169 LYS A N 1
ATOM 4298 C CA . LYS B 2 139 ? 223.401 196.991 201.741 1.00 91.82 169 LYS A CA 1
ATOM 4299 C C . LYS B 2 139 ? 224.065 196.420 202.992 1.00 91.82 169 LYS A C 1
ATOM 4300 O O . LYS B 2 139 ? 223.428 196.219 204.028 1.00 91.82 169 LYS A O 1
ATOM 4319 N N . ILE B 2 140 ? 225.361 196.151 202.886 1.00 94.32 170 ILE A N 1
ATOM 4320 C CA . ILE B 2 140 ? 226.229 196.110 204.060 1.00 94.32 170 ILE A CA 1
ATOM 4321 C C . ILE B 2 140 ? 227.459 196.963 203.774 1.00 94.32 170 ILE A C 1
ATOM 4322 O O . ILE B 2 140 ? 228.188 196.686 202.814 1.00 94.32 170 ILE A O 1
ATOM 4338 N N . PRO B 2 141 ? 227.744 197.996 204.561 1.00 105.68 171 PRO A N 1
ATOM 4339 C CA . PRO B 2 141 ? 228.998 198.727 204.347 1.00 105.68 171 PRO A CA 1
ATOM 4340 C C . PRO B 2 141 ? 230.181 197.821 204.633 1.00 105.68 171 PRO A C 1
ATOM 4341 O O . PRO B 2 141 ? 230.443 197.458 205.780 1.00 105.68 171 PRO A O 1
ATOM 4352 N N . GLY B 2 142 ? 230.892 197.455 203.575 1.00 110.82 172 GLY A N 1
ATOM 4353 C CA . GLY B 2 142 ? 232.025 196.552 203.684 1.00 110.82 172 GLY A CA 1
ATOM 4354 C C . GLY B 2 142 ? 232.612 196.224 202.326 1.00 110.82 172 GLY A C 1
ATOM 4355 O O . GLY B 2 142 ? 231.959 196.358 201.289 1.00 110.82 172 GLY A O 1
ATOM 4359 N N . GLY B 2 143 ? 233.868 195.769 202.335 1.00 114.05 173 GLY A N 1
ATOM 4360 C CA . GLY B 2 143 ? 234.585 195.494 201.104 1.00 114.05 173 GLY A CA 1
ATOM 4361 C C . GLY B 2 143 ? 234.475 196.643 200.114 1.00 114.05 173 GLY A C 1
ATOM 4362 O O . GLY B 2 143 ? 234.434 197.820 200.468 1.00 114.05 173 GLY A O 1
ATOM 4366 N N . LYS B 2 144 ? 234.436 196.268 198.840 1.00 113.57 174 LYS A N 1
ATOM 4367 C CA . LYS B 2 144 ? 234.137 197.206 197.770 1.00 113.57 174 LYS A CA 1
ATOM 4368 C C . LYS B 2 144 ? 232.845 196.784 197.081 1.00 113.57 174 LYS A C 1
ATOM 4369 O O . LYS B 2 144 ? 232.579 195.592 196.905 1.00 113.57 174 LYS A O 1
ATOM 4388 N N . LYS B 2 145 ? 232.048 197.781 196.694 1.00 102.44 175 LYS A N 1
ATOM 4389 C CA . LYS B 2 145 ? 230.610 197.582 196.535 1.00 102.44 175 LYS A CA 1
ATOM 4390 C C . LYS B 2 145 ? 230.270 196.421 195.611 1.00 102.44 175 LYS A C 1
ATOM 4391 O O . LYS B 2 145 ? 229.377 195.621 195.914 1.00 102.44 175 LYS A O 1
ATOM 4410 N N . PHE B 2 146 ? 230.965 196.304 194.488 1.00 102.00 176 PHE A N 1
ATOM 4411 C CA . PHE B 2 146 ? 230.408 195.618 193.323 1.00 102.00 176 PHE A CA 1
ATOM 4412 C C . PHE B 2 146 ? 230.323 194.102 193.479 1.00 102.00 176 PHE A C 1
ATOM 4413 O O . PHE B 2 146 ? 231.080 193.367 192.841 1.00 102.00 176 PHE A O 1
ATOM 4430 N N . ASP B 2 147 ? 229.412 193.609 194.319 1.00 93.77 177 ASP A N 1
ATOM 4431 C CA . ASP B 2 147 ? 229.124 192.180 194.426 1.00 93.77 177 ASP A CA 1
ATOM 4432 C C . ASP B 2 147 ? 227.635 191.927 194.629 1.00 93.77 177 ASP A C 1
ATOM 4433 O O . ASP B 2 147 ? 227.227 190.839 195.043 1.00 93.77 177 ASP A O 1
ATOM 4442 N N . SER B 2 148 ? 226.795 192.915 194.337 1.00 75.22 178 SER A N 1
ATOM 4443 C CA . SER B 2 148 ? 225.397 192.857 194.750 1.00 75.22 178 SER A CA 1
ATOM 4444 C C . SER B 2 148 ? 224.672 191.659 194.147 1.00 75.22 178 SER A C 1
ATOM 4445 O O . SER B 2 148 ? 224.884 191.314 192.981 1.00 75.22 178 SER A O 1
ATOM 4453 N N . VAL B 2 149 ? 223.816 191.024 194.950 1.00 76.89 179 VAL A N 1
ATOM 4454 C CA . VAL B 2 149 ? 223.088 189.819 194.552 1.00 76.89 179 VAL A CA 1
ATOM 4455 C C . VAL B 2 149 ? 221.649 189.957 195.031 1.00 76.89 179 VAL A C 1
ATOM 4456 O O . VAL B 2 149 ? 221.403 190.134 196.227 1.00 76.89 179 VAL A O 1
ATOM 4469 N N . VAL B 2 150 ? 220.686 189.849 194.117 1.00 75.20 180 VAL A N 1
ATOM 4470 C CA . VAL B 2 150 ? 219.293 190.100 194.476 1.00 75.20 180 VAL A CA 1
ATOM 4471 C C . VAL B 2 150 ? 218.632 188.812 194.946 1.00 75.20 180 VAL A C 1
ATOM 4472 O O . VAL B 2 150 ? 219.125 187.707 194.685 1.00 75.20 180 VAL A O 1
ATOM 4485 N N . VAL B 2 151 ? 217.503 188.953 195.640 1.00 77.56 181 VAL A N 1
ATOM 4486 C CA . VAL B 2 151 ? 216.628 187.845 196.001 1.00 77.56 181 VAL A CA 1
ATOM 4487 C C . VAL B 2 151 ? 215.208 188.390 196.041 1.00 77.56 181 VAL A C 1
ATOM 4488 O O . VAL B 2 151 ? 214.966 189.467 196.603 1.00 77.56 181 VAL A O 1
ATOM 4501 N N . ASN B 2 152 ? 214.268 187.648 195.453 1.00 84.00 182 ASN A N 1
ATOM 4502 C CA . ASN B 2 152 ? 212.867 188.067 195.407 1.00 84.00 182 ASN A CA 1
ATOM 4503 C C . ASN B 2 152 ? 212.188 187.699 196.727 1.00 84.00 182 ASN A C 1
ATOM 4504 O O . ASN B 2 152 ? 211.377 186.775 196.822 1.00 84.00 182 ASN A O 1
ATOM 4515 N N . GLY B 2 153 ? 212.535 188.453 197.758 1.00 99.36 183 GLY A N 1
ATOM 4516 C CA . GLY B 2 153 ? 211.975 188.224 199.073 1.00 99.36 183 GLY A CA 1
ATOM 4517 C C . GLY B 2 153 ? 212.675 189.082 200.109 1.00 99.36 183 GLY A C 1
ATOM 4518 O O . GLY B 2 153 ? 213.478 189.955 199.783 1.00 99.36 183 GLY A O 1
ATOM 4522 N N . PHE B 2 154 ? 212.344 188.809 201.369 1.00 107.50 184 PHE A N 1
ATOM 4523 C CA . PHE B 2 154 ? 212.890 189.538 202.504 1.00 107.50 184 PHE A CA 1
ATOM 4524 C C . PHE B 2 154 ? 214.225 188.929 202.908 1.00 107.50 184 PHE A C 1
ATOM 4525 O O . PHE B 2 154 ? 214.501 187.768 202.608 1.00 107.50 184 PHE A O 1
ATOM 4542 N N . VAL B 2 155 ? 215.059 189.722 203.568 1.00 106.18 185 VAL A N 1
ATOM 4543 C CA . VAL B 2 155 ? 216.202 189.217 204.320 1.00 106.18 185 VAL A CA 1
ATOM 4544 C C . VAL B 2 155 ? 216.361 190.144 205.515 1.00 106.18 185 VAL A C 1
ATOM 4545 O O . VAL B 2 155 ? 216.411 191.369 205.360 1.00 106.18 185 VAL A O 1
ATOM 4558 N N . CYS B 2 156 ? 216.428 189.568 206.708 1.00 101.20 186 CYS A N 1
ATOM 4559 C CA . CYS B 2 156 ? 216.583 190.402 207.889 1.00 101.20 186 CYS A CA 1
ATOM 4560 C C . CYS B 2 156 ? 217.892 190.112 208.610 1.00 101.20 186 CYS A C 1
ATOM 4561 O O . CYS B 2 156 ? 218.696 189.258 208.204 1.00 101.20 186 CYS A O 1
ATOM 4569 N N . THR B 2 157 ? 218.084 190.848 209.702 1.00 106.46 187 THR A N 1
ATOM 4570 C CA . THR B 2 157 ? 218.834 190.393 210.866 1.00 106.46 187 THR A CA 1
ATOM 4571 C C . THR B 2 157 ? 217.866 190.431 212.046 1.00 106.46 187 THR A C 1
ATOM 4572 O O . THR B 2 157 ? 217.846 191.380 212.833 1.00 106.46 187 THR A O 1
ATOM 4583 N N . LYS B 2 158 ? 217.056 189.385 212.157 1.00 114.50 188 LYS A N 1
ATOM 4584 C CA . LYS B 2 158 ? 216.117 189.225 213.256 1.00 114.50 188 LYS A CA 1
ATOM 4585 C C . LYS B 2 158 ? 216.148 187.762 213.661 1.00 114.50 188 LYS A C 1
ATOM 4586 O O . LYS B 2 158 ? 215.374 186.952 213.149 1.00 114.50 188 LYS A O 1
ATOM 4605 N N . ASN B 2 159 ? 217.054 187.435 214.576 1.00 116.51 189 ASN A N 1
ATOM 4606 C CA . ASN B 2 159 ? 217.347 186.044 214.880 1.00 116.51 189 ASN A CA 1
ATOM 4607 C C . ASN B 2 159 ? 216.097 185.299 215.325 1.00 116.51 189 ASN A C 1
ATOM 4608 O O . ASN B 2 159 ? 215.137 185.885 215.835 1.00 116.51 189 ASN A O 1
ATOM 4619 N N . ILE B 2 160 ? 216.124 183.984 215.113 1.00 125.88 190 ILE A N 1
ATOM 4620 C CA . ILE B 2 160 ? 214.999 183.132 215.468 1.00 125.88 190 ILE A CA 1
ATOM 4621 C C . ILE B 2 160 ? 214.761 183.215 216.965 1.00 125.88 190 ILE A C 1
ATOM 4622 O O . ILE B 2 160 ? 215.678 183.502 217.740 1.00 125.88 190 ILE A O 1
ATOM 4638 N N . ALA B 2 161 ? 213.520 182.967 217.375 1.00 124.49 191 ALA A N 1
ATOM 4639 C CA . ALA B 2 161 ? 213.150 183.018 218.782 1.00 124.49 191 ALA A CA 1
ATOM 4640 C C . ALA B 2 161 ? 213.984 182.108 219.666 1.00 124.49 191 ALA A C 1
ATOM 4641 O O . ALA B 2 161 ? 214.116 182.382 220.864 1.00 124.49 191 ALA A O 1
ATOM 4648 N N . HIS B 2 162 ? 214.534 181.035 219.113 1.00 121.96 192 HIS A N 1
ATOM 4649 C CA . HIS B 2 162 ? 215.369 180.102 219.853 1.00 121.96 192 HIS A CA 1
ATOM 4650 C C . HIS B 2 162 ? 216.415 179.565 218.892 1.00 121.96 192 HIS A C 1
ATOM 4651 O O . HIS B 2 162 ? 216.079 178.826 217.962 1.00 121.96 192 HIS A O 1
ATOM 4665 N N . LYS B 2 163 ? 217.677 179.943 219.108 1.00 131.03 193 LYS A N 1
ATOM 4666 C CA . LYS B 2 163 ? 218.733 179.593 218.166 1.00 131.03 193 LYS A CA 1
ATOM 4667 C C . LYS B 2 163 ? 218.729 178.112 217.810 1.00 131.03 193 LYS A C 1
ATOM 4668 O O . LYS B 2 163 ? 219.309 177.737 216.785 1.00 131.03 193 LYS A O 1
ATOM 4687 N N . LYS B 2 164 ? 218.092 177.271 218.622 1.00 141.83 194 LYS A N 1
ATOM 4688 C CA . LYS B 2 164 ? 217.919 175.862 218.309 1.00 141.83 194 LYS A CA 1
ATOM 4689 C C . LYS B 2 164 ? 216.662 175.583 217.496 1.00 141.83 194 LYS A C 1
ATOM 4690 O O . LYS B 2 164 ? 216.510 174.467 216.988 1.00 141.83 194 LYS A O 1
ATOM 4709 N N . MET B 2 165 ? 215.767 176.557 217.353 1.00 131.45 195 MET A N 1
ATOM 4710 C CA . MET B 2 165 ? 214.661 176.410 216.419 1.00 131.45 195 MET A CA 1
ATOM 4711 C C . MET B 2 165 ? 215.197 176.412 214.992 1.00 131.45 195 MET A C 1
ATOM 4712 O O . MET B 2 165 ? 216.409 176.389 214.764 1.00 131.45 195 MET A O 1
ATOM 4726 N N . SER B 2 166 ? 214.277 176.431 214.029 1.00 132.07 196 SER A N 1
ATOM 4727 C CA . SER B 2 166 ? 214.616 176.105 212.652 1.00 132.07 196 SER A CA 1
ATOM 4728 C C . SER B 2 166 ? 215.899 176.803 212.225 1.00 132.07 196 SER A C 1
ATOM 4729 O O . SER B 2 166 ? 215.944 178.031 212.105 1.00 132.07 196 SER A O 1
ATOM 4737 N N . SER B 2 167 ? 216.944 176.008 211.983 1.00 129.53 197 SER A N 1
ATOM 4738 C CA . SER B 2 167 ? 218.128 176.529 211.317 1.00 129.53 197 SER A CA 1
ATOM 4739 C C . SER B 2 167 ? 217.788 177.012 209.921 1.00 129.53 197 SER A C 1
ATOM 4740 O O . SER B 2 167 ? 218.427 177.939 209.413 1.00 129.53 197 SER A O 1
ATOM 4748 N N . CYS B 2 168 ? 216.792 176.392 209.299 1.00 120.98 198 CYS A N 1
ATOM 4749 C CA . CYS B 2 168 ? 216.230 176.855 208.046 1.00 120.98 198 CYS A CA 1
ATOM 4750 C C . CYS B 2 168 ? 214.894 176.154 207.854 1.00 120.98 198 CYS A C 1
ATOM 4751 O O . CYS B 2 168 ? 214.798 174.926 207.917 1.00 120.98 198 CYS A O 1
ATOM 4759 N N . ILE B 2 169 ? 213.861 176.956 207.626 1.00 110.42 199 ILE A N 1
ATOM 4760 C CA . ILE B 2 169 ? 212.496 176.460 207.489 1.00 110.42 199 ILE A CA 1
ATOM 4761 C C . ILE B 2 169 ? 212.147 176.447 206.009 1.00 110.42 199 ILE A C 1
ATOM 4762 O O . ILE B 2 169 ? 212.796 177.128 205.209 1.00 110.42 199 ILE A O 1
ATOM 4778 N N . LYS B 2 170 ? 211.117 175.692 205.643 1.00 90.54 200 LYS A N 1
ATOM 4779 C CA . LYS B 2 170 ? 210.695 175.603 204.255 1.00 90.54 200 LYS A CA 1
ATOM 4780 C C . LYS B 2 170 ? 209.189 175.435 204.154 1.00 90.54 200 LYS A C 1
ATOM 4781 O O . LYS B 2 170 ? 208.562 174.792 205.002 1.00 90.54 200 LYS A O 1
ATOM 4800 N N . ASN B 2 171 ? 208.624 176.018 203.103 1.00 95.55 201 ASN A N 1
ATOM 4801 C CA . ASN B 2 171 ? 207.189 176.044 202.879 1.00 95.55 201 ASN A CA 1
ATOM 4802 C C . ASN B 2 171 ? 206.465 176.360 204.178 1.00 95.55 201 ASN A C 1
ATOM 4803 O O . ASN B 2 171 ? 205.474 175.697 204.509 1.00 95.55 201 ASN A O 1
ATOM 4814 N N . PRO B 2 172 ? 206.915 177.349 204.944 1.00 96.93 202 PRO A N 1
ATOM 4815 C CA . PRO B 2 172 ? 206.350 177.530 206.278 1.00 96.93 202 PRO A CA 1
ATOM 4816 C C . PRO B 2 172 ? 204.971 178.164 206.231 1.00 96.93 202 PRO A C 1
ATOM 4817 O O . PRO B 2 172 ? 204.742 179.159 205.542 1.00 96.93 202 PRO A O 1
ATOM 4828 N N . LYS B 2 173 ? 204.054 177.573 206.984 1.00 98.34 203 LYS A N 1
ATOM 4829 C CA . LYS B 2 173 ? 202.828 178.231 207.402 1.00 98.34 203 LYS A CA 1
ATOM 4830 C C . LYS B 2 173 ? 203.082 178.782 208.791 1.00 98.34 203 LYS A C 1
ATOM 4831 O O . LYS B 2 173 ? 203.913 178.244 209.525 1.00 98.34 203 LYS A O 1
ATOM 4850 N N . ILE B 2 174 ? 202.406 179.868 209.139 1.00 110.85 204 ILE A N 1
ATOM 4851 C CA . ILE B 2 174 ? 202.604 180.518 210.426 1.00 110.85 204 ILE A CA 1
ATOM 4852 C C . ILE B 2 174 ? 201.259 181.032 210.908 1.00 110.85 204 ILE A C 1
ATOM 4853 O O . ILE B 2 174 ? 200.268 180.978 210.170 1.00 110.85 204 ILE A O 1
ATOM 4869 N N . LEU B 2 175 ? 201.227 181.528 212.139 1.00 115.79 205 LEU A N 1
ATOM 4870 C CA . LEU B 2 175 ? 200.020 182.088 212.725 1.00 115.79 205 LEU A CA 1
ATOM 4871 C C . LEU B 2 175 ? 200.366 183.445 213.308 1.00 115.79 205 LEU A C 1
ATOM 4872 O O . LEU B 2 175 ? 201.203 183.547 214.211 1.00 115.79 205 LEU A O 1
ATOM 4888 N N . LEU B 2 176 ? 199.740 184.483 212.772 1.00 104.67 206 LEU A N 1
ATOM 4889 C CA . LEU B 2 176 ? 200.078 185.859 213.098 1.00 104.67 206 LEU A CA 1
ATOM 4890 C C . LEU B 2 176 ? 198.882 186.512 213.762 1.00 104.67 206 LEU A C 1
ATOM 4891 O O . LEU B 2 176 ? 197.762 186.441 213.250 1.00 104.67 206 LEU A O 1
ATOM 4907 N N . LEU B 2 177 ? 199.122 187.139 214.905 1.00 100.58 207 LEU A N 1
ATOM 4908 C CA . LEU B 2 177 ? 198.084 187.821 215.657 1.00 100.58 207 LEU A CA 1
ATOM 4909 C C . LEU B 2 177 ? 198.699 189.009 216.369 1.00 100.58 207 LEU A C 1
ATOM 4910 O O . LEU B 2 177 ? 199.684 188.862 217.102 1.00 100.58 207 LEU A O 1
ATOM 4926 N N . LYS B 2 178 ? 198.114 190.181 216.147 1.00 124.08 208 LYS A N 1
ATOM 4927 C CA . LYS B 2 178 ? 198.588 191.387 216.808 1.00 124.08 208 LYS A CA 1
ATOM 4928 C C . LYS B 2 178 ? 198.580 191.209 218.323 1.00 124.08 208 LYS A C 1
ATOM 4929 O O . LYS B 2 178 ? 199.313 191.893 219.044 1.00 124.08 208 LYS A O 1
ATOM 4948 N N . CYS B 2 179 ? 197.748 190.294 218.822 1.00 124.30 209 CYS A N 1
ATOM 4949 C CA . CYS B 2 179 ? 197.728 189.986 220.245 1.00 124.30 209 CYS A CA 1
ATOM 4950 C C . CYS B 2 179 ? 198.760 188.912 220.585 1.00 124.30 209 CYS A C 1
ATOM 4951 O O . CYS B 2 179 ? 199.564 188.499 219.745 1.00 124.30 209 CYS A O 1
ATOM 4959 N N . SER B 2 180 ? 198.735 188.465 221.841 1.00 114.11 210 SER A N 1
ATOM 4960 C CA . SER B 2 180 ? 199.792 187.624 222.380 1.00 114.11 210 SER A CA 1
ATOM 4961 C C . SER B 2 180 ? 199.332 186.191 222.584 1.00 114.11 210 SER A C 1
ATOM 4962 O O . SER B 2 180 ? 198.135 185.892 222.595 1.00 114.11 210 SER A O 1
ATOM 4970 N N . ILE B 2 181 ? 200.307 185.302 222.761 1.00 121.79 211 ILE A N 1
ATOM 4971 C CA . ILE B 2 181 ? 200.045 184.021 223.401 1.00 121.79 211 ILE A CA 1
ATOM 4972 C C . ILE B 2 181 ? 200.331 184.176 224.885 1.00 121.79 211 ILE A C 1
ATOM 4973 O O . ILE B 2 181 ? 201.364 183.722 225.391 1.00 121.79 211 ILE A O 1
ATOM 4989 N N . GLU B 2 182 ? 199.392 184.789 225.591 1.00 116.75 212 GLU A N 1
ATOM 4990 C CA . GLU B 2 182 ? 199.436 184.935 227.034 1.00 116.75 212 GLU A CA 1
ATOM 4991 C C . GLU B 2 182 ? 198.011 185.200 227.484 1.00 116.75 212 GLU A C 1
ATOM 4992 O O . GLU B 2 182 ? 197.284 185.972 226.851 1.00 116.75 212 GLU A O 1
ATOM 5004 N N . TYR B 2 183 ? 197.599 184.540 228.565 1.00 119.78 213 TYR A N 1
ATOM 5005 C CA . TYR B 2 183 ? 196.187 184.554 228.912 1.00 119.78 213 TYR A CA 1
ATOM 5006 C C . TYR B 2 183 ? 195.657 185.977 228.844 1.00 119.78 213 TYR A C 1
ATOM 5007 O O . TYR B 2 183 ? 196.014 186.846 229.643 1.00 119.78 213 TYR A O 1
ATOM 5025 N N . LEU B 2 184 ? 194.793 186.201 227.864 1.00 110.02 214 LEU A N 1
ATOM 5026 C CA . LEU B 2 184 ? 194.404 187.535 227.439 1.00 110.02 214 LEU A CA 1
ATOM 5027 C C . LEU B 2 184 ? 193.238 188.033 228.272 1.00 110.02 214 LEU A C 1
ATOM 5028 O O . LEU B 2 184 ? 192.769 187.337 229.179 1.00 110.02 214 LEU A O 1
ATOM 5044 N N . TYR B 2 185 ? 192.772 189.229 227.945 1.00 139.92 215 TYR A N 1
ATOM 5045 C CA . TYR B 2 185 ? 191.877 189.989 228.806 1.00 139.92 215 TYR A CA 1
ATOM 5046 C C . TYR B 2 185 ? 190.489 189.366 228.778 1.00 139.92 215 TYR A C 1
ATOM 5047 O O . TYR B 2 185 ? 189.649 189.700 227.941 1.00 139.92 215 TYR A O 1
ATOM 5065 N N . ARG B 2 186 ? 190.258 188.430 229.691 1.00 144.15 216 ARG A N 1
ATOM 5066 C CA . ARG B 2 186 ? 188.912 187.931 229.930 1.00 144.15 216 ARG A CA 1
ATOM 5067 C C . ARG B 2 186 ? 188.092 188.976 230.679 1.00 144.15 216 ARG A C 1
ATOM 5068 O O . ARG B 2 186 ? 188.647 189.873 231.321 1.00 144.15 216 ARG A O 1
ATOM 5089 N N . GLU B 2 187 ? 186.765 188.861 230.588 1.00 219.88 217 GLU A N 1
ATOM 5090 C CA . GLU B 2 187 ? 185.882 189.874 231.162 1.00 219.88 217 GLU A CA 1
ATOM 5091 C C . GLU B 2 187 ? 186.143 190.059 232.653 1.00 219.88 217 GLU A C 1
ATOM 5092 O O . GLU B 2 187 ? 186.514 191.150 233.101 1.00 219.88 217 GLU A O 1
ATOM 5104 N N . GLU B 2 188 ? 185.952 189.001 233.440 1.00 244.71 218 GLU A N 1
ATOM 5105 C CA . GLU B 2 188 ? 186.104 189.095 234.887 1.00 244.71 218 GLU A CA 1
ATOM 5106 C C . GLU B 2 188 ? 187.577 189.165 235.269 1.00 244.71 218 GLU A C 1
ATOM 5107 O O . GLU B 2 188 ? 188.202 188.137 235.549 1.00 244.71 218 GLU A O 1
ATOM 5119 N N . THR B 2 189 ? 188.140 190.374 235.286 1.00 228.21 219 THR A N 1
ATOM 5120 C CA . THR B 2 189 ? 189.533 190.556 235.672 1.00 228.21 219 THR A CA 1
ATOM 5121 C C . THR B 2 189 ? 189.728 190.110 237.115 1.00 228.21 219 THR A C 1
ATOM 5122 O O . THR B 2 189 ? 189.232 190.756 238.044 1.00 228.21 219 THR A O 1
ATOM 5133 N N . LYS B 2 190 ? 190.451 189.010 237.310 1.00 250.75 220 LYS A N 1
ATOM 5134 C CA . LYS B 2 190 ? 190.629 188.416 238.626 1.00 250.75 220 LYS A CA 1
ATOM 5135 C C . LYS B 2 190 ? 192.034 187.844 238.734 1.00 250.75 220 LYS A C 1
ATOM 5136 O O . LYS B 2 190 ? 192.515 187.181 237.811 1.00 250.75 220 LYS A O 1
ATOM 5155 N N . PHE B 2 191 ? 192.687 188.103 239.866 1.00 262.98 221 PHE A N 1
ATOM 5156 C CA . PHE B 2 191 ? 194.057 187.659 240.100 1.00 262.98 221 PHE A CA 1
ATOM 5157 C C . PHE B 2 191 ? 194.183 187.215 241.548 1.00 262.98 221 PHE A C 1
ATOM 5158 O O . PHE B 2 191 ? 194.197 188.053 242.456 1.00 262.98 221 PHE A O 1
ATOM 5175 N N . THR B 2 192 ? 194.274 185.904 241.762 1.00 253.09 222 THR A N 1
ATOM 5176 C CA . THR B 2 192 ? 194.426 185.333 243.095 1.00 253.09 222 THR A CA 1
ATOM 5177 C C . THR B 2 192 ? 194.933 183.909 242.937 1.00 253.09 222 THR A C 1
ATOM 5178 O O . THR B 2 192 ? 194.707 183.287 241.895 1.00 253.09 222 THR A O 1
ATOM 5189 N N . CYS B 2 193 ? 195.609 183.389 243.964 1.00 239.95 223 CYS A N 1
ATOM 5190 C CA . CYS B 2 193 ? 196.160 182.033 243.921 1.00 239.95 223 CYS A CA 1
ATOM 5191 C C . CYS B 2 193 ? 197.153 181.895 242.762 1.00 239.95 223 CYS A C 1
ATOM 5192 O O . CYS B 2 193 ? 196.885 181.233 241.759 1.00 239.95 223 CYS A O 1
ATOM 5200 N N . ILE B 2 194 ? 198.299 182.562 242.908 1.00 238.88 224 ILE A N 1
ATOM 5201 C CA . ILE B 2 194 ? 199.300 182.724 241.852 1.00 238.88 224 ILE A CA 1
ATOM 5202 C C . ILE B 2 194 ? 199.535 181.426 241.086 1.00 238.88 224 ILE A C 1
ATOM 5203 O O . ILE B 2 194 ? 199.633 181.432 239.853 1.00 238.88 224 ILE A O 1
ATOM 5219 N N . ASP B 2 195 ? 199.641 180.309 241.800 1.00 218.68 225 ASP A N 1
ATOM 5220 C CA . ASP B 2 195 ? 200.046 179.062 241.161 1.00 218.68 225 ASP A CA 1
ATOM 5221 C C . ASP B 2 195 ? 198.970 178.550 240.207 1.00 218.68 225 ASP A C 1
ATOM 5222 O O . ASP B 2 195 ? 199.259 178.317 239.025 1.00 218.68 225 ASP A O 1
ATOM 5231 N N . PRO B 2 196 ? 197.729 178.347 240.662 1.00 213.51 226 PRO A N 1
ATOM 5232 C CA . PRO B 2 196 ? 196.700 177.878 239.719 1.00 213.51 226 PRO A CA 1
ATOM 5233 C C . PRO B 2 196 ? 196.385 178.876 238.618 1.00 213.51 226 PRO A C 1
ATOM 5234 O O . PRO B 2 196 ? 195.881 178.471 237.568 1.00 213.51 226 PRO A O 1
ATOM 5245 N N . ILE B 2 197 ? 196.688 180.165 238.796 1.00 217.94 227 ILE A N 1
ATOM 5246 C CA . ILE B 2 197 ? 196.450 181.100 237.699 1.00 217.94 227 ILE A CA 1
ATOM 5247 C C . ILE B 2 197 ? 197.579 181.059 236.678 1.00 217.94 227 ILE A C 1
ATOM 5248 O O . ILE B 2 197 ? 197.324 181.190 235.476 1.00 217.94 227 ILE A O 1
ATOM 5264 N N . VAL B 2 198 ? 198.825 180.852 237.106 1.00 187.09 228 VAL A N 1
ATOM 5265 C CA . VAL B 2 198 ? 199.872 180.576 236.128 1.00 187.09 228 VAL A CA 1
ATOM 5266 C C . VAL B 2 198 ? 199.602 179.242 235.448 1.00 187.09 228 VAL A C 1
ATOM 5267 O O . VAL B 2 198 ? 199.993 179.021 234.298 1.00 187.09 228 VAL A O 1
ATOM 5280 N N . LEU B 2 199 ? 198.889 178.344 236.131 1.00 164.98 229 LEU A N 1
ATOM 5281 C CA . LEU B 2 199 ? 198.488 177.096 235.489 1.00 164.98 229 LEU A CA 1
ATOM 5282 C C . LEU B 2 199 ? 197.352 177.325 234.499 1.00 164.98 229 LEU A C 1
ATOM 5283 O O . LEU B 2 199 ? 197.280 176.662 233.463 1.00 164.98 229 LEU A O 1
ATOM 5299 N N . GLN B 2 200 ? 196.437 178.240 234.813 1.00 130.85 230 GLN A N 1
ATOM 5300 C CA . GLN B 2 200 ? 195.431 178.629 233.833 1.00 130.85 230 GLN A CA 1
ATOM 5301 C C . GLN B 2 200 ? 196.086 179.280 232.627 1.00 130.85 230 GLN A C 1
ATOM 5302 O O . GLN B 2 200 ? 195.616 179.111 231.499 1.00 130.85 230 GLN A O 1
ATOM 5316 N N . GLU B 2 201 ? 197.174 180.017 232.846 1.00 128.19 231 GLU A N 1
ATOM 5317 C CA . GLU B 2 201 ? 197.970 180.515 231.730 1.00 128.19 231 GLU A CA 1
ATOM 5318 C C . GLU B 2 201 ? 198.589 179.362 230.955 1.00 128.19 231 GLU A C 1
ATOM 5319 O O . GLU B 2 201 ? 198.597 179.366 229.723 1.00 128.19 231 GLU A O 1
ATOM 5331 N N . ARG B 2 202 ? 199.124 178.372 231.666 1.00 118.62 232 ARG A N 1
ATOM 5332 C CA . ARG B 2 202 ? 199.647 177.173 231.022 1.00 118.62 232 ARG A CA 1
ATOM 5333 C C . ARG B 2 202 ? 198.592 176.499 230.151 1.00 118.62 232 ARG A C 1
ATOM 5334 O O . ARG B 2 202 ? 198.888 176.077 229.030 1.00 118.62 232 ARG A O 1
ATOM 5355 N N . GLU B 2 203 ? 197.355 176.410 230.641 1.00 124.02 233 GLU A N 1
ATOM 5356 C CA . GLU B 2 203 ? 196.293 175.743 229.892 1.00 124.02 233 GLU A CA 1
ATOM 5357 C C . GLU B 2 203 ? 195.835 176.589 228.713 1.00 124.02 233 GLU A C 1
ATOM 5358 O O . GLU B 2 203 ? 195.593 176.066 227.621 1.00 124.02 233 GLU A O 1
ATOM 5370 N N . PHE B 2 204 ? 195.661 177.890 228.933 1.00 124.36 234 PHE A N 1
ATOM 5371 C CA . PHE B 2 204 ? 195.565 178.848 227.841 1.00 124.36 234 PHE A CA 1
ATOM 5372 C C . PHE B 2 204 ? 196.560 178.498 226.743 1.00 124.36 234 PHE A C 1
ATOM 5373 O O . PHE B 2 204 ? 196.186 178.158 225.612 1.00 124.36 234 PHE A O 1
ATOM 5390 N N . LEU B 2 205 ? 197.843 178.543 227.096 1.00 120.08 235 LEU A N 1
ATOM 5391 C CA . LEU B 2 205 ? 198.909 178.281 226.141 1.00 120.08 235 LEU A CA 1
ATOM 5392 C C . LEU B 2 205 ? 198.708 176.941 225.451 1.00 120.08 235 LEU A C 1
ATOM 5393 O O . LEU B 2 205 ? 198.808 176.843 224.227 1.00 120.08 235 LEU A O 1
ATOM 5409 N N . LYS B 2 206 ? 198.375 175.900 226.215 1.00 123.08 236 LYS A N 1
ATOM 5410 C CA . LYS B 2 206 ? 198.491 174.553 225.670 1.00 123.08 236 LYS A CA 1
ATOM 5411 C C . LYS B 2 206 ? 197.283 174.174 224.826 1.00 123.08 236 LYS A C 1
ATOM 5412 O O . LYS B 2 206 ? 197.423 173.471 223.823 1.00 123.08 236 LYS A O 1
ATOM 5431 N N . ASN B 2 207 ? 196.083 174.590 225.220 1.00 107.56 237 ASN A N 1
ATOM 5432 C CA . ASN B 2 207 ? 194.960 174.364 224.322 1.00 107.56 237 ASN A CA 1
ATOM 5433 C C . ASN B 2 207 ? 195.085 175.235 223.087 1.00 107.56 237 ASN A C 1
ATOM 5434 O O . ASN B 2 207 ? 194.759 174.790 221.977 1.00 107.56 237 ASN A O 1
ATOM 5445 N N . TYR B 2 208 ? 195.586 176.461 223.246 1.00 103.74 238 TYR A N 1
ATOM 5446 C CA . TYR B 2 208 ? 195.929 177.235 222.068 1.00 103.74 238 TYR A CA 1
ATOM 5447 C C . TYR B 2 208 ? 196.909 176.468 221.200 1.00 103.74 238 TYR A C 1
ATOM 5448 O O . TYR B 2 208 ? 196.840 176.536 219.979 1.00 103.74 238 TYR A O 1
ATOM 5466 N N . VAL B 2 209 ? 197.822 175.721 221.820 1.00 110.09 239 VAL A N 1
ATOM 5467 C CA . VAL B 2 209 ? 198.820 174.969 221.063 1.00 110.09 239 VAL A CA 1
ATOM 5468 C C . VAL B 2 209 ? 198.179 173.784 220.351 1.00 110.09 239 VAL A C 1
ATOM 5469 O O . VAL B 2 209 ? 198.546 173.450 219.216 1.00 110.09 239 VAL A O 1
ATOM 5482 N N . GLN B 2 210 ? 197.263 173.093 221.030 1.00 107.26 240 GLN A N 1
ATOM 5483 C CA . GLN B 2 210 ? 196.400 172.140 220.344 1.00 107.26 240 GLN A CA 1
ATOM 5484 C C . GLN B 2 210 ? 195.895 172.749 219.055 1.00 107.26 240 GLN A C 1
ATOM 5485 O O . GLN B 2 210 ? 196.090 172.203 217.965 1.00 107.26 240 GLN A O 1
ATOM 5499 N N . ARG B 2 211 ? 195.269 173.914 219.176 1.00 105.96 241 ARG A N 1
ATOM 5500 C CA . ARG B 2 211 ? 194.630 174.558 218.039 1.00 105.96 241 ARG A CA 1
ATOM 5501 C C . ARG B 2 211 ? 195.666 175.060 217.039 1.00 105.96 241 ARG A C 1
ATOM 5502 O O . ARG B 2 211 ? 195.399 175.121 215.832 1.00 105.96 241 ARG A O 1
ATOM 5523 N N . ILE B 2 212 ? 196.865 175.374 217.522 1.00 99.66 242 ILE A N 1
ATOM 5524 C CA . ILE B 2 212 ? 197.961 175.783 216.652 1.00 99.66 242 ILE A CA 1
ATOM 5525 C C . ILE B 2 212 ? 198.321 174.646 215.715 1.00 99.66 242 ILE A C 1
ATOM 5526 O O . ILE B 2 212 ? 198.162 174.735 214.493 1.00 99.66 242 ILE A O 1
ATOM 5542 N N . VAL B 2 213 ? 198.787 173.541 216.290 1.00 124.40 243 VAL A N 1
ATOM 5543 C CA . VAL B 2 213 ? 199.206 172.416 215.467 1.00 124.40 243 VAL A CA 1
ATOM 5544 C C . VAL B 2 213 ? 198.029 171.884 214.669 1.00 124.40 243 VAL A C 1
ATOM 5545 O O . VAL B 2 213 ? 198.207 171.337 213.574 1.00 124.40 243 VAL A O 1
ATOM 5558 N N . ASP B 2 214 ? 196.810 172.040 215.191 1.00 129.42 244 ASP A N 1
ATOM 5559 C CA . ASP B 2 214 ? 195.633 171.823 214.364 1.00 129.42 244 ASP A CA 1
ATOM 5560 C C . ASP B 2 214 ? 195.693 172.699 213.124 1.00 129.42 244 ASP A C 1
ATOM 5561 O O . ASP B 2 214 ? 195.299 172.275 212.032 1.00 129.42 244 ASP A O 1
ATOM 5570 N N . VAL B 2 215 ? 196.194 173.927 213.276 1.00 111.50 245 VAL A N 1
ATOM 5571 C CA . VAL B 2 215 ? 196.499 174.755 212.119 1.00 111.50 245 VAL A CA 1
ATOM 5572 C C . VAL B 2 215 ? 197.799 174.325 211.465 1.00 111.50 245 VAL A C 1
ATOM 5573 O O . VAL B 2 215 ? 197.968 174.496 210.253 1.00 111.50 245 VAL A O 1
ATOM 5586 N N . ARG B 2 216 ? 198.725 173.762 212.233 1.00 111.35 246 ARG A N 1
ATOM 5587 C CA . ARG B 2 216 ? 200.063 173.451 211.754 1.00 111.35 246 ARG A CA 1
ATOM 5588 C C . ARG B 2 216 ? 200.702 174.712 211.169 1.00 111.35 246 ARG A C 1
ATOM 5589 O O . ARG B 2 216 ? 200.678 174.916 209.948 1.00 111.35 246 ARG A O 1
ATOM 5610 N N . PRO B 2 217 ? 201.176 175.618 211.998 1.00 120.81 247 PRO A N 1
ATOM 5611 C CA . PRO B 2 217 ? 202.074 176.649 211.486 1.00 120.81 247 PRO A CA 1
ATOM 5612 C C . PRO B 2 217 ? 203.434 176.035 211.233 1.00 120.81 247 PRO A C 1
ATOM 5613 O O . PRO B 2 217 ? 203.596 174.813 211.284 1.00 120.81 247 PRO A O 1
ATOM 5624 N N . THR B 2 218 ? 204.409 176.875 210.929 1.00 116.13 248 THR A N 1
ATOM 5625 C CA . THR B 2 218 ? 205.777 176.419 210.747 1.00 116.13 248 THR A CA 1
ATOM 5626 C C . THR B 2 218 ? 206.680 177.366 211.523 1.00 116.13 248 THR A C 1
ATOM 5627 O O . THR B 2 218 ? 207.684 176.957 212.114 1.00 116.13 248 THR A O 1
ATOM 5638 N N . LEU B 2 219 ? 206.302 178.641 211.515 1.00 108.14 249 LEU A N 1
ATOM 5639 C CA . LEU B 2 219 ? 206.857 179.677 212.369 1.00 108.14 249 LEU A CA 1
ATOM 5640 C C . LEU B 2 219 ? 205.714 180.279 213.177 1.00 108.14 249 LEU A C 1
ATOM 5641 O O . LEU B 2 219 ? 204.556 180.242 212.753 1.00 108.14 249 LEU A O 1
ATOM 5657 N N . VAL B 2 220 ? 206.028 180.811 214.356 1.00 120.67 250 VAL A N 1
ATOM 5658 C CA . VAL B 2 220 ? 205.027 181.407 215.235 1.00 120.67 250 VAL A CA 1
ATOM 5659 C C . VAL B 2 220 ? 205.521 182.775 215.675 1.00 120.67 250 VAL A C 1
ATOM 5660 O O . VAL B 2 220 ? 206.653 182.911 216.153 1.00 120.67 250 VAL A O 1
ATOM 5673 N N . LEU B 2 221 ? 204.672 183.787 215.516 1.00 118.81 251 LEU A N 1
ATOM 5674 C CA . LEU B 2 221 ? 205.090 185.177 215.652 1.00 118.81 251 LEU A CA 1
ATOM 5675 C C . LEU B 2 221 ? 203.928 186.005 216.176 1.00 118.81 251 LEU A C 1
ATOM 5676 O O . LEU B 2 221 ? 202.830 185.969 215.611 1.00 118.81 251 LEU A O 1
ATOM 5692 N N . VAL B 2 222 ? 204.171 186.746 217.252 1.00 111.69 252 VAL A N 1
ATOM 5693 C CA . VAL B 2 222 ? 203.193 187.660 217.826 1.00 111.69 252 VAL A CA 1
ATOM 5694 C C . VAL B 2 222 ? 203.714 189.074 217.670 1.00 111.69 252 VAL A C 1
ATOM 5695 O O . VAL B 2 222 ? 204.924 189.314 217.754 1.00 111.69 252 VAL A O 1
ATOM 5708 N N . GLU B 2 223 ? 202.797 190.014 217.484 1.00 130.24 253 GLU A N 1
ATOM 5709 C CA . GLU B 2 223 ? 203.132 191.399 217.759 1.00 130.24 253 GLU A CA 1
ATOM 5710 C C . GLU B 2 223 ? 203.181 191.647 219.259 1.00 130.24 253 GLU A C 1
ATOM 5711 O O . GLU B 2 223 ? 204.060 192.364 219.749 1.00 130.24 253 GLU A O 1
ATOM 5723 N N . LYS B 2 224 ? 202.249 191.051 220.002 1.00 114.09 254 LYS A N 1
ATOM 5724 C CA . LYS B 2 224 ? 202.045 191.424 221.394 1.00 114.09 254 LYS A CA 1
ATOM 5725 C C . LYS B 2 224 ? 203.024 190.742 222.341 1.00 114.09 254 LYS A C 1
ATOM 5726 O O . LYS B 2 224 ? 203.909 191.404 222.887 1.00 114.09 254 LYS A O 1
ATOM 5745 N N . THR B 2 225 ? 202.910 189.422 222.503 1.00 114.29 255 THR A N 1
ATOM 5746 C CA . THR B 2 225 ? 203.768 188.673 223.414 1.00 114.29 255 THR A CA 1
ATOM 5747 C C . THR B 2 225 ? 203.440 187.189 223.335 1.00 114.29 255 THR A C 1
ATOM 5748 O O . THR B 2 225 ? 202.545 186.759 222.604 1.00 114.29 255 THR A O 1
ATOM 5759 N N . VAL B 2 226 ? 204.195 186.411 224.105 1.00 117.94 256 VAL A N 1
ATOM 5760 C CA . VAL B 2 226 ? 203.960 184.987 224.298 1.00 117.94 256 VAL A CA 1
ATOM 5761 C C . VAL B 2 226 ? 204.496 184.617 225.670 1.00 117.94 256 VAL A C 1
ATOM 5762 O O . VAL B 2 226 ? 205.332 185.331 226.233 1.00 117.94 256 VAL A O 1
ATOM 5775 N N . SER B 2 227 ? 204.012 183.508 226.213 1.00 122.73 257 SER A N 1
ATOM 5776 C CA . SER B 2 227 ? 204.681 182.904 227.352 1.00 122.73 257 SER A CA 1
ATOM 5777 C C . SER B 2 227 ? 205.618 181.805 226.865 1.00 122.73 257 SER A C 1
ATOM 5778 O O . SER B 2 227 ? 205.219 180.907 226.117 1.00 122.73 257 SER A O 1
ATOM 5786 N N . ARG B 2 228 ? 206.881 181.877 227.298 1.00 134.90 258 ARG A N 1
ATOM 5787 C CA . ARG B 2 228 ? 207.881 180.928 226.809 1.00 134.90 258 ARG A CA 1
ATOM 5788 C C . ARG B 2 228 ? 207.424 179.494 227.039 1.00 134.90 258 ARG A C 1
ATOM 5789 O O . ARG B 2 228 ? 207.973 178.552 226.458 1.00 134.90 258 ARG A O 1
ATOM 5810 N N . ILE B 2 229 ? 206.426 179.308 227.900 1.00 116.74 259 ILE A N 1
ATOM 5811 C CA . ILE B 2 229 ? 205.767 178.014 227.997 1.00 116.74 259 ILE A CA 1
ATOM 5812 C C . ILE B 2 229 ? 205.327 177.546 226.617 1.00 116.74 259 ILE A C 1
ATOM 5813 O O . ILE B 2 229 ? 205.698 176.460 226.160 1.00 116.74 259 ILE A O 1
ATOM 5829 N N . ALA B 2 230 ? 204.512 178.355 225.938 1.00 118.61 260 ALA A N 1
ATOM 5830 C CA . ALA B 2 230 ? 204.088 178.010 224.586 1.00 118.61 260 ALA A CA 1
ATOM 5831 C C . ALA B 2 230 ? 205.277 177.876 223.645 1.00 118.61 260 ALA A C 1
ATOM 5832 O O . ALA B 2 230 ? 205.257 177.047 222.722 1.00 118.61 260 ALA A O 1
ATOM 5839 N N . GLN B 2 231 ? 206.314 178.688 223.852 1.00 118.75 261 GLN A N 1
ATOM 5840 C CA . GLN B 2 231 ? 207.530 178.531 223.071 1.00 118.75 261 GLN A CA 1
ATOM 5841 C C . GLN B 2 231 ? 208.059 177.110 223.158 1.00 118.75 261 GLN A C 1
ATOM 5842 O O . GLN B 2 231 ? 208.357 176.501 222.127 1.00 118.75 261 GLN A O 1
ATOM 5856 N N . ASP B 2 232 ? 208.175 176.580 224.376 1.00 118.52 262 ASP A N 1
ATOM 5857 C CA . ASP B 2 232 ? 208.531 175.179 224.555 1.00 118.52 262 ASP A CA 1
ATOM 5858 C C . ASP B 2 232 ? 207.511 174.262 223.900 1.00 118.52 262 ASP A C 1
ATOM 5859 O O . ASP B 2 232 ? 207.880 173.276 223.251 1.00 118.52 262 ASP A O 1
ATOM 5868 N N . MET B 2 233 ? 206.228 174.591 224.043 1.00 118.21 263 MET A N 1
ATOM 5869 C CA . MET B 2 233 ? 205.160 173.728 223.558 1.00 118.21 263 MET A CA 1
ATOM 5870 C C . MET B 2 233 ? 205.261 173.511 222.057 1.00 118.21 263 MET A C 1
ATOM 5871 O O . MET B 2 233 ? 204.810 172.484 221.540 1.00 118.21 263 MET A O 1
ATOM 5885 N N . LEU B 2 234 ? 205.832 174.477 221.340 1.00 111.61 264 LEU A N 1
ATOM 5886 C CA . LEU B 2 234 ? 205.870 174.357 219.885 1.00 111.61 264 LEU A CA 1
ATOM 5887 C C . LEU B 2 234 ? 207.268 174.025 219.375 1.00 111.61 264 LEU A C 1
ATOM 5888 O O . LEU B 2 234 ? 207.414 173.371 218.337 1.00 111.61 264 LEU A O 1
ATOM 5904 N N . LEU B 2 235 ? 208.316 174.463 220.078 1.00 114.92 265 LEU A N 1
ATOM 5905 C CA . LEU B 2 235 ? 209.654 174.023 219.696 1.00 114.92 265 LEU A CA 1
ATOM 5906 C C . LEU B 2 235 ? 209.808 172.531 219.938 1.00 114.92 265 LEU A C 1
ATOM 5907 O O . LEU B 2 235 ? 210.563 171.852 219.234 1.00 114.92 265 LEU A O 1
ATOM 5923 N N . GLU B 2 236 ? 209.095 172.001 220.933 1.00 123.58 266 GLU A N 1
ATOM 5924 C CA . GLU B 2 236 ? 208.975 170.555 221.052 1.00 123.58 266 GLU A CA 1
ATOM 5925 C C . GLU B 2 236 ? 208.151 169.994 219.900 1.00 123.58 266 GLU A C 1
ATOM 5926 O O . GLU B 2 236 ? 208.394 168.875 219.436 1.00 123.58 266 GLU A O 1
ATOM 5938 N N . HIS B 2 237 ? 207.168 170.763 219.428 1.00 114.15 267 HIS A N 1
ATOM 5939 C CA . HIS B 2 237 ? 206.489 170.458 218.175 1.00 114.15 267 HIS A CA 1
ATOM 5940 C C . HIS B 2 237 ? 207.299 170.885 216.967 1.00 114.15 267 HIS A C 1
ATOM 5941 O O . HIS B 2 237 ? 207.026 170.415 215.857 1.00 114.15 267 HIS A O 1
ATOM 5955 N N . GLY B 2 238 ? 208.281 171.760 217.160 1.00 115.97 268 GLY A N 1
ATOM 5956 C CA . GLY B 2 238 ? 209.099 172.234 216.069 1.00 115.97 268 GLY A CA 1
ATOM 5957 C C . GLY B 2 238 ? 208.514 173.383 215.285 1.00 115.97 268 GLY A C 1
ATOM 5958 O O . GLY B 2 238 ? 209.131 173.820 214.309 1.00 115.97 268 GLY A O 1
ATOM 5962 N N . ILE B 2 239 ? 207.352 173.898 215.674 1.00 122.22 269 ILE A N 1
ATOM 5963 C CA . ILE B 2 239 ? 206.831 175.104 215.041 1.00 122.22 269 ILE A CA 1
ATOM 5964 C C . ILE B 2 239 ? 207.708 176.242 215.549 1.00 122.22 269 ILE A C 1
ATOM 5965 O O . ILE B 2 239 ? 207.534 176.712 216.676 1.00 122.22 269 ILE A O 1
ATOM 5981 N N . THR B 2 240 ? 208.650 176.688 214.726 1.00 129.55 270 THR A N 1
ATOM 5982 C CA . THR B 2 240 ? 209.600 177.690 215.188 1.00 129.55 270 THR A CA 1
ATOM 5983 C C . THR B 2 240 ? 208.895 179.011 215.478 1.00 129.55 270 THR A C 1
ATOM 5984 O O . THR B 2 240 ? 207.704 179.183 215.206 1.00 129.55 270 THR A O 1
ATOM 5995 N N . LEU B 2 241 ? 209.640 179.941 216.072 1.00 123.21 271 LEU A N 1
ATOM 5996 C CA . LEU B 2 241 ? 209.049 181.139 216.651 1.00 123.21 271 LEU A CA 1
ATOM 5997 C C . LEU B 2 241 ? 209.982 182.315 216.405 1.00 123.21 271 LEU A C 1
ATOM 5998 O O . LEU B 2 241 ? 211.179 182.116 216.177 1.00 123.21 271 LEU A O 1
ATOM 6014 N N . VAL B 2 242 ? 209.436 183.529 216.438 1.00 122.24 272 VAL A N 1
ATOM 6015 C CA . VAL B 2 242 ? 210.231 184.751 216.391 1.00 122.24 272 VAL A CA 1
ATOM 6016 C C . VAL B 2 242 ? 209.678 185.727 217.421 1.00 122.24 272 VAL A C 1
ATOM 6017 O O . VAL B 2 242 ? 208.537 185.589 217.874 1.00 122.24 272 VAL A O 1
ATOM 6030 N N . ILE B 2 243 ? 210.480 186.730 217.769 1.00 127.56 273 ILE A N 1
ATOM 6031 C CA . ILE B 2 243 ? 210.312 187.495 218.998 1.00 127.56 273 ILE A CA 1
ATOM 6032 C C . ILE B 2 243 ? 209.960 188.935 218.669 1.00 127.56 273 ILE A C 1
ATOM 6033 O O . ILE B 2 243 ? 210.271 189.424 217.578 1.00 127.56 273 ILE A O 1
ATOM 6049 N N . ASN B 2 244 ? 209.302 189.605 219.618 1.00 144.93 274 ASN A N 1
ATOM 6050 C CA . ASN B 2 244 ? 209.000 191.034 219.528 1.00 144.93 274 ASN A CA 1
ATOM 6051 C C . ASN B 2 244 ? 208.672 191.404 218.090 1.00 144.93 274 ASN A C 1
ATOM 6052 O O . ASN B 2 244 ? 209.167 192.386 217.534 1.00 144.93 274 ASN A O 1
ATOM 6063 N N . VAL B 2 245 ? 207.822 190.590 217.483 1.00 118.94 275 VAL A N 1
ATOM 6064 C CA . VAL B 2 245 ? 207.801 190.485 216.034 1.00 118.94 275 VAL A CA 1
ATOM 6065 C C . VAL B 2 245 ? 207.208 191.753 215.443 1.00 118.94 275 VAL A C 1
ATOM 6066 O O . VAL B 2 245 ? 206.137 192.215 215.856 1.00 118.94 275 VAL A O 1
ATOM 6079 N N . LYS B 2 246 ? 207.916 192.315 214.472 1.00 107.42 276 LYS A N 1
ATOM 6080 C CA . LYS B 2 246 ? 207.547 193.587 213.872 1.00 107.42 276 LYS A CA 1
ATOM 6081 C C . LYS B 2 246 ? 206.183 193.491 213.201 1.00 107.42 276 LYS A C 1
ATOM 6082 O O . LYS B 2 246 ? 205.956 192.622 212.354 1.00 107.42 276 LYS A O 1
ATOM 6101 N N . SER B 2 247 ? 205.276 194.393 213.581 1.00 120.59 277 SER A N 1
ATOM 6102 C CA . SER B 2 247 ? 203.925 194.367 213.031 1.00 120.59 277 SER A CA 1
ATOM 6103 C C . SER B 2 247 ? 203.904 194.721 211.553 1.00 120.59 277 SER A C 1
ATOM 6104 O O . SER B 2 247 ? 203.015 194.270 210.818 1.00 120.59 277 SER A O 1
ATOM 6112 N N . GLN B 2 248 ? 204.856 195.536 211.099 1.00 122.83 278 GLN A N 1
ATOM 6113 C CA . GLN B 2 248 ? 204.780 196.028 209.731 1.00 122.83 278 GLN A CA 1
ATOM 6114 C C . GLN B 2 248 ? 204.815 194.881 208.738 1.00 122.83 278 GLN A C 1
ATOM 6115 O O . GLN B 2 248 ? 203.830 194.632 208.035 1.00 122.83 278 GLN A O 1
ATOM 6129 N N . VAL B 2 249 ? 205.933 194.157 208.677 1.00 115.17 279 VAL A N 1
ATOM 6130 C CA . VAL B 2 249 ? 206.000 193.044 207.743 1.00 115.17 279 VAL A CA 1
ATOM 6131 C C . VAL B 2 249 ? 205.034 191.946 208.151 1.00 115.17 279 VAL A C 1
ATOM 6132 O O . VAL B 2 249 ? 204.654 191.118 207.321 1.00 115.17 279 VAL A O 1
ATOM 6145 N N . LEU B 2 250 ? 204.590 191.937 209.410 1.00 116.79 280 LEU A N 1
ATOM 6146 C CA . LEU B 2 250 ? 203.562 190.981 209.800 1.00 116.79 280 LEU A CA 1
ATOM 6147 C C . LEU B 2 250 ? 202.316 191.163 208.956 1.00 116.79 280 LEU A C 1
ATOM 6148 O O . LEU B 2 250 ? 201.942 190.263 208.192 1.00 116.79 280 LEU A O 1
ATOM 6164 N N . GLU B 2 251 ? 201.669 192.323 209.074 1.00 114.91 281 GLU A N 1
ATOM 6165 C CA . GLU B 2 251 ? 200.535 192.614 208.211 1.00 114.91 281 GLU A CA 1
ATOM 6166 C C . GLU B 2 251 ? 200.930 192.496 206.748 1.00 114.91 281 GLU A C 1
ATOM 6167 O O . GLU B 2 251 ? 200.215 191.869 205.958 1.00 114.91 281 GLU A O 1
ATOM 6179 N N . ARG B 2 252 ? 202.084 193.058 206.389 1.00 110.29 282 ARG A N 1
ATOM 6180 C CA . ARG B 2 252 ? 202.557 193.027 205.013 1.00 110.29 282 ARG A CA 1
ATOM 6181 C C . ARG B 2 252 ? 202.411 191.648 204.404 1.00 110.29 282 ARG A C 1
ATOM 6182 O O . ARG B 2 252 ? 201.681 191.457 203.424 1.00 110.29 282 ARG A O 1
ATOM 6203 N N . ILE B 2 253 ? 203.100 190.669 204.980 1.00 97.43 283 ILE A N 1
ATOM 6204 C CA . ILE B 2 253 ? 203.245 189.399 204.298 1.00 97.43 283 ILE A CA 1
ATOM 6205 C C . ILE B 2 253 ? 202.064 188.500 204.609 1.00 97.43 283 ILE A C 1
ATOM 6206 O O . ILE B 2 253 ? 201.635 187.719 203.754 1.00 97.43 283 ILE A O 1
ATOM 6222 N N . SER B 2 254 ? 201.494 188.608 205.813 1.00 105.31 284 SER A N 1
ATOM 6223 C CA . SER B 2 254 ? 200.220 187.953 206.069 1.00 105.31 284 SER A CA 1
ATOM 6224 C C . SER B 2 254 ? 199.227 188.277 204.964 1.00 105.31 284 SER A C 1
ATOM 6225 O O . SER B 2 254 ? 198.462 187.411 204.524 1.00 105.31 284 SER A O 1
ATOM 6233 N N . ARG B 2 255 ? 199.230 189.529 204.495 1.00 110.1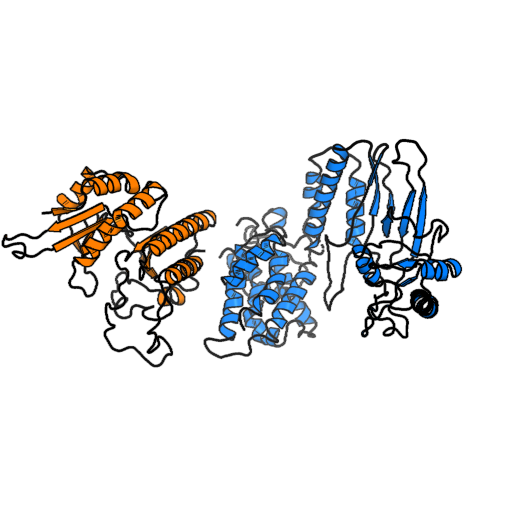9 285 ARG A N 1
ATOM 6234 C CA . ARG B 2 255 ? 198.400 189.871 203.348 1.00 110.19 285 ARG A CA 1
ATOM 6235 C C . ARG B 2 255 ? 198.986 189.316 202.061 1.00 110.19 285 ARG A C 1
ATOM 6236 O O . ARG B 2 255 ? 198.241 188.816 201.210 1.00 110.19 285 ARG A O 1
ATOM 6257 N N . MET B 2 256 ? 200.306 189.379 201.895 1.00 96.93 286 MET A N 1
ATOM 6258 C CA . MET B 2 256 ? 200.928 188.640 200.808 1.00 96.93 286 MET A CA 1
ATOM 6259 C C . MET B 2 256 ? 200.572 187.164 200.858 1.00 96.93 286 MET A C 1
ATOM 6260 O O . MET B 2 256 ? 200.550 186.510 199.811 1.00 96.93 286 MET A O 1
ATOM 6274 N N . THR B 2 257 ? 200.286 186.639 202.048 1.00 97.14 287 THR A N 1
ATOM 6275 C CA . THR B 2 257 ? 199.866 185.256 202.211 1.00 97.14 287 THR A CA 1
ATOM 6276 C C . THR B 2 257 ? 198.360 185.142 202.061 1.00 97.14 287 THR A C 1
ATOM 6277 O O . THR B 2 257 ? 197.683 186.096 201.666 1.00 97.14 287 THR A O 1
ATOM 6288 N N . GLN B 2 258 ? 197.838 183.961 202.385 1.00 83.99 288 GLN A N 1
ATOM 6289 C CA . GLN B 2 258 ? 196.419 183.802 202.667 1.00 83.99 288 GLN A CA 1
ATOM 6290 C C . GLN B 2 258 ? 196.173 183.827 204.165 1.00 83.99 288 GLN A C 1
ATOM 6291 O O . GLN B 2 258 ? 195.023 183.743 204.610 1.00 83.99 288 GLN A O 1
ATOM 6305 N N . GLY B 2 259 ? 197.240 183.945 204.949 1.00 105.22 289 GLY A N 1
ATOM 6306 C CA . GLY B 2 259 ? 197.128 183.937 206.388 1.00 105.22 289 GLY A CA 1
ATOM 6307 C C . GLY B 2 259 ? 196.588 185.253 206.917 1.00 105.22 289 GLY A C 1
ATOM 6308 O O . GLY B 2 259 ? 197.198 186.306 206.751 1.00 105.22 289 GLY A O 1
ATOM 6312 N N . ASP B 2 260 ? 195.427 185.166 207.554 1.00 129.70 290 ASP A N 1
ATOM 6313 C CA . ASP B 2 260 ? 194.823 186.298 208.236 1.00 129.70 290 ASP A CA 1
ATOM 6314 C C . ASP B 2 260 ? 195.439 186.425 209.622 1.00 129.70 290 ASP A C 1
ATOM 6315 O O . ASP B 2 260 ? 196.531 185.903 209.862 1.00 129.70 290 ASP A O 1
ATOM 6324 N N . LEU B 2 261 ? 194.802 187.185 210.508 1.00 101.16 291 LEU A N 1
ATOM 6325 C CA . LEU B 2 261 ? 195.211 187.216 211.906 1.00 101.16 291 LEU A CA 1
ATOM 6326 C C . LEU B 2 261 ? 193.988 187.152 212.812 1.00 101.16 291 LEU A C 1
ATOM 6327 O O . LEU B 2 261 ? 193.806 188.009 213.682 1.00 101.16 291 LEU A O 1
ATOM 6343 N N . VAL B 2 262 ? 193.147 186.136 212.613 1.00 102.03 292 VAL A N 1
ATOM 6344 C CA . VAL B 2 262 ? 191.919 185.981 213.384 1.00 102.03 292 VAL A CA 1
ATOM 6345 C C . VAL B 2 262 ? 192.230 186.226 214.848 1.00 102.03 292 VAL A C 1
ATOM 6346 O O . VAL B 2 262 ? 192.983 185.472 215.470 1.00 102.03 292 VAL A O 1
ATOM 6359 N N . MET B 2 263 ? 191.581 187.230 215.428 1.00 110.68 293 MET A N 1
ATOM 6360 C CA . MET B 2 263 ? 192.134 187.850 216.622 1.00 110.68 293 MET A CA 1
ATOM 6361 C C . MET B 2 263 ? 191.605 187.197 217.894 1.00 110.68 293 MET A C 1
ATOM 6362 O O . MET B 2 263 ? 192.193 187.352 218.970 1.00 110.68 293 MET A O 1
ATOM 6376 N N . SER B 2 264 ? 190.507 186.453 217.793 1.00 107.90 294 SER A N 1
ATOM 6377 C CA . SER B 2 264 ? 190.009 185.614 218.884 1.00 107.90 294 SER A CA 1
ATOM 6378 C C . SER B 2 264 ? 189.758 184.246 218.274 1.00 107.90 294 SER A C 1
ATOM 6379 O O . SER B 2 264 ? 188.634 183.936 217.878 1.00 107.90 294 SER A O 1
ATOM 6387 N N . MET B 2 265 ? 190.797 183.423 218.244 1.00 108.37 295 MET A N 1
ATOM 6388 C CA . MET B 2 265 ? 190.822 182.242 217.396 1.00 108.37 295 MET A CA 1
ATOM 6389 C C . MET B 2 265 ? 189.790 181.220 217.840 1.00 108.37 295 MET A C 1
ATOM 6390 O O . MET B 2 265 ? 189.558 180.226 217.146 1.00 108.37 295 MET A O 1
ATOM 6404 N N . ASP B 2 266 ? 189.157 181.456 218.991 1.00 91.23 296 ASP A N 1
ATOM 6405 C CA . ASP B 2 266 ? 187.840 180.876 219.211 1.00 91.23 296 ASP A CA 1
ATOM 6406 C C . ASP B 2 266 ? 186.957 181.169 218.009 1.00 91.23 296 ASP A C 1
ATOM 6407 O O . ASP B 2 266 ? 186.014 180.427 217.712 1.00 91.23 296 ASP A O 1
ATOM 6416 N N . GLN B 2 267 ? 187.262 182.263 217.307 1.00 111.60 297 GLN A N 1
ATOM 6417 C CA . GLN B 2 267 ? 186.734 182.514 215.976 1.00 111.60 297 GLN A CA 1
ATOM 6418 C C . GLN B 2 267 ? 187.122 181.429 214.988 1.00 111.60 297 GLN A C 1
ATOM 6419 O O . GLN B 2 267 ? 186.244 180.738 214.462 1.00 111.60 297 GLN A O 1
ATOM 6433 N N . LEU B 2 268 ? 188.416 181.258 214.725 1.00 102.29 298 LEU A N 1
ATOM 6434 C CA . LEU B 2 268 ? 188.829 180.365 213.654 1.00 102.29 298 LEU A CA 1
ATOM 6435 C C . LEU B 2 268 ? 188.692 178.933 214.134 1.00 102.29 298 LEU A C 1
ATOM 6436 O O . LEU B 2 268 ? 189.556 178.404 214.840 1.00 102.29 298 LEU A O 1
ATOM 6452 N N . LEU B 2 269 ? 187.551 178.330 213.827 1.00 100.63 299 LEU A N 1
ATOM 6453 C CA . LEU B 2 269 ? 187.432 176.890 213.967 1.00 100.63 299 LEU A CA 1
ATOM 6454 C C . LEU B 2 269 ? 188.094 176.183 212.791 1.00 100.63 299 LEU A C 1
ATOM 6455 O O . LEU B 2 269 ? 187.950 174.966 212.629 1.00 100.63 299 LEU A O 1
ATOM 6471 N N . THR B 2 270 ? 188.821 176.925 211.957 1.00 97.50 300 THR A N 1
ATOM 6472 C CA . THR B 2 270 ? 189.330 176.395 210.694 1.00 97.50 300 THR A CA 1
ATOM 6473 C C . THR B 2 270 ? 190.568 177.187 210.276 1.00 97.50 300 THR A C 1
ATOM 6474 O O . THR B 2 270 ? 191.131 177.962 211.058 1.00 97.50 300 THR A O 1
ATOM 6485 N N . LYS B 2 271 ? 190.977 176.991 209.024 1.00 104.32 301 LYS A N 1
ATOM 6486 C CA . LYS B 2 271 ? 192.276 177.375 208.484 1.00 104.32 301 LYS A CA 1
ATOM 6487 C C . LYS B 2 271 ? 192.534 178.873 208.402 1.00 104.32 301 LYS A C 1
ATOM 6488 O O . LYS B 2 271 ? 193.484 179.363 209.023 1.00 104.32 301 LYS A O 1
ATOM 6507 N N . PRO B 2 272 ? 191.712 179.637 207.676 1.00 108.50 302 PRO A N 1
ATOM 6508 C CA . PRO B 2 272 ? 192.223 180.841 206.998 1.00 108.50 302 PRO A CA 1
ATOM 6509 C C . PRO B 2 272 ? 192.760 181.904 207.940 1.00 108.50 302 PRO A C 1
ATOM 6510 O O . PRO B 2 272 ? 192.294 183.046 207.983 1.00 108.50 302 PRO A O 1
ATOM 6521 N N . HIS B 2 273 ? 193.764 181.493 208.703 1.00 106.29 303 HIS A N 1
ATOM 6522 C CA . HIS B 2 273 ? 194.580 182.354 209.542 1.00 106.29 303 HIS A CA 1
ATOM 6523 C C . HIS B 2 273 ? 196.038 182.031 209.234 1.00 106.29 303 HIS A C 1
ATOM 6524 O O . HIS B 2 273 ? 196.920 182.888 209.348 1.00 106.29 303 HIS A O 1
ATOM 6538 N N . LEU B 2 274 ? 196.283 180.789 208.818 1.00 98.37 304 LEU A N 1
ATOM 6539 C CA . LEU B 2 274 ? 197.616 180.303 208.480 1.00 98.37 304 LEU A CA 1
ATOM 6540 C C . LEU B 2 274 ? 198.189 181.104 207.320 1.00 98.37 304 LEU A C 1
ATOM 6541 O O . LEU B 2 274 ? 197.546 181.240 206.277 1.00 98.37 304 LEU A O 1
ATOM 6557 N N . GLY B 2 275 ? 199.403 181.618 207.484 1.00 95.42 305 GLY A N 1
ATOM 6558 C CA . GLY B 2 275 ? 200.109 182.186 206.358 1.00 95.42 305 GLY A CA 1
ATOM 6559 C C . GLY B 2 275 ? 200.920 181.136 205.630 1.00 95.42 305 GLY A C 1
ATOM 6560 O O . GLY B 2 275 ? 200.782 179.936 205.857 1.00 95.42 305 GLY A O 1
ATOM 6564 N N . THR B 2 276 ? 201.761 181.599 204.714 1.00 90.17 306 THR A N 1
ATOM 6565 C CA . THR B 2 276 ? 202.613 180.730 203.919 1.00 90.17 306 THR A CA 1
ATOM 6566 C C . THR B 2 276 ? 203.807 181.511 203.382 1.00 90.17 306 THR A C 1
ATOM 6567 O O . THR B 2 276 ? 203.746 182.731 203.229 1.00 90.17 306 THR A O 1
ATOM 6578 N N . CYS B 2 277 ? 204.908 180.805 203.132 1.00 93.60 307 CYS A N 1
ATOM 6579 C CA . CYS B 2 277 ? 205.948 181.280 202.227 1.00 93.60 307 CYS A CA 1
ATOM 6580 C C . CYS B 2 277 ? 206.775 180.076 201.803 1.00 93.60 307 CYS A C 1
ATOM 6581 O O . CYS B 2 277 ? 206.378 178.928 202.015 1.00 93.60 307 CYS A O 1
ATOM 6589 N N . HIS B 2 278 ? 207.928 180.339 201.187 1.00 95.68 308 HIS A N 1
ATOM 6590 C CA . HIS B 2 278 ? 208.750 179.236 200.706 1.00 95.68 308 HIS A CA 1
ATOM 6591 C C . HIS B 2 278 ? 209.828 178.800 201.685 1.00 95.68 308 HIS A C 1
ATOM 6592 O O . HIS B 2 278 ? 209.792 177.654 202.142 1.00 95.68 308 HIS A O 1
ATOM 6606 N N . LYS B 2 279 ? 210.792 179.656 202.030 1.00 99.93 309 LYS A N 1
ATOM 6607 C CA . LYS B 2 279 ? 211.887 179.145 202.846 1.00 99.93 309 LYS A CA 1
ATOM 6608 C C . LYS B 2 279 ? 212.676 180.247 203.542 1.00 99.93 309 LYS A C 1
ATOM 6609 O O . LYS B 2 279 ? 212.964 181.302 202.975 1.00 99.93 309 LYS A O 1
ATOM 6628 N N . PHE B 2 280 ? 213.029 179.948 204.788 1.00 113.53 310 PHE A N 1
ATOM 6629 C CA . PHE B 2 280 ? 213.885 180.728 205.668 1.00 113.53 310 PHE A CA 1
ATOM 6630 C C . PHE B 2 280 ? 215.262 180.080 205.733 1.00 113.53 310 PHE A C 1
ATOM 6631 O O . PHE B 2 280 ? 215.383 178.910 206.098 1.00 113.53 310 PHE A O 1
ATOM 6648 N N . TYR B 2 281 ? 216.300 180.845 205.391 1.00 115.09 311 TYR A N 1
ATOM 6649 C CA . TYR B 2 281 ? 217.639 180.272 205.225 1.00 115.09 311 TYR A CA 1
ATOM 6650 C C . TYR B 2 281 ? 218.682 181.303 205.621 1.00 115.09 311 TYR A C 1
ATOM 6651 O O . TYR B 2 281 ? 218.669 182.417 205.102 1.00 115.09 311 TYR A O 1
ATOM 6669 N N . MET B 2 282 ? 219.609 180.929 206.498 1.00 117.56 312 MET A N 1
ATOM 6670 C CA . MET B 2 282 ? 220.614 181.879 206.963 1.00 117.56 312 MET A CA 1
ATOM 6671 C C . MET B 2 282 ? 221.797 181.935 206.007 1.00 117.56 312 MET A C 1
ATOM 6672 O O . MET B 2 282 ? 221.928 181.098 205.109 1.00 117.56 312 MET A O 1
ATOM 6686 N N . GLN B 2 283 ? 222.657 182.935 206.199 1.00 105.97 313 GLN A N 1
ATOM 6687 C CA . GLN B 2 283 ? 224.001 182.920 205.634 1.00 105.97 313 GLN A CA 1
ATOM 6688 C C . GLN B 2 283 ? 224.935 183.660 206.579 1.00 105.97 313 GLN A C 1
ATOM 6689 O O . GLN B 2 283 ? 224.539 184.652 207.203 1.00 105.97 313 GLN A O 1
ATOM 6703 N N . ILE B 2 284 ? 226.175 183.177 206.664 1.00 103.66 314 ILE A N 1
ATOM 6704 C CA . ILE B 2 284 ? 227.118 183.598 207.697 1.00 103.66 314 ILE A CA 1
ATOM 6705 C C . ILE B 2 284 ? 228.249 184.398 207.068 1.00 103.66 314 ILE A C 1
ATOM 6706 O O . ILE B 2 284 ? 228.626 184.162 205.915 1.00 103.66 314 ILE A O 1
ATOM 6722 N N . PHE B 2 285 ? 228.812 185.326 207.841 1.00 106.37 315 PHE A N 1
ATOM 6723 C CA . PHE B 2 285 ? 230.039 186.006 207.452 1.00 106.37 315 PHE A CA 1
ATOM 6724 C C . PHE B 2 285 ? 231.126 185.724 208.484 1.00 106.37 315 PHE A C 1
ATOM 6725 O O . PHE B 2 285 ? 230.841 185.368 209.630 1.00 106.37 315 PHE A O 1
ATOM 6742 N N . GLN B 2 286 ? 232.386 185.888 208.078 1.00 106.87 316 GLN A N 1
ATOM 6743 C CA . GLN B 2 286 ? 233.487 185.460 208.933 1.00 106.87 316 GLN A CA 1
ATOM 6744 C C . GLN B 2 286 ? 234.706 186.355 208.743 1.00 106.87 316 GLN A C 1
ATOM 6745 O O . GLN B 2 286 ? 235.534 186.103 207.866 1.00 106.87 316 GLN A O 1
ATOM 6759 N N . LEU B 2 287 ? 234.827 187.385 209.598 1.00 153.79 317 LEU A N 1
ATOM 6760 C CA . LEU B 2 287 ? 236.040 188.202 209.696 1.00 153.79 317 LEU A CA 1
ATOM 6761 C C . LEU B 2 287 ? 235.917 189.196 210.853 1.00 153.79 317 LEU A C 1
ATOM 6762 O O . LEU B 2 287 ? 234.856 189.276 211.476 1.00 153.79 317 LEU A O 1
ATOM 6778 N N . PRO B 2 288 ? 236.967 189.953 211.190 1.00 163.62 318 PRO A N 1
ATOM 6779 C CA . PRO B 2 288 ? 236.844 190.955 212.263 1.00 163.62 318 PRO A CA 1
ATOM 6780 C C . PRO B 2 288 ? 235.938 192.108 211.849 1.00 163.62 318 PRO A C 1
ATOM 6781 O O . PRO B 2 288 ? 235.321 192.081 210.782 1.00 163.62 318 PRO A O 1
ATOM 6792 N N . ASN B 2 289 ? 235.862 193.135 212.704 1.00 138.65 319 ASN A N 1
ATOM 6793 C CA . ASN B 2 289 ? 235.146 194.342 212.306 1.00 138.65 319 ASN A CA 1
ATOM 6794 C C . ASN B 2 289 ? 233.682 194.015 212.030 1.00 138.65 319 ASN A C 1
ATOM 6795 O O . ASN B 2 289 ? 233.287 193.838 210.874 1.00 138.65 319 ASN A O 1
ATOM 6806 N N . GLU B 2 290 ? 232.867 193.940 213.086 1.00 126.71 320 GLU A N 1
ATOM 6807 C CA . GLU B 2 290 ? 231.754 193.005 213.225 1.00 126.71 320 GLU A CA 1
ATOM 6808 C C . GLU B 2 290 ? 230.693 193.053 212.129 1.00 126.71 320 GLU A C 1
ATOM 6809 O O . GLU B 2 290 ? 229.609 192.488 212.304 1.00 126.71 320 GLU A O 1
ATOM 6821 N N . GLN B 2 291 ? 230.966 193.727 211.011 1.00 134.25 321 GLN A N 1
ATOM 6822 C CA . GLN B 2 291 ? 230.194 193.468 209.798 1.00 134.25 321 GLN A CA 1
ATOM 6823 C C . GLN B 2 291 ? 229.955 191.981 209.570 1.00 134.25 321 GLN A C 1
ATOM 6824 O O . GLN B 2 291 ? 228.981 191.611 208.906 1.00 134.25 321 GLN A O 1
ATOM 6838 N N . THR B 2 292 ? 230.820 191.123 210.109 1.00 139.21 322 THR A N 1
ATOM 6839 C CA . THR B 2 292 ? 230.792 189.693 209.846 1.00 139.21 322 THR A CA 1
ATOM 6840 C C . THR B 2 292 ? 229.615 189.023 210.533 1.00 139.21 322 THR A C 1
ATOM 6841 O O . THR B 2 292 ? 229.796 188.169 211.407 1.00 139.21 322 THR A O 1
ATOM 6852 N N . LYS B 2 293 ? 228.403 189.370 210.121 1.00 117.30 323 LYS A N 1
ATOM 6853 C CA . LYS B 2 293 ? 227.211 188.946 210.840 1.00 117.30 323 LYS A CA 1
ATOM 6854 C C . LYS B 2 293 ? 226.566 187.788 210.101 1.00 117.30 323 LYS A C 1
ATOM 6855 O O . LYS B 2 293 ? 227.084 187.322 209.081 1.00 117.30 323 LYS A O 1
ATOM 6874 N N . THR B 2 294 ? 225.461 187.305 210.647 1.00 107.27 324 THR A N 1
ATOM 6875 C CA . THR B 2 29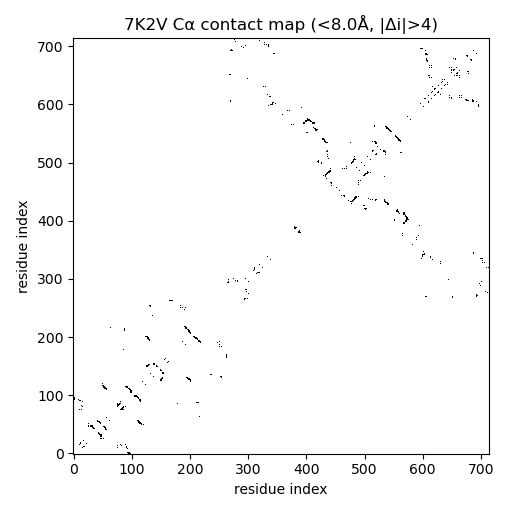4 ? 224.674 186.279 209.997 1.00 107.27 324 THR A CA 1
ATOM 6876 C C . THR B 2 294 ? 223.271 186.809 209.767 1.00 107.27 324 THR A C 1
ATOM 6877 O O . THR B 2 294 ? 222.642 187.375 210.667 1.00 107.27 324 THR A O 1
ATOM 6888 N N . LEU B 2 295 ? 222.779 186.626 208.551 1.00 110.01 325 LEU A N 1
ATOM 6889 C CA . LEU B 2 295 ? 221.534 187.257 208.153 1.00 110.01 325 LEU A CA 1
ATOM 6890 C C . LEU B 2 295 ? 220.677 186.261 207.397 1.00 110.01 325 LEU A C 1
ATOM 6891 O O . LEU B 2 295 ? 221.176 185.385 206.686 1.00 110.01 325 LEU A O 1
ATOM 6907 N N . MET B 2 296 ? 219.366 186.406 207.561 1.00 107.88 326 MET A N 1
ATOM 6908 C CA . MET B 2 296 ? 218.429 185.361 207.166 1.00 107.88 326 MET A CA 1
ATOM 6909 C C . MET B 2 296 ? 217.670 185.776 205.918 1.00 107.88 326 MET A C 1
ATOM 6910 O O . MET B 2 296 ? 216.876 186.724 205.951 1.00 107.88 326 MET A O 1
ATOM 6924 N N . PHE B 2 297 ? 217.995 185.110 204.809 1.00 112.93 327 PHE A N 1
ATOM 6925 C CA . PHE B 2 297 ? 217.122 184.991 203.659 1.00 112.93 327 PHE A CA 1
ATOM 6926 C C . PHE B 2 297 ? 215.750 184.548 204.132 1.00 112.93 327 PHE A C 1
ATOM 6927 O O . PHE B 2 297 ? 215.629 183.676 204.998 1.00 112.93 327 PHE A O 1
ATOM 6944 N N . PHE B 2 298 ? 214.720 185.103 203.511 1.00 108.75 328 PHE A N 1
ATOM 6945 C CA . PHE B 2 298 ? 213.333 184.758 203.786 1.00 108.75 328 PHE A CA 1
ATOM 6946 C C . PHE B 2 298 ? 212.660 184.923 202.426 1.00 108.75 328 PHE A C 1
ATOM 6947 O O . PHE B 2 298 ? 212.169 186.004 202.087 1.00 108.75 328 PHE A O 1
ATOM 6964 N N . GLU B 2 299 ? 212.644 183.846 201.643 1.00 88.55 329 GLU A N 1
ATOM 6965 C CA . GLU B 2 299 ? 212.385 183.965 200.217 1.00 88.55 329 GLU A CA 1
ATOM 6966 C C . GLU B 2 299 ? 211.163 183.141 199.850 1.00 88.55 329 GLU A C 1
ATOM 6967 O O . GLU B 2 299 ? 210.740 182.241 200.584 1.00 88.55 329 GLU A O 1
ATOM 6979 N N . GLY B 2 300 ? 210.614 183.462 198.683 1.00 90.27 330 GLY A N 1
ATOM 6980 C CA . GLY B 2 300 ? 209.388 182.841 198.237 1.00 90.27 330 GLY A CA 1
ATOM 6981 C C . GLY B 2 300 ? 208.183 183.274 199.032 1.00 90.27 330 GLY A C 1
ATOM 6982 O O . GLY B 2 300 ? 207.253 182.483 199.223 1.00 90.27 330 GLY A O 1
ATOM 6986 N N . CYS B 2 301 ? 208.181 184.512 199.517 1.00 97.71 331 CYS A N 1
ATOM 6987 C CA . CYS B 2 301 ? 206.995 185.038 200.157 1.00 97.71 331 CYS A CA 1
ATOM 6988 C C . CYS B 2 301 ? 205.829 184.943 199.176 1.00 97.71 331 CYS A C 1
ATOM 6989 O O . CYS B 2 301 ? 206.004 185.139 197.970 1.00 97.71 331 CYS A O 1
ATOM 6997 N N . PRO B 2 302 ? 204.626 184.643 199.665 1.00 101.95 332 PRO A N 1
ATOM 6998 C CA . PRO B 2 302 ? 203.524 184.287 198.755 1.00 101.95 332 PRO A CA 1
ATOM 6999 C C . PRO B 2 302 ? 203.154 185.372 197.757 1.00 101.95 332 PRO A C 1
ATOM 7000 O O . PRO B 2 302 ? 202.247 185.147 196.944 1.00 101.95 332 PRO A O 1
ATOM 7011 N N . GLN B 2 303 ? 203.803 186.530 197.791 1.00 91.77 333 GLN A N 1
ATOM 7012 C CA . GLN B 2 303 ? 203.680 187.529 196.742 1.00 91.77 333 GLN A CA 1
ATOM 7013 C C . GLN B 2 303 ? 205.053 187.805 196.146 1.00 91.77 333 GLN A C 1
ATOM 7014 O O . GLN B 2 303 ? 206.021 188.037 196.877 1.00 91.77 333 GLN A O 1
ATOM 7028 N N . HIS B 2 304 ? 205.134 187.780 194.817 1.00 96.33 334 HIS A N 1
ATOM 7029 C CA . HIS B 2 304 ? 206.385 188.010 194.108 1.00 96.33 334 HIS A CA 1
ATOM 7030 C C . HIS B 2 304 ? 206.654 189.484 193.850 1.00 96.33 334 HIS A C 1
ATOM 7031 O O . HIS B 2 304 ? 207.738 189.830 193.371 1.00 96.33 334 HIS A O 1
ATOM 7045 N N . LEU B 2 305 ? 205.700 190.359 194.156 1.00 94.21 335 LEU A N 1
ATOM 7046 C CA . LEU B 2 305 ? 205.893 191.788 193.964 1.00 94.21 335 LEU A CA 1
ATOM 7047 C C . LEU B 2 305 ? 206.753 192.352 195.090 1.00 94.21 335 LEU A C 1
ATOM 7048 O O . LEU B 2 305 ? 206.318 193.244 195.826 1.00 94.21 335 LEU A O 1
ATOM 7064 N N . GLY B 2 306 ? 207.973 191.836 195.232 1.00 84.43 336 GLY A N 1
ATOM 7065 C CA . GLY B 2 306 ? 208.871 192.273 196.286 1.00 84.43 336 GLY A CA 1
ATOM 7066 C C . GLY B 2 306 ? 210.238 191.627 196.192 1.00 84.43 336 GLY A C 1
ATOM 7067 O O . GLY B 2 306 ? 210.338 190.415 195.978 1.00 84.43 336 GLY A O 1
ATOM 7071 N N . CYS B 2 307 ? 211.298 192.418 196.364 1.00 78.38 337 CYS A N 1
ATOM 7072 C CA . CYS B 2 307 ? 212.663 191.930 196.248 1.00 78.38 337 CYS A CA 1
ATOM 7073 C C . CYS B 2 307 ? 213.574 192.758 197.138 1.00 78.38 337 CYS A C 1
ATOM 7074 O O . CYS B 2 307 ? 213.162 193.754 197.737 1.00 78.38 337 CYS A O 1
ATOM 7082 N N . THR B 2 308 ? 214.825 192.318 197.240 1.00 79.25 338 THR A N 1
ATOM 7083 C CA . THR B 2 308 ? 215.843 193.040 197.987 1.00 79.25 338 THR A CA 1
ATOM 7084 C C . THR B 2 308 ? 217.174 192.326 197.808 1.00 79.25 338 THR A C 1
ATOM 7085 O O . THR B 2 308 ? 217.219 191.137 197.486 1.00 79.25 338 THR A O 1
ATOM 7096 N N . ILE B 2 309 ? 218.262 193.063 198.008 1.00 73.48 339 ILE A N 1
ATOM 7097 C CA . ILE B 2 309 ? 219.557 192.703 197.454 1.00 73.48 339 ILE A CA 1
ATOM 7098 C C . ILE B 2 309 ? 220.612 192.751 198.545 1.00 73.48 339 ILE A C 1
ATOM 7099 O O . ILE B 2 309 ? 220.555 193.598 199.446 1.00 73.48 339 ILE A O 1
ATOM 7115 N N . LYS B 2 310 ? 221.580 191.845 198.455 1.00 83.21 340 LYS A N 1
ATOM 7116 C CA . LYS B 2 310 ? 222.876 191.990 199.104 1.00 83.21 340 LYS A CA 1
ATOM 7117 C C . LYS B 2 310 ? 223.622 193.076 198.354 1.00 83.21 340 LYS A C 1
ATOM 7118 O O . LYS B 2 310 ? 223.867 192.972 197.153 1.00 83.21 340 LYS A O 1
ATOM 7137 N N . LEU B 2 311 ? 223.958 194.143 199.068 1.00 76.81 341 LEU A N 1
ATOM 7138 C CA . LEU B 2 311 ? 224.822 195.173 198.516 1.00 76.81 341 LEU A CA 1
ATOM 7139 C C . LEU B 2 311 ? 225.976 195.422 199.476 1.00 76.81 341 LEU A C 1
ATOM 7140 O O . LEU B 2 311 ? 225.904 195.075 200.658 1.00 76.81 341 LEU A O 1
ATOM 7156 N N . ARG B 2 312 ? 227.049 196.031 198.976 1.00 95.95 342 ARG A N 1
ATOM 7157 C CA . ARG B 2 312 ? 228.230 196.262 199.795 1.00 95.95 342 ARG A CA 1
ATOM 7158 C C . ARG B 2 312 ? 228.822 197.640 199.540 1.00 95.95 342 ARG A C 1
ATOM 7159 O O . ARG B 2 312 ? 228.375 198.376 198.657 1.00 95.95 342 ARG A O 1
ATOM 7180 N N . GLY B 2 313 ? 229.840 197.975 200.334 1.00 96.66 343 GLY A N 1
ATOM 7181 C CA . GLY B 2 313 ? 230.600 199.195 200.137 1.00 96.66 343 GLY A CA 1
ATOM 7182 C C . GLY B 2 313 ? 231.611 199.481 201.228 1.00 96.66 343 GLY A C 1
ATOM 7183 O O . GLY B 2 313 ? 231.359 199.212 202.406 1.00 96.66 343 GLY A O 1
ATOM 7187 N N . GLY B 2 314 ? 232.759 200.039 200.845 1.00 85.08 344 GLY A N 1
ATOM 7188 C CA . GLY B 2 314 ? 233.847 200.271 201.776 1.00 85.08 344 GLY A CA 1
ATOM 7189 C C . GLY B 2 314 ? 233.981 201.701 202.258 1.00 85.08 344 GLY A C 1
ATOM 7190 O O . GLY B 2 314 ? 235.095 202.165 202.518 1.00 85.08 344 GLY A O 1
ATOM 7194 N N . SER B 2 315 ? 232.863 202.412 202.385 1.00 102.93 345 SER A N 1
ATOM 7195 C CA . SER B 2 315 ? 232.888 203.795 202.845 1.00 102.93 345 SER A CA 1
ATOM 7196 C C . SER B 2 315 ? 231.503 204.190 203.327 1.00 102.93 345 SER A C 1
ATOM 7197 O O . SER B 2 315 ? 230.648 203.326 203.537 1.00 102.93 345 SER A O 1
ATOM 7205 N N . ASP B 2 316 ? 231.306 205.491 203.543 1.00 103.23 346 ASP A N 1
ATOM 7206 C CA . ASP B 2 316 ? 230.004 205.979 203.981 1.00 103.23 346 ASP A CA 1
ATOM 7207 C C . ASP B 2 316 ? 229.391 206.929 202.959 1.00 103.23 346 ASP A C 1
ATOM 7208 O O . ASP B 2 316 ? 228.244 206.740 202.528 1.00 103.23 346 ASP A O 1
ATOM 7217 N N . TYR B 2 317 ? 230.145 207.954 202.556 1.00 126.89 347 TYR A N 1
ATOM 7218 C CA . TYR B 2 317 ? 229.542 209.064 201.829 1.00 126.89 347 TYR A CA 1
ATOM 7219 C C . TYR B 2 317 ? 229.212 208.680 200.391 1.00 126.89 347 TYR A C 1
ATOM 7220 O O . TYR B 2 317 ? 228.114 208.974 199.905 1.00 126.89 347 TYR A O 1
ATOM 7238 N N . GLU B 2 318 ? 230.124 207.994 199.697 1.00 114.28 348 GLU A N 1
ATOM 7239 C CA . GLU B 2 318 ? 229.784 207.527 198.356 1.00 114.28 348 GLU A CA 1
ATOM 7240 C C . GLU B 2 318 ? 228.708 206.452 198.409 1.00 114.28 348 GLU A C 1
ATOM 7241 O O . GLU B 2 318 ? 227.937 206.291 197.459 1.00 114.28 348 GLU A O 1
ATOM 7253 N N . LEU B 2 319 ? 228.629 205.709 199.513 1.00 99.57 349 LEU A N 1
ATOM 7254 C CA . LEU B 2 319 ? 227.563 204.722 199.640 1.00 99.57 349 LEU A CA 1
ATOM 7255 C C . LEU B 2 319 ? 226.197 205.393 199.721 1.00 99.57 349 LEU A C 1
ATOM 7256 O O . LEU B 2 319 ? 225.259 204.997 199.018 1.00 99.57 349 LEU A O 1
ATOM 7272 N N . ALA B 2 320 ? 226.063 206.424 200.554 1.00 109.68 350 ALA A N 1
ATOM 7273 C CA . ALA B 2 320 ? 224.794 207.141 200.612 1.00 109.68 350 ALA A CA 1
ATOM 7274 C C . ALA B 2 320 ? 224.556 207.917 199.320 1.00 109.68 350 ALA A C 1
ATOM 7275 O O . ALA B 2 320 ? 223.413 208.196 198.944 1.00 109.68 350 ALA A O 1
ATOM 7282 N N . ARG B 2 321 ? 225.631 208.255 198.608 1.00 107.15 351 ARG A N 1
ATOM 7283 C CA . ARG B 2 321 ? 225.478 208.894 197.306 1.00 107.15 351 ARG A CA 1
ATOM 7284 C C . ARG B 2 321 ? 224.943 207.912 196.261 1.00 107.15 351 ARG A C 1
ATOM 7285 O O . ARG B 2 321 ? 224.148 208.282 195.380 1.00 107.15 351 ARG A O 1
ATOM 7306 N N . VAL B 2 322 ? 225.330 206.645 196.365 1.00 105.11 352 VAL A N 1
ATOM 7307 C CA . VAL B 2 322 ? 224.680 205.629 195.549 1.00 105.11 352 VAL A CA 1
ATOM 7308 C C . VAL B 2 322 ? 223.236 205.456 195.991 1.00 105.11 352 VAL A C 1
ATOM 7309 O O . VAL B 2 322 ? 222.342 205.219 195.174 1.00 105.11 352 VAL A O 1
ATOM 7322 N N . LYS B 2 323 ? 222.982 205.553 197.293 1.00 99.77 353 LYS A N 1
ATOM 7323 C CA . LYS B 2 323 ? 221.595 205.627 197.734 1.00 99.77 353 LYS A CA 1
ATOM 7324 C C . LYS B 2 323 ? 220.863 206.751 197.012 1.00 99.77 353 LYS A C 1
ATOM 7325 O O . LYS B 2 323 ? 219.685 206.610 196.661 1.00 99.77 353 LYS A O 1
ATOM 7344 N N . GLU B 2 324 ? 221.547 207.870 196.779 1.00 116.36 354 GLU A N 1
ATOM 7345 C CA . GLU B 2 324 ? 220.929 208.975 196.053 1.00 116.36 354 GLU A CA 1
ATOM 7346 C C . GLU B 2 324 ? 220.592 208.568 194.625 1.00 116.36 354 GLU A C 1
ATOM 7347 O O . GLU B 2 324 ? 219.517 208.915 194.122 1.00 116.36 354 GLU A O 1
ATOM 7359 N N . ILE B 2 325 ? 221.493 207.852 193.947 1.00 116.97 355 ILE A N 1
ATOM 7360 C CA . ILE B 2 325 ? 221.136 207.374 192.606 1.00 116.97 355 ILE A CA 1
ATOM 7361 C C . ILE B 2 325 ? 219.928 206.448 192.702 1.00 116.97 355 ILE A C 1
ATOM 7362 O O . ILE B 2 325 ? 219.038 206.448 191.842 1.00 116.97 355 ILE A O 1
ATOM 7378 N N . LEU B 2 326 ? 219.867 205.668 193.779 1.00 104.09 356 LEU A N 1
ATOM 7379 C CA . LEU B 2 326 ? 218.799 204.691 193.937 1.00 104.09 356 LEU A CA 1
ATOM 7380 C C . LEU B 2 326 ? 217.455 205.377 194.130 1.00 104.09 356 LEU A C 1
ATOM 7381 O O . LEU B 2 326 ? 216.412 204.868 193.711 1.00 104.09 356 LEU A O 1
ATOM 7397 N N . ILE B 2 327 ? 217.455 206.553 194.752 1.00 101.60 357 ILE A N 1
ATOM 7398 C CA . ILE B 2 327 ? 216.183 207.254 194.919 1.00 101.60 357 ILE A CA 1
ATOM 7399 C C . ILE B 2 327 ? 215.865 208.110 193.696 1.00 101.60 357 ILE A C 1
ATOM 7400 O O . ILE B 2 327 ? 214.694 208.376 193.395 1.00 101.60 357 ILE A O 1
ATOM 7416 N N . PHE B 2 328 ? 216.887 208.538 192.954 1.00 102.77 358 PHE A N 1
ATOM 7417 C CA . PHE B 2 328 ? 216.625 209.029 191.604 1.00 102.77 358 PHE A CA 1
ATOM 7418 C C . PHE B 2 328 ? 215.843 207.973 190.829 1.00 102.77 358 PHE A C 1
ATOM 7419 O O . PHE B 2 328 ? 214.898 208.276 190.087 1.00 102.77 358 PHE A O 1
ATOM 7436 N N . MET B 2 329 ? 216.228 206.709 191.021 1.00 98.19 359 MET A N 1
ATOM 7437 C CA . MET B 2 329 ? 215.527 205.606 190.373 1.00 98.19 359 MET A CA 1
ATOM 7438 C C . MET B 2 329 ? 214.145 205.388 190.978 1.00 98.19 359 MET A C 1
ATOM 7439 O O . MET B 2 329 ? 213.197 205.091 190.251 1.00 98.19 359 MET A O 1
ATOM 7453 N N . ILE B 2 330 ? 214.014 205.526 192.298 1.00 107.29 360 ILE A N 1
ATOM 7454 C CA . ILE B 2 330 ? 212.697 205.582 192.930 1.00 107.29 360 ILE A CA 1
ATOM 7455 C C . ILE B 2 330 ? 211.779 206.501 192.139 1.00 107.29 360 ILE A C 1
ATOM 7456 O O . ILE B 2 330 ? 210.677 206.117 191.697 1.00 107.29 360 ILE A O 1
ATOM 7472 N N . CYS B 2 331 ? 212.239 207.732 191.944 1.00 129.48 361 CYS A N 1
ATOM 7473 C CA . CYS B 2 331 ? 211.394 208.768 191.379 1.00 129.48 361 CYS A CA 1
ATOM 7474 C C . CYS B 2 331 ? 211.083 208.485 189.919 1.00 129.48 361 CYS A C 1
ATOM 7475 O O . CYS B 2 331 ? 209.914 208.515 189.517 1.00 129.48 361 CYS A O 1
ATOM 7483 N N . VAL B 2 332 ? 212.109 208.212 189.107 1.00 110.77 362 VAL A N 1
ATOM 7484 C CA . VAL B 2 332 ? 211.843 207.922 187.701 1.00 110.77 362 VAL A CA 1
ATOM 7485 C C . VAL B 2 332 ? 210.952 206.702 187.578 1.00 110.77 362 VAL A C 1
ATOM 7486 O O . VAL B 2 332 ? 210.120 206.624 186.671 1.00 110.77 362 VAL A O 1
ATOM 7499 N N . ALA B 2 333 ? 211.094 205.739 188.485 1.00 104.88 363 ALA A N 1
ATOM 7500 C CA . ALA B 2 333 ? 210.269 204.546 188.429 1.00 104.88 363 ALA A CA 1
ATOM 7501 C C . ALA B 2 333 ? 208.801 204.903 188.546 1.00 104.88 363 ALA A C 1
ATOM 7502 O O . ALA B 2 333 ? 208.014 204.635 187.634 1.00 104.88 363 ALA A O 1
ATOM 7509 N N . TYR B 2 334 ? 208.406 205.531 189.655 1.00 121.14 364 TYR A N 1
ATOM 7510 C CA . TYR B 2 334 ? 206.970 205.753 189.824 1.00 121.14 364 TYR A CA 1
ATOM 7511 C C . TYR B 2 334 ? 206.461 206.827 188.863 1.00 121.14 364 TYR A C 1
ATOM 7512 O O . TYR B 2 334 ? 205.285 206.812 188.467 1.00 121.14 364 TYR A O 1
ATOM 7530 N N . HIS B 2 335 ? 207.344 207.734 188.429 1.00 132.88 365 HIS A N 1
ATOM 7531 C CA . HIS B 2 335 ? 206.982 208.691 187.387 1.00 132.88 365 HIS A CA 1
ATOM 7532 C C . HIS B 2 335 ? 206.623 207.968 186.096 1.00 132.88 365 HIS A C 1
ATOM 7533 O O . HIS B 2 335 ? 205.510 208.109 185.576 1.00 132.88 365 HIS A O 1
ATOM 7547 N N . SER B 2 336 ? 207.560 207.178 185.568 1.00 127.97 366 SER A N 1
ATOM 7548 C CA . SER B 2 336 ? 207.285 206.319 184.430 1.00 127.97 366 SER A CA 1
ATOM 7549 C C . SER B 2 336 ? 206.099 205.406 184.682 1.00 127.97 366 SER A C 1
ATOM 7550 O O . SER B 2 336 ? 205.494 204.914 183.726 1.00 127.97 366 SER A O 1
ATOM 7558 N N . GLN B 2 337 ? 205.766 205.170 185.950 1.00 139.91 367 GLN A N 1
ATOM 7559 C CA . GLN B 2 337 ? 204.754 204.186 186.297 1.00 139.91 367 GLN A CA 1
ATOM 7560 C C . GLN B 2 337 ? 203.335 204.728 186.195 1.00 139.91 367 GLN A C 1
ATOM 7561 O O . GLN B 2 337 ? 202.442 203.998 185.751 1.00 139.91 367 GLN A O 1
ATOM 7575 N N . LEU B 2 338 ? 203.088 205.975 186.614 1.00 164.78 368 LEU A N 1
ATOM 7576 C CA . LEU B 2 338 ? 201.730 206.504 186.485 1.00 164.78 368 LEU A CA 1
ATOM 7577 C C . LEU B 2 338 ? 201.138 206.245 185.105 1.00 164.78 368 LEU A C 1
ATOM 7578 O O . LEU B 2 338 ? 199.912 206.161 184.978 1.00 164.78 368 LEU A O 1
ATOM 7594 N N . GLU B 2 339 ? 201.977 206.134 184.077 1.00 151.09 369 GLU A N 1
ATOM 7595 C CA . GLU B 2 339 ? 201.614 205.501 182.818 1.00 151.09 369 GLU A CA 1
ATOM 7596 C C . GLU B 2 339 ? 202.192 204.095 182.845 1.00 151.09 369 GLU A C 1
ATOM 7597 O O . GLU B 2 339 ? 203.344 203.911 183.244 1.00 151.09 369 GLU A O 1
ATOM 7609 N N . ILE B 2 340 ? 201.404 203.109 182.437 1.00 140.02 370 ILE A N 1
ATOM 7610 C CA . ILE B 2 340 ? 201.823 201.718 182.567 1.00 140.02 370 ILE A CA 1
ATOM 7611 C C . ILE B 2 340 ? 203.058 201.472 181.712 1.00 140.02 370 ILE A C 1
ATOM 7612 O O . ILE B 2 340 ? 203.161 201.980 180.596 1.00 140.02 370 ILE A O 1
ATOM 7628 N N . SER B 2 341 ? 205.112 204.838 179.642 1.00 134.33 371 SER A N 1
ATOM 7629 C CA . SER B 2 341 ? 205.536 205.860 180.588 1.00 134.33 371 SER A CA 1
ATOM 7630 C C . SER B 2 341 ? 205.064 207.250 180.151 1.00 134.33 371 SER A C 1
ATOM 7631 O O . SER B 2 341 ? 205.215 208.221 180.889 1.00 134.33 371 SER A O 1
ATOM 7639 N N . PHE B 2 342 ? 204.490 207.334 178.951 1.00 148.91 372 PHE A N 1
ATOM 7640 C CA . PHE B 2 342 ? 203.948 208.584 178.432 1.00 148.91 372 PHE A CA 1
ATOM 7641 C C . PHE B 2 342 ? 202.685 208.326 177.618 1.00 148.91 372 PHE A C 1
ATOM 7642 O O . PHE B 2 342 ? 202.127 207.226 177.654 1.00 148.91 372 PHE A O 1
ATOM 7659 N N . LEU B 2 343 ? 202.232 209.335 176.876 1.00 183.69 373 LEU A N 1
ATOM 7660 C CA . LEU B 2 343 ? 201.102 209.201 175.968 1.00 183.69 373 LEU A CA 1
ATOM 7661 C C . LEU B 2 343 ? 201.330 210.133 174.789 1.00 183.69 373 LEU A C 1
ATOM 7662 O O . LEU B 2 343 ? 201.899 211.212 174.959 1.00 183.69 373 LEU A O 1
ATOM 7678 N N . MET B 2 344 ? 200.886 209.717 173.603 1.00 192.07 374 MET A N 1
ATOM 7679 C CA . MET B 2 344 ? 201.217 210.456 172.388 1.00 192.07 374 MET A CA 1
ATOM 7680 C C . MET B 2 344 ? 200.614 211.849 172.456 1.00 192.07 374 MET A C 1
ATOM 7681 O O . MET B 2 344 ? 199.390 212.003 172.489 1.00 192.07 374 MET A O 1
ATOM 7695 N N . ASP B 2 345 ? 201.472 212.865 172.439 1.00 207.36 375 ASP A N 1
ATOM 7696 C CA . ASP B 2 345 ? 201.031 214.225 172.709 1.00 207.36 375 ASP A CA 1
ATOM 7697 C C . ASP B 2 345 ? 200.662 214.944 171.417 1.00 207.36 375 ASP A C 1
ATOM 7698 O O . ASP B 2 345 ? 200.805 214.383 170.326 1.00 207.36 375 ASP A O 1
ATOM 7707 N N . GLU B 2 346 ? 200.185 216.185 171.536 1.00 222.09 376 GLU A N 1
ATOM 7708 C CA . GLU B 2 346 ? 199.502 216.891 170.454 1.00 222.09 376 GLU A CA 1
ATOM 7709 C C . GLU B 2 346 ? 198.149 216.263 170.153 1.00 222.09 376 GLU A C 1
ATOM 7710 O O . GLU B 2 346 ? 197.759 216.131 168.990 1.00 222.09 376 GLU A O 1
ATOM 7722 N N . PHE B 2 347 ? 197.430 215.873 171.202 1.00 214.54 377 PHE A N 1
ATOM 7723 C CA . PHE B 2 347 ? 196.116 215.249 171.086 1.00 214.54 377 PHE A CA 1
ATOM 7724 C C . PHE B 2 347 ? 196.094 214.198 169.970 1.00 214.54 377 PHE A C 1
ATOM 7725 O O . PHE B 2 347 ? 195.326 214.283 169.010 1.00 214.54 377 PHE A O 1
ATOM 7742 N N . ALA B 2 348 ? 196.968 213.203 170.117 1.00 200.79 378 ALA A N 1
ATOM 7743 C CA . ALA B 2 348 ? 196.927 212.043 169.242 1.00 200.79 378 ALA A CA 1
ATOM 7744 C C . ALA B 2 348 ? 196.643 210.736 169.956 1.00 200.79 378 ALA A C 1
ATOM 7745 O O . ALA B 2 348 ? 195.811 209.967 169.475 1.00 200.79 378 ALA A O 1
ATOM 7752 N N . MET B 2 349 ? 197.298 210.458 171.081 1.00 193.01 379 MET A N 1
ATOM 7753 C CA . MET B 2 349 ? 196.788 209.407 171.958 1.00 193.01 379 MET A CA 1
ATOM 7754 C C . MET B 2 349 ? 195.567 209.892 172.725 1.00 193.01 379 MET A C 1
ATOM 7755 O O . MET B 2 349 ? 194.567 209.160 172.774 1.00 193.01 379 MET A O 1
ATOM 7769 N N . PRO B 2 350 ? 195.527 211.115 173.245 1.00 212.78 380 PRO A N 1
ATOM 7770 C CA . PRO B 2 350 ? 194.438 211.519 174.143 1.00 212.78 380 PRO A CA 1
ATOM 7771 C C . PRO B 2 350 ? 193.055 211.434 173.517 1.00 212.78 380 PRO A C 1
ATOM 7772 O O . PRO B 2 350 ? 192.077 211.236 174.253 1.00 212.78 380 PRO A O 1
ATOM 7783 N N . PRO B 2 351 ? 192.892 211.588 172.189 1.00 202.21 381 PRO A N 1
ATOM 7784 C CA . PRO B 2 351 ? 191.538 211.398 171.654 1.00 202.21 381 PRO A CA 1
ATOM 7785 C C . PRO B 2 351 ? 191.054 210.002 171.986 1.00 202.21 381 PRO A C 1
ATOM 7786 O O . PRO B 2 351 ? 190.068 209.810 172.706 1.00 202.21 381 PRO A O 1
ATOM 7797 N N . THR B 2 352 ? 191.800 209.010 171.503 1.00 201.57 382 THR A N 1
ATOM 7798 C CA . THR B 2 352 ? 191.442 207.625 171.772 1.00 201.57 382 THR A CA 1
ATOM 7799 C C . THR B 2 352 ? 191.570 207.302 173.258 1.00 201.57 382 THR A C 1
ATOM 7800 O O . THR B 2 352 ? 191.000 206.322 173.737 1.00 201.57 382 THR A O 1
ATOM 7811 N N . LEU B 2 353 ? 192.242 208.161 174.027 1.00 202.10 383 LEU A N 1
ATOM 7812 C CA . LEU B 2 353 ? 192.324 207.932 175.467 1.00 202.10 383 LEU A CA 1
ATOM 7813 C C . LEU B 2 353 ? 191.051 208.321 176.201 1.00 202.10 383 LEU A C 1
ATOM 7814 O O . LEU B 2 353 ? 190.424 207.453 176.820 1.00 202.10 383 LEU A O 1
ATOM 7830 N N . MET B 2 354 ? 190.663 209.596 176.15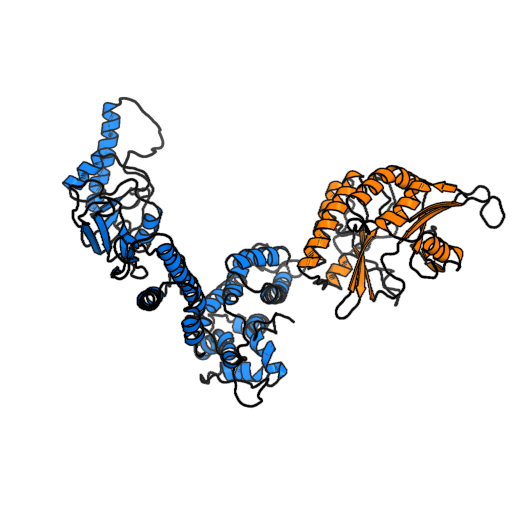4 1.00 205.38 384 MET A N 1
ATOM 7831 C CA . MET B 2 354 ? 189.375 210.023 176.684 1.00 205.38 384 MET A CA 1
ATOM 7832 C C . MET B 2 354 ? 188.297 209.104 176.133 1.00 205.38 384 MET A C 1
ATOM 7833 O O . MET B 2 354 ? 187.278 208.863 176.788 1.00 205.38 384 MET A O 1
ATOM 7847 N N . GLN B 2 355 ? 188.519 208.586 174.919 1.00 212.49 385 GLN A N 1
ATOM 7848 C CA . GLN B 2 355 ? 187.510 207.752 174.287 1.00 212.49 385 GLN A CA 1
ATOM 7849 C C . GLN B 2 355 ? 187.697 206.275 174.612 1.00 212.49 385 GLN A C 1
ATOM 7850 O O . GLN B 2 355 ? 186.902 205.443 174.160 1.00 212.49 385 GLN A O 1
ATOM 7864 N N . ASN B 2 356 ? 188.744 205.921 175.359 1.00 197.76 386 ASN A N 1
ATOM 7865 C CA . ASN B 2 356 ? 188.901 204.536 175.769 1.00 197.76 386 ASN A CA 1
ATOM 7866 C C . ASN B 2 356 ? 187.592 204.086 176.394 1.00 197.76 386 ASN A C 1
ATOM 7867 O O . ASN B 2 356 ? 187.016 203.090 175.945 1.00 197.76 386 ASN A O 1
ATOM 7878 N N . PRO B 2 357 ? 187.078 204.786 177.407 1.00 201.76 387 PRO A N 1
ATOM 7879 C CA . PRO B 2 357 ? 185.688 204.546 177.795 1.00 201.76 387 PRO A CA 1
ATOM 7880 C C . PRO B 2 357 ? 184.790 204.545 176.573 1.00 201.76 387 PRO A C 1
ATOM 7881 O O . PRO B 2 357 ? 184.042 203.592 176.361 1.00 201.76 387 PRO A O 1
ATOM 7892 N N . SER B 2 358 ? 184.900 205.572 175.727 1.00 215.81 388 SER A N 1
ATOM 7893 C CA . SER B 2 358 ? 183.958 205.714 174.623 1.00 215.81 388 SER A CA 1
ATOM 7894 C C . SER B 2 358 ? 183.937 204.464 173.750 1.00 215.81 388 SER A C 1
ATOM 7895 O O . SER B 2 358 ? 182.941 203.734 173.716 1.00 215.81 388 SER A O 1
ATOM 7903 N N . PHE B 2 359 ? 185.044 204.167 173.066 1.00 205.50 389 PHE A N 1
ATOM 7904 C CA . PHE B 2 359 ? 185.026 203.066 172.113 1.00 205.50 389 PHE A CA 1
ATOM 7905 C C . PHE B 2 359 ? 184.988 201.701 172.783 1.00 205.50 389 PHE A C 1
ATOM 7906 O O . PHE B 2 359 ? 184.317 200.805 172.272 1.00 205.50 389 PHE A O 1
ATOM 7923 N N . HIS B 2 360 ? 185.682 201.508 173.904 1.00 221.09 390 HIS A N 1
ATOM 7924 C CA . HIS B 2 360 ? 185.568 200.247 174.623 1.00 221.09 390 HIS A CA 1
ATOM 7925 C C . HIS B 2 360 ? 184.127 199.957 174.998 1.00 221.09 390 HIS A C 1
ATOM 7926 O O . HIS B 2 360 ? 183.563 198.951 174.555 1.00 221.09 390 HIS A O 1
ATOM 7940 N N . SER B 2 361 ? 183.506 200.836 175.783 1.00 215.76 391 SER A N 1
ATOM 7941 C CA . SER B 2 361 ? 182.152 200.605 176.257 1.00 215.76 391 SER A CA 1
ATOM 7942 C C . SER B 2 361 ? 181.112 200.874 175.171 1.00 215.76 391 SER A C 1
ATOM 7943 O O . SER B 2 361 ? 179.905 200.806 175.431 1.00 215.76 391 SER A O 1
ATOM 7951 N N . LEU B 2 362 ? 181.554 201.183 173.945 1.00 194.09 392 LEU A N 1
ATOM 7952 C CA . LEU B 2 362 ? 180.617 201.231 172.825 1.00 194.09 392 LEU A CA 1
ATOM 7953 C C . LEU B 2 362 ? 180.688 199.958 171.992 1.00 194.09 392 LEU A C 1
ATOM 7954 O O . LEU B 2 362 ? 179.681 199.263 171.811 1.00 194.09 392 LEU A O 1
ATOM 7970 N N . ILE B 2 363 ? 181.872 199.646 171.460 1.00 185.16 393 ILE A N 1
ATOM 7971 C CA . ILE B 2 363 ? 182.059 198.411 170.712 1.00 185.16 393 ILE A CA 1
ATOM 7972 C C . ILE B 2 363 ? 181.627 197.223 171.549 1.00 185.16 393 ILE A C 1
ATOM 7973 O O . ILE B 2 363 ? 180.991 196.292 171.041 1.00 185.16 393 ILE A O 1
ATOM 7989 N N . GLU B 2 364 ? 181.959 197.230 172.840 1.00 195.12 394 GLU A N 1
ATOM 7990 C CA . GLU B 2 364 ? 181.564 196.128 173.703 1.00 195.12 394 GLU A CA 1
ATOM 7991 C C . GLU B 2 364 ? 180.060 196.136 173.935 1.00 195.12 394 GLU A C 1
ATOM 7992 O O . GLU B 2 364 ? 179.352 195.216 173.511 1.00 195.12 394 GLU A O 1
ATOM 8004 N N . GLY B 2 365 ? 179.558 197.168 174.605 1.00 203.72 395 GLY A N 1
ATOM 8005 C CA . GLY B 2 365 ? 178.134 197.412 174.717 1.00 203.72 395 GLY A CA 1
ATOM 8006 C C . GLY B 2 365 ? 177.248 196.279 175.207 1.00 203.72 395 GLY A C 1
ATOM 8007 O O . GLY B 2 365 ? 176.357 195.888 174.448 1.00 203.72 395 GLY A O 1
ATOM 8011 N N . ARG B 2 366 ? 177.418 195.718 176.414 1.00 208.65 396 ARG A N 1
ATOM 8012 C CA . ARG B 2 366 ? 178.545 195.886 177.351 1.00 208.65 396 ARG A CA 1
ATOM 8013 C C . ARG B 2 366 ? 179.156 197.280 177.419 1.00 208.65 396 ARG A C 1
ATOM 8014 O O . ARG B 2 366 ? 180.351 197.459 177.184 1.00 208.65 396 ARG A O 1
ATOM 8035 N N . GLY B 2 367 ? 178.326 198.268 177.732 1.00 209.90 397 GLY A N 1
ATOM 8036 C CA . GLY B 2 367 ? 178.778 199.642 177.738 1.00 209.90 397 GLY A CA 1
ATOM 8037 C C . GLY B 2 367 ? 178.539 200.361 179.047 1.00 209.90 397 GLY A C 1
ATOM 8038 O O . GLY B 2 367 ? 179.133 201.411 179.311 1.00 209.90 397 GLY A O 1
ATOM 8042 N N . HIS B 2 368 ? 177.668 199.801 179.877 1.00 201.87 398 HIS A N 1
ATOM 8043 C CA . HIS B 2 368 ? 177.251 200.461 181.103 1.00 201.87 398 HIS A CA 1
ATOM 8044 C C . HIS B 2 368 ? 178.420 200.770 182.028 1.00 201.87 398 HIS A C 1
ATOM 8045 O O . HIS B 2 368 ? 178.257 201.552 182.970 1.00 201.87 398 HIS A O 1
ATOM 8059 N N . GLU B 2 369 ? 179.592 200.165 181.789 1.00 201.41 399 GLU A N 1
ATOM 8060 C CA . GLU B 2 369 ? 180.723 200.428 182.673 1.00 201.41 399 GLU A CA 1
ATOM 8061 C C . GLU B 2 369 ? 180.841 201.911 182.956 1.00 201.41 399 GLU A C 1
ATOM 8062 O O . GLU B 2 369 ? 181.095 202.308 184.097 1.00 201.41 399 GLU A O 1
ATOM 8074 N N . GLY B 2 370 ? 180.666 202.745 181.933 1.00 185.52 400 GLY A N 1
ATOM 8075 C CA . GLY B 2 370 ? 180.352 204.131 182.163 1.00 185.52 400 GLY A CA 1
ATOM 8076 C C . GLY B 2 370 ? 178.948 204.333 182.679 1.00 185.52 400 GLY A C 1
ATOM 8077 O O . GLY B 2 370 ? 178.783 204.602 183.875 1.00 185.52 400 GLY A O 1
ATOM 8081 N N . ALA B 2 371 ? 177.925 204.208 181.831 1.00 180.78 401 ALA A N 1
ATOM 8082 C CA . ALA B 2 371 ? 176.534 204.112 182.259 1.00 180.78 401 ALA A CA 1
ATOM 8083 C C . ALA B 2 371 ? 175.605 204.231 181.055 1.00 180.78 401 ALA A C 1
ATOM 8084 O O . ALA B 2 371 ? 176.025 204.705 179.994 1.00 180.78 401 ALA A O 1
ATOM 8091 N N . VAL B 2 372 ? 174.334 203.850 181.208 1.00 196.26 402 VAL A N 1
ATOM 8092 C CA . VAL B 2 372 ? 173.321 204.300 180.256 1.00 196.26 402 VAL A CA 1
ATOM 8093 C C . VAL B 2 372 ? 173.119 205.802 180.394 1.00 196.26 402 VAL A C 1
ATOM 8094 O O . VAL B 2 372 ? 172.675 206.478 179.461 1.00 196.26 402 VAL A O 1
ATOM 8107 N N . GLN B 2 373 ? 173.431 206.351 181.563 1.00 191.09 403 GLN A N 1
ATOM 8108 C CA . GLN B 2 373 ? 173.521 207.796 181.671 1.00 191.09 403 GLN A CA 1
ATOM 8109 C C . GLN B 2 373 ? 174.816 208.271 181.037 1.00 191.09 403 GLN A C 1
ATOM 8110 O O . GLN B 2 373 ? 174.878 209.368 180.480 1.00 191.09 403 GLN A O 1
ATOM 8124 N N . GLU B 2 374 ? 175.852 207.429 181.059 1.00 177.68 404 GLU A N 1
ATOM 8125 C CA . GLU B 2 374 ? 177.000 207.700 180.205 1.00 177.68 404 GLU A CA 1
ATOM 8126 C C . GLU B 2 374 ? 176.590 207.566 178.747 1.00 177.68 404 GLU A C 1
ATOM 8127 O O . GLU B 2 374 ? 177.344 207.937 177.840 1.00 177.68 404 GLU A O 1
ATOM 8139 N N . GLN B 2 375 ? 175.399 207.011 178.504 1.00 208.97 405 GLN A N 1
ATOM 8140 C CA . GLN B 2 375 ? 174.741 207.234 177.225 1.00 208.97 405 GLN A CA 1
ATOM 8141 C C . GLN B 2 375 ? 173.977 208.554 177.246 1.00 208.97 405 GLN A C 1
ATOM 8142 O O . GLN B 2 375 ? 174.169 209.403 176.368 1.00 208.97 405 GLN A O 1
ATOM 8156 N N . TYR B 2 376 ? 173.113 208.753 178.246 1.00 201.02 406 TYR A N 1
ATOM 8157 C CA . TYR B 2 376 ? 172.347 209.994 178.317 1.00 201.02 406 TYR A CA 1
ATOM 8158 C C . TYR B 2 376 ? 173.163 211.111 178.954 1.00 201.02 406 TYR A C 1
ATOM 8159 O O . TYR B 2 376 ? 173.609 212.045 178.275 1.00 201.02 406 TYR A O 1
ATOM 8177 N N . GLY B 2 377 ? 173.437 210.989 180.254 1.00 185.10 407 GLY A N 1
ATOM 8178 C CA . GLY B 2 377 ? 174.261 211.983 180.913 1.00 185.10 407 GLY A CA 1
ATOM 8179 C C . GLY B 2 377 ? 175.675 211.976 180.382 1.00 185.10 407 GLY A C 1
ATOM 8180 O O . GLY B 2 377 ? 176.429 212.931 180.588 1.00 185.10 407 GLY A O 1
ATOM 8184 N N . GLY B 2 378 ? 176.048 210.909 179.683 1.00 187.80 408 GLY A N 1
ATOM 8185 C CA . GLY B 2 378 ? 177.348 210.832 179.084 1.00 187.80 408 GLY A CA 1
ATOM 8186 C C . GLY B 2 378 ? 177.512 211.707 177.880 1.00 187.80 408 GLY A C 1
ATOM 8187 O O . GLY B 2 378 ? 178.606 211.796 177.319 1.00 187.80 408 GLY A O 1
ATOM 8191 N N . GLY B 2 379 ? 176.429 212.348 177.444 1.00 196.01 409 GLY A N 1
ATOM 8192 C CA . GLY B 2 379 ? 176.578 213.424 176.490 1.00 196.01 409 GLY A CA 1
ATOM 8193 C C . GLY B 2 379 ? 176.927 214.724 177.171 1.00 196.01 409 GLY A C 1
ATOM 8194 O O . GLY B 2 379 ? 177.569 215.588 176.567 1.00 196.01 409 GLY A O 1
ATOM 8198 N N . SER B 2 380 ? 176.522 214.882 178.433 1.00 193.90 410 SER A N 1
ATOM 8199 C CA . SER B 2 380 ? 176.738 216.157 179.101 1.00 193.90 410 SER A CA 1
ATOM 8200 C C . SER B 2 380 ? 178.123 216.245 179.728 1.00 193.90 410 SER A C 1
ATOM 8201 O O . SER B 2 380 ? 178.971 217.013 179.261 1.00 193.90 410 SER A O 1
ATOM 8209 N N . ILE B 2 381 ? 178.372 215.474 180.782 1.00 181.04 411 ILE A N 1
ATOM 8210 C CA . ILE B 2 381 ? 179.545 215.725 181.616 1.00 181.04 411 ILE A CA 1
ATOM 8211 C C . ILE B 2 381 ? 180.814 214.999 181.175 1.00 181.04 411 ILE A C 1
ATOM 8212 O O . ILE B 2 381 ? 181.889 215.611 181.229 1.00 181.04 411 ILE A O 1
ATOM 8228 N N . PRO B 2 382 ? 180.786 213.706 180.762 1.00 195.53 412 PRO A N 1
ATOM 8229 C CA . PRO B 2 382 ? 182.061 213.059 180.427 1.00 195.53 412 PRO A CA 1
ATOM 8230 C C . PRO B 2 382 ? 182.704 213.788 179.267 1.00 195.53 412 PRO A C 1
ATOM 8231 O O . PRO B 2 382 ? 183.873 213.591 178.925 1.00 195.53 412 PRO A O 1
ATOM 8242 N N . TRP B 2 383 ? 181.890 214.646 178.655 1.00 201.77 413 TRP A N 1
ATOM 8243 C CA . TRP B 2 383 ? 182.404 215.705 177.806 1.00 201.77 413 TRP A CA 1
ATOM 8244 C C . TRP B 2 383 ? 183.534 216.457 178.497 1.00 201.77 413 TRP A C 1
ATOM 8245 O O . TRP B 2 383 ? 184.387 217.053 177.830 1.00 201.77 413 TRP A O 1
ATOM 8266 N N . ASP B 2 384 ? 183.553 216.442 179.830 1.00 168.74 414 ASP A N 1
ATOM 8267 C CA . ASP B 2 384 ? 184.695 216.982 180.562 1.00 168.74 414 ASP A CA 1
ATOM 8268 C C . ASP B 2 384 ? 185.949 216.159 180.302 1.00 168.74 414 ASP A C 1
ATOM 8269 O O . ASP B 2 384 ? 186.992 216.748 179.974 1.00 168.74 414 ASP A O 1
ATOM 8278 N N . PRO B 2 385 ? 185.930 214.828 180.431 1.00 193.95 415 PRO A N 1
ATOM 8279 C CA . PRO B 2 385 ? 186.997 213.998 179.858 1.00 193.95 415 PRO A CA 1
ATOM 8280 C C . PRO B 2 385 ? 187.264 214.286 178.393 1.00 193.95 415 PRO A C 1
ATOM 8281 O O . PRO B 2 385 ? 188.331 213.952 177.870 1.00 193.95 415 PRO A O 1
ATOM 8292 N N . ASP B 2 386 ? 186.282 214.876 177.719 1.00 206.60 416 ASP A N 1
ATOM 8293 C CA . ASP B 2 386 ? 186.392 215.241 176.316 1.00 206.60 416 ASP A CA 1
ATOM 8294 C C . ASP B 2 386 ? 187.011 216.621 176.126 1.00 206.60 416 ASP A C 1
ATOM 8295 O O . ASP B 2 386 ? 186.912 217.189 175.035 1.00 206.60 416 ASP A O 1
ATOM 8304 N N . ILE B 2 387 ? 187.638 217.172 177.161 1.00 202.10 417 ILE A N 1
ATOM 8305 C CA . ILE B 2 387 ? 188.347 218.447 177.060 1.00 202.10 417 ILE A CA 1
ATOM 8306 C C . ILE B 2 387 ? 189.575 218.361 176.155 1.00 202.10 417 ILE A C 1
ATOM 8307 O O . ILE B 2 387 ? 189.849 219.338 175.443 1.00 202.10 417 ILE A O 1
ATOM 8323 N N . PRO B 2 388 ? 190.357 217.275 176.147 1.00 217.38 418 PRO A N 1
ATOM 8324 C CA . PRO B 2 388 ? 191.581 217.269 175.329 1.00 217.38 418 PRO A CA 1
ATOM 8325 C C . PRO B 2 388 ? 191.311 217.790 173.929 1.00 217.38 418 PRO A C 1
ATOM 8326 O O . PRO B 2 388 ? 191.968 218.740 173.478 1.00 217.38 418 PRO A O 1
ATOM 8337 N N . PRO B 2 389 ? 190.342 217.220 173.209 1.00 210.22 419 PRO A N 1
ATOM 8338 C CA . PRO B 2 389 ? 190.036 217.783 171.889 1.00 210.22 419 PRO A CA 1
ATOM 8339 C C . PRO B 2 389 ? 189.588 219.223 171.980 1.00 210.22 419 PRO A C 1
ATOM 8340 O O . PRO B 2 389 ? 190.140 220.107 171.310 1.00 210.22 419 PRO A O 1
ATOM 8351 N N . GLU B 2 390 ? 188.602 219.485 172.837 1.00 211.57 420 GLU A N 1
ATOM 8352 C CA . GLU B 2 390 ? 188.135 220.849 173.027 1.00 211.57 420 GLU A CA 1
ATOM 8353 C C . GLU B 2 390 ? 189.293 221.782 173.346 1.00 211.57 420 GLU A C 1
ATOM 8354 O O . GLU B 2 390 ? 189.153 223.005 173.237 1.00 211.57 420 GLU A O 1
ATOM 8366 N N . SER B 2 391 ? 190.444 221.229 173.736 1.00 193.61 421 SER A N 1
ATOM 8367 C CA . SER B 2 391 ? 191.644 222.045 173.845 1.00 193.61 421 SER A CA 1
ATOM 8368 C C . SER B 2 391 ? 192.310 222.221 172.486 1.00 193.61 421 SER A C 1
ATOM 8369 O O . SER B 2 391 ? 192.353 223.328 171.938 1.00 193.61 421 SER A O 1
ATOM 8377 N N . LEU B 2 392 ? 192.830 221.134 171.927 1.00 204.81 422 LEU A N 1
ATOM 8378 C CA . LEU B 2 392 ? 193.738 221.245 170.792 1.00 204.81 422 LEU A CA 1
ATOM 8379 C C . LEU B 2 392 ? 193.019 221.401 169.449 1.00 204.81 422 LEU A C 1
ATOM 8380 O O . LEU B 2 392 ? 193.200 222.421 168.772 1.00 204.81 422 LEU A O 1
ATOM 8396 N N . PRO B 2 393 ? 192.203 220.428 169.030 1.00 214.57 423 PRO A N 1
ATOM 8397 C CA . PRO B 2 393 ? 191.577 220.504 167.700 1.00 214.57 423 PRO A CA 1
ATOM 8398 C C . PRO B 2 393 ? 190.885 221.806 167.388 1.00 214.57 423 PRO A C 1
ATOM 8399 O O . PRO B 2 393 ? 191.229 222.466 166.399 1.00 214.57 423 PRO A O 1
ATOM 8410 N N . CYS B 2 394 ? 189.902 222.193 168.200 1.00 213.62 424 CYS A N 1
ATOM 8411 C CA . CYS B 2 394 ? 189.088 223.355 167.879 1.00 213.62 424 CYS A CA 1
ATOM 8412 C C . CYS B 2 394 ? 189.943 224.572 167.581 1.00 213.62 424 CYS A C 1
ATOM 8413 O O . CYS B 2 394 ? 189.454 225.527 166.969 1.00 213.62 424 CYS A O 1
ATOM 8421 N N . ASP B 2 395 ? 191.204 224.549 167.993 1.00 238.28 425 ASP A N 1
ATOM 8422 C CA . ASP B 2 395 ? 192.188 225.518 167.551 1.00 238.28 425 ASP A CA 1
ATOM 8423 C C . ASP B 2 395 ? 192.496 225.378 166.069 1.00 238.28 425 ASP A C 1
ATOM 8424 O O . ASP B 2 395 ? 192.587 226.392 165.370 1.00 238.28 425 ASP A O 1
ATOM 8433 N N . ASP B 2 396 ? 192.654 224.149 165.575 1.00 211.89 426 ASP A N 1
ATOM 8434 C CA . ASP B 2 396 ? 193.017 223.940 164.180 1.00 211.89 426 ASP A CA 1
ATOM 8435 C C . ASP B 2 396 ? 191.951 223.185 163.389 1.00 211.89 426 ASP A C 1
ATOM 8436 O O . ASP B 2 396 ? 191.475 223.690 162.367 1.00 211.89 426 ASP A O 1
ATOM 8445 N N . SER B 2 397 ? 191.555 221.992 163.839 1.00 212.61 427 SER A N 1
ATOM 8446 C CA . SER B 2 397 ? 190.947 221.047 162.909 1.00 212.61 427 SER A CA 1
ATOM 8447 C C . SER B 2 397 ? 189.483 220.694 163.150 1.00 212.61 427 SER A C 1
ATOM 8448 O O . SER B 2 397 ? 188.640 220.940 162.282 1.00 212.61 427 SER A O 1
ATOM 8456 N N . SER B 2 398 ? 189.157 220.126 164.309 1.00 221.28 428 SER A N 1
ATOM 8457 C CA . SER B 2 398 ? 187.956 219.308 164.415 1.00 221.28 428 SER A CA 1
ATOM 8458 C C . SER B 2 398 ? 187.415 219.269 165.836 1.00 221.28 428 SER A C 1
ATOM 8459 O O . SER B 2 398 ? 188.076 218.758 166.741 1.00 221.28 428 SER A O 1
ATOM 8467 N N . LEU B 2 399 ? 186.191 219.763 166.027 1.00 216.10 429 LEU A N 1
ATOM 8468 C CA . LEU B 2 399 ? 185.630 219.837 167.370 1.00 216.10 429 LEU A CA 1
ATOM 8469 C C . LEU B 2 399 ? 185.016 218.517 167.824 1.00 216.10 429 LEU A C 1
ATOM 8470 O O . LEU B 2 399 ? 185.667 217.789 168.573 1.00 216.10 429 LEU A O 1
ATOM 8486 N N . LEU B 2 400 ? 183.845 218.116 167.313 1.00 234.34 430 LEU A N 1
ATOM 8487 C CA . LEU B 2 400 ? 183.298 216.808 167.677 1.00 234.34 430 LEU A CA 1
ATOM 8488 C C . LEU B 2 400 ? 183.804 215.711 166.758 1.00 234.34 430 LEU A C 1
ATOM 8489 O O . LEU B 2 400 ? 183.600 214.521 167.039 1.00 234.34 430 LEU A O 1
ATOM 8505 N N . GLU B 2 401 ? 184.485 216.093 165.684 1.00 237.70 431 GLU A N 1
ATOM 8506 C CA . GLU B 2 401 ? 184.591 215.217 164.531 1.00 237.70 431 GLU A CA 1
ATOM 8507 C C . GLU B 2 401 ? 185.657 214.155 164.743 1.00 237.70 431 GLU A C 1
ATOM 8508 O O . GLU B 2 401 ? 185.359 212.956 164.665 1.00 237.70 431 GLU A O 1
ATOM 8520 N N . LEU B 2 402 ? 186.902 214.559 165.007 1.00 220.06 432 LEU A N 1
ATOM 8521 C CA . LEU B 2 402 ? 187.905 213.549 165.316 1.00 220.06 432 LEU A CA 1
ATOM 8522 C C . LEU B 2 402 ? 187.536 212.820 166.599 1.00 220.06 432 LEU A C 1
ATOM 8523 O O . LEU B 2 402 ? 187.783 211.619 166.725 1.00 220.06 432 LEU A O 1
ATOM 8539 N N . ARG B 2 403 ? 186.902 213.518 167.546 1.00 211.92 433 ARG A N 1
ATOM 8540 C CA . ARG B 2 403 ? 186.419 212.854 168.753 1.00 211.92 433 ARG A CA 1
ATOM 8541 C C . ARG B 2 403 ? 185.624 211.601 168.401 1.00 211.92 433 ARG A C 1
ATOM 8542 O O . ARG B 2 403 ? 186.015 210.481 168.757 1.00 211.92 433 ARG A O 1
ATOM 8563 N N . ILE B 2 404 ? 184.527 211.766 167.659 1.00 185.18 434 ILE A N 1
ATOM 8564 C CA . ILE B 2 404 ? 183.657 210.627 167.379 1.00 185.18 434 ILE A CA 1
ATOM 8565 C C . ILE B 2 404 ? 184.337 209.646 166.425 1.00 185.18 434 ILE A C 1
ATOM 8566 O O . ILE B 2 404 ? 184.321 208.425 166.643 1.00 185.18 434 ILE A O 1
ATOM 8582 N N . VAL B 2 405 ? 184.956 210.152 165.360 1.00 192.96 435 VAL A N 1
ATOM 8583 C CA . VAL B 2 405 ? 185.457 209.261 164.320 1.00 192.96 435 VAL A CA 1
ATOM 8584 C C . VAL B 2 405 ? 186.746 208.580 164.768 1.00 192.96 435 VAL A C 1
ATOM 8585 O O . VAL B 2 405 ? 187.286 207.719 164.063 1.00 192.96 435 VAL A O 1
ATOM 8598 N N . PHE B 2 406 ? 187.265 208.961 165.940 1.00 206.88 436 PHE A N 1
ATOM 8599 C CA . PHE B 2 406 ? 188.474 208.329 166.449 1.00 206.88 436 PHE A CA 1
ATOM 8600 C C . PHE B 2 406 ? 188.176 207.508 167.693 1.00 206.88 436 PHE A C 1
ATOM 8601 O O . PHE B 2 406 ? 188.963 206.627 168.058 1.00 206.88 436 PHE A O 1
ATOM 8618 N N . GLU B 2 407 ? 187.052 207.773 168.357 1.00 197.48 437 GLU A N 1
ATOM 8619 C CA . GLU B 2 407 ? 186.429 206.742 169.169 1.00 197.48 437 GLU A CA 1
ATOM 8620 C C . GLU B 2 407 ? 185.754 205.700 168.293 1.00 197.48 437 GLU A C 1
ATOM 8621 O O . GLU B 2 407 ? 185.165 204.750 168.815 1.00 197.48 437 GLU A O 1
ATOM 8633 N N . LYS B 2 408 ? 185.812 205.874 166.969 1.00 214.12 438 LYS A N 1
ATOM 8634 C CA . LYS B 2 408 ? 185.449 204.793 166.060 1.00 214.12 438 LYS A CA 1
ATOM 8635 C C . LYS B 2 408 ? 186.470 203.655 166.064 1.00 214.12 438 LYS A C 1
ATOM 8636 O O . LYS B 2 408 ? 186.085 202.505 165.826 1.00 214.12 438 LYS A O 1
ATOM 8655 N N . GLY B 2 409 ? 187.750 203.936 166.316 1.00 221.56 439 GLY A N 1
ATOM 8656 C CA . GLY B 2 409 ? 188.705 202.857 166.535 1.00 221.56 439 GLY A CA 1
ATOM 8657 C C . GLY B 2 409 ? 189.679 202.538 165.416 1.00 221.56 439 GLY A C 1
ATOM 8658 O O . GLY B 2 409 ? 189.855 201.362 165.084 1.00 221.56 439 GLY A O 1
ATOM 8662 N N . GLU B 2 410 ? 190.320 203.546 164.822 1.00 211.67 440 GLU A N 1
ATOM 8663 C CA . GLU B 2 410 ? 191.359 203.299 163.824 1.00 211.67 440 GLU A CA 1
ATOM 8664 C C . GLU B 2 410 ? 192.562 202.562 164.412 1.00 211.67 440 GLU A C 1
ATOM 8665 O O . GLU B 2 410 ? 193.162 201.718 163.740 1.00 211.67 440 GLU A O 1
ATOM 8677 N N . GLN B 2 411 ? 192.936 202.902 165.650 1.00 200.88 441 GLN A N 1
ATOM 8678 C CA . GLN B 2 411 ? 194.065 202.301 166.364 1.00 200.88 441 GLN A CA 1
ATOM 8679 C C . GLN B 2 411 ? 195.411 202.795 165.845 1.00 200.88 441 GLN A C 1
ATOM 8680 O O . GLN B 2 411 ? 196.458 202.387 166.356 1.00 200.88 441 GLN A O 1
ATOM 8694 N N . GLU B 2 412 ? 195.401 203.665 164.836 1.00 222.52 442 GLU A N 1
ATOM 8695 C CA . GLU B 2 412 ? 196.630 204.290 164.362 1.00 222.52 442 GLU A CA 1
ATOM 8696 C C . GLU B 2 412 ? 196.600 205.768 164.727 1.00 222.52 442 GLU A C 1
ATOM 8697 O O . GLU B 2 412 ? 196.076 206.592 163.971 1.00 222.52 442 GLU A O 1
ATOM 8709 N N . ASN B 2 413 ? 197.160 206.108 165.887 1.00 205.37 443 ASN A N 1
ATOM 8710 C CA . ASN B 2 413 ? 196.864 207.383 166.528 1.00 205.37 443 ASN A CA 1
ATOM 8711 C C . ASN B 2 413 ? 197.867 208.489 166.219 1.00 205.37 443 ASN A C 1
ATOM 8712 O O . ASN B 2 413 ? 198.507 209.019 167.133 1.00 205.37 443 ASN A O 1
ATOM 8723 N N . LYS B 2 414 ? 198.023 208.838 164.945 1.00 223.34 444 LYS A N 1
ATOM 8724 C CA . LYS B 2 414 ? 198.463 210.184 164.598 1.00 223.34 444 LYS A CA 1
ATOM 8725 C C . LYS B 2 414 ? 197.246 211.092 164.632 1.00 223.34 444 LYS A C 1
ATOM 8726 O O . LYS B 2 414 ? 196.116 210.614 164.496 1.00 223.34 444 LYS A O 1
ATOM 8745 N N . ASN B 2 415 ? 197.455 212.397 164.795 1.00 208.74 445 ASN A N 1
ATOM 8746 C CA . ASN B 2 415 ? 196.314 213.298 164.890 1.00 208.74 445 ASN A CA 1
ATOM 8747 C C . ASN B 2 415 ? 196.710 214.719 164.517 1.00 208.74 445 ASN A C 1
ATOM 8748 O O . ASN B 2 415 ? 197.845 214.993 164.118 1.00 208.74 445 ASN A O 1
ATOM 8759 N N . LEU B 2 416 ? 195.740 215.618 164.664 1.00 217.29 446 LEU A N 1
ATOM 8760 C CA . LEU B 2 416 ? 195.709 216.914 163.999 1.00 217.29 446 LEU A CA 1
ATOM 8761 C C . LEU B 2 416 ? 196.986 217.729 164.164 1.00 217.29 446 LEU A C 1
ATOM 8762 O O . LEU B 2 416 ? 197.592 217.747 165.243 1.00 217.29 446 LEU A O 1
ATOM 8778 N N . PRO B 2 417 ? 197.427 218.404 163.097 1.00 223.22 447 PRO A N 1
ATOM 8779 C CA . PRO B 2 417 ? 198.686 219.152 163.140 1.00 223.22 447 PRO A CA 1
ATOM 8780 C C . PRO B 2 417 ? 198.531 220.626 163.500 1.00 223.22 447 PRO A C 1
ATOM 8781 O O . PRO B 2 417 ? 198.719 221.479 162.627 1.00 223.22 447 PRO A O 1
ATOM 8792 N N . GLN B 2 418 ? 198.167 220.946 164.744 1.00 217.14 448 GLN A N 1
ATOM 8793 C CA . GLN B 2 418 ? 198.041 222.339 165.167 1.00 217.14 448 GLN A CA 1
ATOM 8794 C C . GLN B 2 418 ? 199.132 223.218 164.576 1.00 217.14 448 GLN A C 1
ATOM 8795 O O . GLN B 2 418 ? 198.844 224.253 163.967 1.00 217.14 448 GLN A O 1
ATOM 8809 N N . ALA B 2 419 ? 200.387 222.809 164.754 1.00 212.88 449 ALA A N 1
ATOM 8810 C CA . ALA B 2 419 ? 201.515 223.684 164.470 1.00 212.88 449 ALA A CA 1
ATOM 8811 C C . ALA B 2 419 ? 202.393 223.199 163.321 1.00 212.88 449 ALA A C 1
ATOM 8812 O O . ALA B 2 419 ? 203.465 223.778 163.116 1.00 212.88 449 ALA A O 1
ATOM 8819 N N . VAL B 2 420 ? 201.991 222.171 162.579 1.00 230.40 450 VAL A N 1
ATOM 8820 C CA . VAL B 2 420 ? 202.771 221.675 161.450 1.00 230.40 450 VAL A CA 1
ATOM 8821 C C . VAL B 2 420 ? 201.934 221.627 160.174 1.00 230.40 450 VAL A C 1
ATOM 8822 O O . VAL B 2 420 ? 202.470 221.721 159.073 1.00 230.40 450 VAL A O 1
ATOM 8835 N N . ALA B 2 421 ? 200.623 221.468 160.323 1.00 231.34 451 ALA A N 1
ATOM 8836 C CA . ALA B 2 421 ? 199.691 221.244 159.226 1.00 231.34 451 ALA A CA 1
ATOM 8837 C C . ALA B 2 421 ? 199.836 219.855 158.606 1.00 231.34 451 ALA A C 1
ATOM 8838 O O . ALA B 2 421 ? 198.985 219.456 157.804 1.00 231.34 451 ALA A O 1
ATOM 8845 N N . SER B 2 422 ? 200.885 219.100 158.959 1.00 235.29 452 SER A N 1
ATOM 8846 C CA . SER B 2 422 ? 201.072 217.786 158.345 1.00 235.29 452 SER A CA 1
ATOM 8847 C C . SER B 2 422 ? 201.149 216.609 159.316 1.00 235.29 452 SER A C 1
ATOM 8848 O O . SER B 2 422 ? 200.247 215.765 159.341 1.00 235.29 452 SER A O 1
ATOM 8856 N N . VAL B 2 423 ? 202.205 216.554 160.133 1.00 237.41 453 VAL A N 1
ATOM 8857 C CA . VAL B 2 423 ? 202.453 215.420 161.022 1.00 237.41 453 VAL A CA 1
ATOM 8858 C C . VAL B 2 423 ? 203.450 215.848 162.088 1.00 237.41 453 VAL A C 1
ATOM 8859 O O . VAL B 2 423 ? 204.512 216.395 161.779 1.00 237.41 453 VAL A O 1
ATOM 8872 N N . LYS B 2 424 ? 203.119 215.568 163.344 1.00 233.53 454 LYS A N 1
ATOM 8873 C CA . LYS B 2 424 ? 204.023 215.804 164.470 1.00 233.53 454 LYS A CA 1
ATOM 8874 C C . LYS B 2 424 ? 203.315 215.343 165.744 1.00 233.53 454 LYS A C 1
ATOM 8875 O O . LYS B 2 424 ? 202.131 214.992 165.715 1.00 233.53 454 LYS A O 1
ATOM 8894 N N . HIS B 2 425 ? 204.038 215.342 166.865 1.00 216.66 455 HIS A N 1
ATOM 8895 C CA . HIS B 2 425 ? 203.457 215.176 168.198 1.00 216.66 455 HIS A CA 1
ATOM 8896 C C . HIS B 2 425 ? 204.330 215.956 169.174 1.00 216.66 455 HIS A C 1
ATOM 8897 O O . HIS B 2 425 ? 205.545 216.058 168.981 1.00 216.66 455 HIS A O 1
ATOM 8911 N N . GLN B 2 426 ? 203.715 216.505 170.226 1.00 205.79 456 GLN A N 1
ATOM 8912 C CA . GLN B 2 426 ? 204.478 217.309 171.171 1.00 205.79 456 GLN A CA 1
ATOM 8913 C C . GLN B 2 426 ? 205.663 216.543 171.729 1.00 205.79 456 GLN A C 1
ATOM 8914 O O . GLN B 2 426 ? 206.622 217.163 172.198 1.00 205.79 456 GLN A O 1
ATOM 8928 N N . GLU B 2 427 ? 205.599 215.210 171.700 1.00 184.78 457 GLU A N 1
ATOM 8929 C CA . GLU B 2 427 ? 206.656 214.392 172.279 1.00 184.78 457 GLU A CA 1
ATOM 8930 C C . GLU B 2 427 ? 208.024 214.878 171.833 1.00 184.78 457 GLU A C 1
ATOM 8931 O O . GLU B 2 427 ? 208.856 215.279 172.655 1.00 184.78 457 GLU A O 1
ATOM 8943 N N . HIS B 2 428 ? 208.271 214.862 170.525 1.00 211.25 458 HIS A N 1
ATOM 8944 C CA . HIS B 2 428 ? 209.514 215.415 170.012 1.00 211.25 458 HIS A CA 1
ATOM 8945 C C . HIS B 2 428 ? 209.531 216.933 170.105 1.00 211.25 458 HIS A C 1
ATOM 8946 O O . HIS B 2 428 ? 210.609 217.526 170.210 1.00 211.25 458 HIS A O 1
ATOM 8960 N N . SER B 2 429 ? 208.362 217.577 170.092 1.00 218.46 459 SER A N 1
ATOM 8961 C CA . SER B 2 429 ? 208.316 219.008 170.346 1.00 218.46 459 SER A CA 1
ATOM 8962 C C . SER B 2 429 ? 208.586 219.326 171.803 1.00 218.46 459 SER A C 1
ATOM 8963 O O . SER B 2 429 ? 208.615 220.506 172.167 1.00 218.46 459 SER A O 1
ATOM 8971 N N . THR B 2 430 ? 208.745 218.302 172.639 1.00 234.43 460 THR A N 1
ATOM 8972 C CA . THR B 2 430 ? 209.117 218.448 174.043 1.00 234.43 460 THR A CA 1
ATOM 8973 C C . THR B 2 430 ? 208.249 219.502 174.730 1.00 234.43 460 THR A C 1
ATOM 8974 O O . THR B 2 430 ? 208.732 220.420 175.395 1.00 234.43 460 THR A O 1
ATOM 8985 N N . THR B 2 431 ? 206.938 219.345 174.559 1.00 225.45 461 THR A N 1
ATOM 8986 C CA . THR B 2 431 ? 205.954 220.298 175.063 1.00 225.45 461 THR A CA 1
ATOM 8987 C C . THR B 2 431 ? 204.725 219.547 175.573 1.00 225.45 461 THR A C 1
ATOM 8988 O O . THR B 2 431 ? 203.736 219.398 174.851 1.00 225.45 461 THR A O 1
ATOM 8999 N N . ALA B 2 432 ? 204.777 219.099 176.827 1.00 206.79 462 ALA A N 1
ATOM 9000 C CA . ALA B 2 432 ? 203.680 218.351 177.444 1.00 206.79 462 ALA A CA 1
ATOM 9001 C C . ALA B 2 432 ? 203.937 218.244 178.946 1.00 206.79 462 ALA A C 1
ATOM 9002 O O . ALA B 2 432 ? 205.047 217.906 179.369 1.00 206.79 462 ALA A O 1
ATOM 9009 N N . CYS B 2 433 ? 202.916 218.536 179.748 1.00 176.29 463 CYS A N 1
ATOM 9010 C CA . CYS B 2 433 ? 203.064 218.506 181.199 1.00 176.29 463 CYS A CA 1
ATOM 9011 C C . CYS B 2 433 ? 203.498 217.117 181.664 1.00 176.29 463 CYS A C 1
ATOM 9012 O O . CYS B 2 433 ? 202.819 216.128 181.355 1.00 176.29 463 CYS A O 1
ATOM 9020 N N . PRO B 2 434 ? 204.607 216.992 182.400 1.00 185.41 464 PRO A N 1
ATOM 9021 C CA . PRO B 2 434 ? 204.969 215.679 182.951 1.00 185.41 464 PRO A CA 1
ATOM 9022 C C . PRO B 2 434 ? 203.895 215.148 183.893 1.00 185.41 464 PRO A C 1
ATOM 9023 O O . PRO B 2 434 ? 202.868 215.791 184.122 1.00 185.41 464 PRO A O 1
ATOM 9034 N N . ALA B 2 435 ? 204.150 213.963 184.448 1.00 183.42 465 ALA A N 1
ATOM 9035 C CA . ALA B 2 435 ? 203.074 213.074 184.877 1.00 183.42 465 ALA A CA 1
ATOM 9036 C C . ALA B 2 435 ? 202.819 213.027 186.378 1.00 183.42 465 ALA A C 1
ATOM 9037 O O . ALA B 2 435 ? 202.573 211.949 186.926 1.00 183.42 465 ALA A O 1
ATOM 9044 N N . GLY B 2 436 ? 202.877 214.163 187.057 1.00 172.10 466 GLY A N 1
ATOM 9045 C CA . GLY B 2 436 ? 202.277 214.236 188.375 1.00 172.10 466 GLY A CA 1
ATOM 9046 C C . GLY B 2 436 ? 200.786 214.480 188.246 1.00 172.10 466 GLY A C 1
ATOM 9047 O O . GLY B 2 436 ? 200.008 214.236 189.173 1.00 172.10 466 GLY A O 1
ATOM 9051 N N . LEU B 2 437 ? 200.390 214.952 187.065 1.00 164.22 467 LEU A N 1
ATOM 9052 C CA . LEU B 2 437 ? 199.038 215.367 186.718 1.00 164.22 467 LEU A CA 1
ATOM 9053 C C . LEU B 2 437 ? 198.012 214.232 186.742 1.00 164.22 467 LEU A C 1
ATOM 9054 O O . LEU B 2 437 ? 196.839 214.486 187.040 1.00 164.22 467 LEU A O 1
ATOM 9070 N N . PRO B 2 438 ? 198.385 212.982 186.444 1.00 172.39 468 PRO A N 1
ATOM 9071 C CA . PRO B 2 438 ? 197.364 211.921 186.371 1.00 172.39 468 PRO A CA 1
ATOM 9072 C C . PRO B 2 438 ? 196.515 211.793 187.621 1.00 172.39 468 PRO A C 1
ATOM 9073 O O . PRO B 2 438 ? 195.283 211.951 187.550 1.00 172.39 468 PRO A O 1
ATOM 9084 N N . CYS B 2 439 ? 197.139 211.567 188.778 1.00 152.51 469 CYS A N 1
ATOM 9085 C CA . CYS B 2 439 ? 196.373 211.367 190.001 1.00 152.51 469 CYS A CA 1
ATOM 9086 C C . CYS B 2 439 ? 195.377 212.496 190.220 1.00 152.51 469 CYS A C 1
ATOM 9087 O O . CYS B 2 439 ? 194.447 212.359 191.024 1.00 152.51 469 CYS A O 1
ATOM 9095 N N . ALA B 2 440 ? 195.531 213.601 189.488 1.00 138.82 470 ALA A N 1
ATOM 9096 C CA . ALA B 2 440 ? 194.608 214.720 189.540 1.00 138.82 470 ALA A CA 1
ATOM 9097 C C . ALA B 2 440 ? 193.153 214.298 189.424 1.00 138.82 470 ALA A C 1
ATOM 9098 O O . ALA B 2 440 ? 192.281 215.082 189.816 1.00 138.82 470 ALA A O 1
ATOM 9105 N N . PHE B 2 441 ? 192.853 213.101 188.911 1.00 136.78 471 PHE A N 1
ATOM 9106 C CA . PHE B 2 441 ? 191.441 212.753 188.788 1.00 136.78 471 PHE A CA 1
ATOM 9107 C C . PHE B 2 441 ? 190.955 211.732 189.816 1.00 136.78 471 PHE A C 1
ATOM 9108 O O . PHE B 2 441 ? 189.747 211.504 189.919 1.00 136.78 471 PHE A O 1
ATOM 9125 N N . PHE B 2 442 ? 191.846 211.102 190.581 1.00 163.92 472 PHE A N 1
ATOM 9126 C CA . PHE B 2 442 ? 191.351 210.060 191.478 1.00 163.92 472 PHE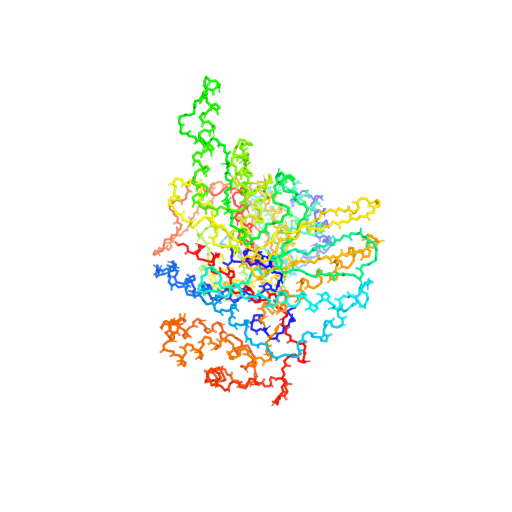 A CA 1
ATOM 9127 C C . PHE B 2 442 ? 191.088 210.543 192.901 1.00 163.92 472 PHE A C 1
ATOM 9128 O O . PHE B 2 442 ? 190.317 209.917 193.634 1.00 163.92 472 PHE A O 1
ATOM 9145 N N . ALA B 2 443 ? 191.714 211.638 193.305 1.00 185.64 473 ALA A N 1
ATOM 9146 C CA . ALA B 2 443 ? 191.435 212.236 194.605 1.00 185.64 473 ALA A CA 1
ATOM 9147 C C . ALA B 2 443 ? 190.078 212.936 194.724 1.00 185.64 473 ALA A C 1
ATOM 9148 O O . ALA B 2 443 ? 189.527 212.985 195.834 1.00 185.64 473 ALA A O 1
ATOM 9155 N N . PRO B 2 444 ? 189.519 213.524 193.654 1.00 175.59 474 PRO A N 1
ATOM 9156 C CA . PRO B 2 444 ? 188.399 214.461 193.864 1.00 175.59 474 PRO A CA 1
ATOM 9157 C C . PRO B 2 444 ? 187.201 213.884 194.606 1.00 175.59 474 PRO A C 1
ATOM 9158 O O . PRO B 2 444 ? 186.825 214.412 195.659 1.00 175.59 474 PRO A O 1
ATOM 9169 N N . VAL B 2 445 ? 186.593 212.814 194.101 1.00 159.26 475 VAL A N 1
ATOM 9170 C CA . VAL B 2 445 ? 185.270 212.400 194.570 1.00 159.26 475 VAL A CA 1
ATOM 9171 C C . VAL B 2 445 ? 185.254 211.986 196.040 1.00 159.26 475 VAL A C 1
ATOM 9172 O O . VAL B 2 445 ? 184.283 212.324 196.739 1.00 159.26 475 VAL A O 1
ATOM 9185 N N . PRO B 2 446 ? 186.260 211.271 196.570 1.00 160.87 476 PRO A N 1
ATOM 9186 C CA . PRO B 2 446 ? 186.200 210.953 198.005 1.00 160.87 476 PRO A CA 1
ATOM 9187 C C . PRO B 2 446 ? 186.028 212.187 198.874 1.00 160.87 476 PRO A C 1
ATOM 9188 O O . PRO B 2 446 ? 185.227 212.172 199.818 1.00 160.87 476 PRO A O 1
ATOM 9199 N N . GLU B 2 447 ? 186.765 213.257 198.587 1.00 155.35 477 GLU A N 1
ATOM 9200 C CA . GLU B 2 447 ? 186.642 214.505 199.323 1.00 155.35 477 GLU A CA 1
ATOM 9201 C C . GLU B 2 447 ? 185.459 215.347 198.859 1.00 155.35 477 GLU A C 1
ATOM 9202 O O . GLU B 2 447 ? 185.045 216.260 199.577 1.00 155.35 477 GLU A O 1
ATOM 9214 N N . SER B 2 448 ? 184.889 215.043 197.694 1.00 148.25 478 SER A N 1
ATOM 9215 C CA . SER B 2 448 ? 183.861 215.890 197.100 1.00 148.25 478 SER A CA 1
ATOM 9216 C C . SER B 2 448 ? 182.453 215.448 197.462 1.00 148.25 478 SER A C 1
ATOM 9217 O O . SER B 2 448 ? 181.523 216.261 197.432 1.00 148.25 478 SER A O 1
ATOM 9225 N N . LEU B 2 449 ? 182.265 214.171 197.778 1.00 156.65 479 LEU A N 1
ATOM 9226 C CA . LEU B 2 449 ? 180.924 213.670 198.037 1.00 156.65 479 LEU A CA 1
ATOM 9227 C C . LEU B 2 449 ? 180.357 214.111 199.382 1.00 156.65 479 LEU A C 1
ATOM 9228 O O . LEU B 2 449 ? 179.130 214.157 199.524 1.00 156.65 479 LEU A O 1
ATOM 9244 N N . LEU B 2 450 ? 181.197 214.443 200.365 1.00 140.44 480 LEU A N 1
ATOM 9245 C CA . LEU B 2 450 ? 180.698 214.892 201.664 1.00 140.44 480 LEU A CA 1
ATOM 9246 C C . LEU B 2 450 ? 180.318 216.372 201.678 1.00 140.44 480 LEU A C 1
ATOM 9247 O O . LEU B 2 450 ? 179.231 216.718 202.159 1.00 140.44 480 LEU A O 1
ATOM 9263 N N . PRO B 2 451 ? 181.170 217.285 201.163 1.00 139.21 481 PRO A N 1
ATOM 9264 C CA . PRO B 2 451 ? 180.881 218.723 201.304 1.00 139.21 481 PRO A CA 1
ATOM 9265 C C . PRO B 2 451 ? 179.581 219.152 200.643 1.00 139.21 481 PRO A C 1
ATOM 9266 O O . PRO B 2 451 ? 179.183 220.317 200.741 1.00 139.21 481 PRO A O 1
ATOM 9277 N N . LEU B 2 452 ? 178.909 218.222 199.979 1.00 136.15 482 LEU A N 1
ATOM 9278 C CA . LEU B 2 452 ? 177.607 218.459 199.377 1.00 136.15 482 LEU A CA 1
ATOM 9279 C C . LEU B 2 452 ? 176.573 217.551 200.033 1.00 136.15 482 LEU A C 1
ATOM 9280 O O . LEU B 2 452 ? 175.929 216.745 199.351 1.00 136.15 482 LEU A O 1
ATOM 9296 N N . PRO B 2 453 ? 176.356 217.680 201.357 1.00 132.37 483 PRO A N 1
ATOM 9297 C CA . PRO B 2 453 ? 175.544 216.738 202.134 1.00 132.37 483 PRO A CA 1
ATOM 9298 C C . PRO B 2 453 ? 174.063 216.779 201.771 1.00 132.37 483 PRO A C 1
ATOM 9299 O O . PRO B 2 453 ? 173.214 216.647 202.653 1.00 132.37 483 PRO A O 1
#

InterPro domains:
  IPR000306 FYVE zinc finger [PF01363] (154-215)
  IPR000306 FYVE zinc finger [SM00064] (150-219)
  IPR000591 DEP domain [PF00610] (368-437)
  IPR000591 DEP domain [PS50186] (365-440)
  IPR000591 DEP domain [SM00049] (365-440)
  IPR002423 Chaperonin Cpn60/GroEL/TCP-1 family [PF00118] (610-855)
  IPR002498 Phosphatidylinositol-4-phosphate 4/5-kinase, core [PF01504] (1858-2027)
  IPR002498 Phosphatidylinositol-4-phosphate 4/5-kinase, core [PF01504] (2029-2082)
  IPR002498 Phosphatidylinositol-4-phosphate 4/5-kinase, core [PS51455] (1758-2084)
  IPR002498 Phosphatidylinositol-4-phosphate 4/5-kinase, core [SM00330] (1791-2085)
  IPR011011 Zinc finger, FYVE/PHD-type [SSF57903] (154-226)
  IPR013083 Zinc finger, RING/FYVE/PHD-type [G3DSA:3.30.40.10] (142-219)
  IPR017455 Zinc finger, FYVE-related [PS50178] (158-218)
  IPR027409 GroEL-like apical domain superfamily [G3DSA:3.50.7.10] (676-843)
  IPR027409 GroEL-like apical domain superfamily [SSF52029] (677-843)
  IPR027410 TCP-1-like chaperonin intermediate domain superfamily [SSF54849] (629-856)
  IPR027483 Phosphatidylinositol-4-phosphate 4/5-kinase, C-terminal domain superfamily [G3DSA:3.30.810.10] (1941-2085)
  IPR027484 Phosphatidylinositol-4-phosphate 5-kinase, N-terminal [G3DSA:3.30.800.10] (1770-1939)
  IPR036388 Winged helix-like DNA-binding domain superfamily [G3DSA:1.10.10.10] (352-486)
  IPR036390 Winged helix DNA-binding domain superfamily [SSF46785] (353-484)

Secondary structure (DSSP, 8-state):
--SS--SSS---HHHHHHHHHHHTTTT--HHHHHHHHHHHHHHHHHTTSTTT----STTTHHHHHHHHHHHHHHHTT---S--THHHHHHHT-SSS-TTTSHHHHHHHHHHTTS-----SSSS----TTSS-----EEBS-S---EEESEEEE----SSTTS-SEEES--EEEESS-BS----SS-----HHHHHHHHHHHHHHHHHHHHHH--SEEEESS-B-HHHHHHHHTTT-EEESS--HHHHHHHHHHSS----SSTTS-SSSTTB---SEEEEEE--SSSS---EEEEEE--S--S--EEE-EES-SHHHHHHHHHHHHHHHHHHHHHH------TTTTHHHHHHHIIIIIHHHSS--TTT-STTTTGGGTSTTTTTHHHHHTHHHHS-SSHHHHHHTT---------TTTSS---HHHHT-S--TTSGGGGTSHHHHHSSS--/-EES-HHHHHHHIIIII---HHHHHIIIIISPPEE---SSSSS-EEE-TTSSEEEEEE-HHHHHHHHHHHHHHHHHHHHSSSSSS--SSPPEEEEEEE---SSSSPTT--EEEEEEE-SS-SS--SEEEEE---SSSS-S-SSTTSSSS--EEEHHHHHHTT-S------HHHHHHHHHHHHHHHHHHHHHTB-S-EEEEEE-SSS--EEEEEE----BS-SS-S---SPPP-SS--S-S--SS---HHHHHHHHHHHHHHH--

Foldseek 3Di:
DFWPPPPLLVCLCCQQVVHDPVNVCCQPPVDPWAWDDDPPDPWTWTATPQRFKIKTWDDPQLVVLCVVCSVLVSVVVCCDDRNRNHALAWRWNTKGWDADCDPVHPHPDIIIMTMTGDQDGPPDFPEKEWEQLDFDDPQADDCFVVPPPHGHGGNVCCCPVCNVPPAEDDPVVLVSVLVNLLVNLVSLLVSQWGPKTKMWTWADDPIDITIHIDPSRDHPCLDDDDDDDDDDDPDDGDDPDDPDDATSVRSSVSRSVSVSSNYD/DVQLVFLFAPDQPLDLVVLVVVCVVFPDDRVNLNVLCVVQVVVLLVADDPPDNHPRFPPVLVLLLLVLLCLLPQQLPADDFPDCPVVVVVVPDDAPPPPACVVVLVVVVVLLLLAQPCDDPNHRDDPAPNAEDADEQADDAWRPKDKALADKFPFAWPDVPADLKFFFFKEFEEQAELFPDDDDPDDDDDPPVVVVVRLVSLQVVVVVCVVQPGQEYEYCHYHDCSNVVVCVVVRSTYGPNDDVPVVVVLCSLFQACHPHPCVVVPDHSNIGTFGMKHKDFADDPPPSRGIMIDDHRRSRSSYMYMYTYHNDPPSVVVVVVVSVVSSVQSVLCVSRCRDHFGLPQRLLVRLCVLVLVLVVCVCNCSSHVVCVVVVVPSSCSSVSNCVSRDVLPHDRCVCSVVVSVPPVPGWDADNPPRPGDTCSVVVGRRGPSCSCSSNPRSVSPSPVSD

GO terms:
  GO:1904562 phosphatidylinositol 5-phosphate metabolic process (P, IC)
  GO:2000785 regulation of autophagosome assembly (P, IMP)
  GO:0045121 membrane raft (C, IDA)
  GO:0016308 1-phosphatidylinositol-4-phosphate 5-kinase activity (F, TAS)
  GO:0005515 protein binding (F, IPI)
  GO:0052810 1-phosphatidylinositol-5-kinase activity (F, IDA)
  GO:0000285 1-phosphatidylinositol-3-phosphate 5-kinase activity (F, IDA)
  GO:0031901 early endosome membrane (C, IDA)
  GO:0010008 endosome membrane (C, IDA)
  GO:0030670 phagocytic vesicle membrane (C, IDA)
  GO:0019065 receptor-mediated endocytosis of virus by host cell (P, IDA)
  GO:0141111 positive regulation of cGAS/STING signaling pathway (P, IDA)
  GO:0019886 antigen processing and presentation of exogenous peptide antigen via MHC class II (P, IDA)
  GO:0030593 neutrophil chemotaxis (P, IDA)
  GO:0032438 melanosome organization (P, IDA)
  GO:1903426 regulation of reactive oxygen species biosynthetic process (P, IDA)
  GO:0090382 phagosome maturation (P, IDA)
  GO:0090385 phagosome-lysosome fusion (P, IDA)
  GO:0000285 1-phosphatidylinositol-3-phosphate 5-kinase activity (F, EXP)
  GO:0031902 late endosome membrane (C, EXP)

Solvent-accessible surface area: 42604 Å² total; per-residue (Å²): 136,131,100,38,117,50,49,72,5,77,96,6,30,98,27,0,19,91,23,62,88,130,75,14,85,156,4,34,79,138,44,94,50,199,103,39,204,37,62,182,71,90,36,21,56,72,15,2,63,51,54,122,5,29,27,59,49,8,66,154,118,25,7,106,24,5,51,108,18,11,84,93,8,46,84,20,0,69,104,13,0,70,98,98,174,83,13,19,2,29,20,6,0,1,1,56,69,35,33,120,131,82,102,168,44,94,77,149,92,106,50,10,32,17,4,37,39,14,31,47,135,42,200,152,11,56,45,11,0,16,6,46,15,25,128,128,90,107,9,57,49,134,99,35,46,173,72,122,89,68,43,46,12,1,13,53,18,0,76,145,140,13,116,105,10,57,0,112,26,157,75,145,20,90,54,68,56,143,81,20,6,104,46,0,0,101,20,0,11,79,34,69,3,26,48,0,1,6,24,1,0,54,27,102,113,111,42,100,43,13,52,7,3,48,71,26,27,51,42,165,45,180,104,72,128,121,125,123,128,133,131,103,128,75,133,175,37,44,126,88,117,103,105,96,96,42,59,28,88,88,10,49,36,32,0,15,108,31,2,56,62,9,26,87,98,40,19,68,69,44,34,31,47,109,109,54,96,88,11,50,76,38,26,31,49,88,48,126,52,62,74,42,36,74,54,11,35,8,36,31,15,90,38,19,7,52,52,8,76,101,47,4,116,138,73,122,56,126,175,14,49,112,105,27,3,87,81,35,51,58,30,0,36,42,28,43,65,83,72,14,46,5,24,136,8,178,80,28,66,121,94,56,105,126,80,134,54,86,38,124,16,87,85,121,82,83,65,23,41,50,61,32,52,101,25,37,130,35,21,161,14,83,88,148,79,155,21,69,15,50,28,35,89,111,59,85,122,52,104,41,44,59,4,46,149,58,96,54,38,83,46,42,67,8,74,46,30,77,45,68,24,18,78,163,172,13,23,95,73,19,124,87,1,38,20,6,7,5,61,26,5,6,55,88,32,194,107,175,128,134,125,152,77,82,116,118,79,40,84,94,80,25,121,77,25,0,67,70,13,0,100,81,3,68,115,21,110,0,12,4,4,20,6,68,90,56,33,18,182,52,5,16,68,6,2,60,112,76,43,15,0,6,15,64,123,12,108,33,119,35,6,69,61,22,0,93,36,18,90,1,61,39,34,64,45,26,100,104,24,154,64,126,75,2,31,1,40,8,75,60,17,96,39,76,98,82,153,144,108,118,127,59,40,76,47,48,6,61,36,31,28,11,53,75,99,36,18,4,19,28,78,30,66,0,60,47,105,145,26,13,64,102,18,122,63,20,37,61,85,12,47,62,40,15,70,74,26,27,27,10,68,17,69,29,30,25,4,1,0,13,28,0,23,8,24,17,7,38,25,50,81,11,109,105,94,56,117,14,124,54,24,16,74,83,55,124,159,29,16,50,80,51,34,86,11,60,13,18,24,0,34,8,7,0,58,104,59,68,22,82,84,89,18,2,98,93,13,13,136,23,124,163,118,19,107,28,12,33,60,95,68,91,71,103,57,28,30,43,155,40,122,35,31,33,79,23,11,51,38,32,29,45,71,30,22,4,79,63,10,61,138,57,12,103

Nearest PDB structures (foldseek):
  7k2v-assembly1_P  TM=1.004E+00  e=4.238E-53  Homo sapiens
  4tz7-assembly1_A-2  TM=8.744E-01  e=1.379E-17  Danio rerio
  6cmw-assembly1_A-2  TM=8.799E-01  e=7.733E-17  Danio rerio
  7n7k-assembly1_A-2  TM=8.261E-01  e=1.161E-17  Homo sapiens
  5e3s-assembly1_A-2  TM=8.539E-01  e=1.939E-16  Danio rerio

Sequence (714 aa):
CRLYYAGEFHKMREVILDSSEEDFIRSLSHSSPWQARGGKSGAAFYATEDDRFILKQMPRLEVQSFLDFAPHYFNYITNAVQQKRPTALAKILGVYRIGYKNSQNNTEKKLDLLVMENLFYGRKMAQVFDLKGSLRNRNVKTDTGKESCDVVLLDENLLKMVRDNPLYIRSHSKAVLRTSIHSDSHFLSSHLIIDYSLLVGRDDTSNELVVGIIDYIRTFTWDKKLEMVVKSTGILGGQGKMPTVVSPELYRTRFCEAMDKYFLSSFQSTVDSDSKEYLISDTGGQQLSISDAFIKESLFNRRVEEKSKELPFTPLGWHHNNLELLREENGEKQAMERLLSANHNHMMALLQQLLHSDSLSSSWRDIIVSLVCQVVQTVRPDVKNQDDDMDIRQFVHIKKIPGGKKFDSVVVNGFVCTKNIAHKKMSSCIKNPKILLLKCSIEYLYREETKFTCIDPIVLQEREFLKNYVQRIVDVRPTLVLVEKTVSRIAQDMLLEHGITLVINVKSQVLERISRMTQGDLVMSMDQLLTKPHLGTCHKFYMQIFQLPNEQTKTLMFFEGCPQHLGCTIKLRGGSDYELARVKEILIFMICVAYHSQLEISFLMDEFAMPPTLMQNPSFHSLIEGRGHEGAVQEQYGGGSIPWDPDIPPESLPCDDSSLLELRIVFEKGEQENKNLPQAVASVKHQEHSTTACPAGLPCAFFAPVPESLLPLP

B-factor: mean 121.94, std 56.32, range [9.02, 262.98]